Protein AF-K2BS94-F1 (afdb_monomer_lite)

Radius of gyration: 44.09 Å; chains: 1; bounding box: 114×98×108 Å

Sequence (725 aa):
LSIYQALFGEVDYSYEVGDTHFIALSTAGSESRGEVSAEQLTWLETELQTTQTHTIVYLHHPLVVPSWGQATCCYVDTTNRDELADLLDRYAPDLVIAGHSQGYDYRQLTSADVSTIDNGFYQLVTGGAGGTIAQPDGDYHYTLMHVSPDGVTNEPIYETNFGLAIDYENNRGTKTAATAIIENNSDYAMPYVRLRFRLATTATNFTISDDLGTYYSDYDWHAYDDYTVVYVAIPISANSTSTIIIAPSTELHSGTTQTVTPSGNVSYETEPINTTTATDLTAQPTSANIVIANLTETGTGLTWDQTATASDEVINYTMANLEPIQVVDVFVDAVLHTRVVADANGQINFTVSSSDLSAQAIQVARLPVVANQVITVPSLIGDPQIRFFDKSGAVQGQWYAFRGNSAVQQPYALWQTNITGTATPEIIITGQSTTEQIVELSAQDGTILATAEIPSQPISADIDGNGYSNILYYHAKQRNVRSFFYDGDAQDFTLEHWLVPKPYRSDRLELLTAKDPNHDGRAELAFFDATHDRFIVMAVQTNRLVVTGRYSLPHDSTISTVDSGQLDTKNTQAWVIAYQNKHGVSRVDVLQPNNTGLNFQRTRSLRLAQATISQVLVAPVIAGKLDRLVFSTPANKVFAYRPNNQAGFSRLQKISTTLGSNGPIGLTWLTGSQTYPRELVIAETNQPGQLQIWQLAAATKRFQKIANWYGYGENFSGGTTVAEQ

pLDDT: mean 71.59, std 24.04, range [20.05, 98.62]

Structure (mmCIF, N/CA/C/O backbone):
data_AF-K2BS94-F1
#
_entry.id   AF-K2BS94-F1
#
loop_
_atom_site.group_PDB
_atom_site.id
_atom_site.type_symbol
_atom_site.label_atom_id
_atom_site.label_alt_id
_atom_site.label_comp_id
_atom_site.label_asym_id
_atom_site.label_entity_id
_atom_site.label_seq_id
_atom_site.pdbx_PDB_ins_code
_atom_site.Cartn_x
_atom_site.Cartn_y
_atom_site.Cartn_z
_atom_site.occupancy
_atom_site.B_iso_or_equiv
_atom_site.auth_seq_id
_atom_site.auth_comp_id
_atom_site.auth_asym_id
_atom_site.auth_atom_id
_atom_site.pdbx_PDB_model_num
ATOM 1 N N . LEU A 1 1 ? 31.260 -9.028 -6.658 1.00 77.38 1 LEU A N 1
ATOM 2 C CA . LEU A 1 1 ? 30.259 -10.068 -6.966 1.00 77.38 1 LEU A CA 1
ATOM 3 C C . LEU A 1 1 ? 29.786 -10.820 -5.716 1.00 77.38 1 LEU A C 1
ATOM 5 O O . LEU A 1 1 ? 28.722 -10.476 -5.235 1.00 77.38 1 LEU A O 1
ATOM 9 N N . SER A 1 2 ? 30.564 -11.723 -5.103 1.00 81.75 2 SER A N 1
ATOM 10 C CA . SER A 1 2 ? 30.092 -12.572 -3.979 1.00 81.75 2 SER A CA 1
ATOM 11 C C . SER A 1 2 ? 29.418 -11.847 -2.797 1.00 81.75 2 SER A C 1
ATOM 13 O O . SER A 1 2 ? 28.400 -12.319 -2.304 1.00 81.75 2 SER A O 1
ATOM 15 N N . ILE A 1 3 ? 29.936 -10.692 -2.356 1.00 86.06 3 ILE A N 1
ATOM 16 C CA . ILE A 1 3 ? 29.303 -9.877 -1.294 1.00 86.06 3 ILE A CA 1
ATOM 17 C C . ILE A 1 3 ? 27.946 -9.318 -1.741 1.00 86.06 3 ILE A C 1
ATOM 19 O O . ILE A 1 3 ? 27.018 -9.279 -0.944 1.00 86.06 3 ILE A O 1
ATOM 23 N N . TYR A 1 4 ? 27.827 -8.900 -3.005 1.00 84.31 4 TYR A N 1
ATOM 24 C CA . TYR A 1 4 ? 26.559 -8.433 -3.565 1.00 84.31 4 TYR A CA 1
ATOM 25 C C . TYR A 1 4 ? 25.553 -9.585 -3.587 1.00 84.31 4 TYR A C 1
ATOM 27 O O . TYR A 1 4 ? 24.469 -9.451 -3.037 1.00 84.31 4 TYR A O 1
ATOM 35 N N . GLN A 1 5 ? 25.950 -10.749 -4.112 1.00 87.00 5 GLN A N 1
ATOM 36 C CA . GLN A 1 5 ? 25.048 -11.897 -4.218 1.00 87.00 5 GLN A CA 1
ATOM 37 C C . GLN A 1 5 ? 24.575 -12.423 -2.858 1.00 87.00 5 GLN A C 1
ATOM 39 O O . GLN A 1 5 ? 23.413 -12.783 -2.703 1.00 87.00 5 GLN A O 1
ATOM 44 N N . ALA A 1 6 ? 25.440 -12.387 -1.841 1.00 82.56 6 ALA A N 1
ATOM 45 C CA . ALA A 1 6 ? 25.078 -12.751 -0.472 1.00 82.56 6 ALA A CA 1
ATOM 46 C C . ALA A 1 6 ? 24.091 -11.777 0.208 1.00 82.56 6 ALA A C 1
ATOM 48 O O . ALA A 1 6 ? 23.537 -12.125 1.249 1.00 82.56 6 ALA A O 1
ATOM 49 N N . LEU A 1 7 ? 23.899 -10.567 -0.334 1.00 85.38 7 LEU A N 1
ATOM 50 C CA . LEU A 1 7 ? 23.016 -9.530 0.217 1.00 85.38 7 LEU A CA 1
ATOM 51 C C . LEU A 1 7 ? 21.766 -9.273 -0.638 1.00 85.38 7 LEU A C 1
ATOM 53 O O . LEU A 1 7 ? 20.739 -8.885 -0.088 1.00 85.38 7 LEU A O 1
ATOM 57 N N . PHE A 1 8 ? 21.859 -9.460 -1.957 1.00 85.81 8 PHE A N 1
ATOM 58 C CA . PHE A 1 8 ? 20.851 -9.028 -2.932 1.00 85.81 8 PHE A CA 1
ATOM 59 C C . PHE A 1 8 ? 20.370 -10.138 -3.883 1.00 85.81 8 PHE A C 1
ATOM 61 O O . PHE A 1 8 ? 19.450 -9.893 -4.653 1.00 85.81 8 PHE A O 1
ATOM 68 N N . GLY A 1 9 ? 20.943 -11.346 -3.822 1.00 90.38 9 GLY A N 1
ATOM 69 C CA . GLY A 1 9 ? 20.594 -12.454 -4.719 1.00 90.38 9 GLY A CA 1
ATOM 70 C C . GLY A 1 9 ? 21.441 -12.511 -5.995 1.00 90.38 9 GLY A C 1
ATOM 71 O O . GLY A 1 9 ? 22.466 -11.841 -6.121 1.00 90.38 9 GLY A O 1
ATOM 72 N N . GLU A 1 10 ? 21.059 -13.379 -6.928 1.00 92.50 10 GLU A N 1
ATOM 73 C CA . GLU A 1 10 ? 21.798 -13.571 -8.180 1.00 92.50 10 GLU A CA 1
ATOM 74 C C . GLU A 1 10 ? 21.768 -12.293 -9.045 1.00 92.50 10 GLU A C 1
ATOM 76 O O . GLU A 1 10 ? 20.879 -11.457 -8.912 1.00 92.50 10 GLU A O 1
ATOM 81 N N . VAL A 1 11 ? 22.805 -12.081 -9.865 1.00 92.56 11 VAL A N 1
ATOM 82 C CA . VAL A 1 11 ? 22.928 -10.867 -10.709 1.00 92.56 11 VAL A CA 1
ATOM 83 C C . VAL A 1 11 ? 22.336 -11.059 -12.103 1.00 92.56 11 VAL A C 1
ATOM 85 O O . VAL A 1 11 ? 22.051 -10.081 -12.787 1.00 92.56 11 VAL A O 1
ATOM 88 N N . ASP A 1 12 ? 22.152 -12.320 -12.476 1.00 96.12 12 ASP A N 1
ATOM 89 C CA . ASP A 1 12 ? 21.414 -12.801 -13.630 1.00 96.12 12 ASP A CA 1
ATOM 90 C C . ASP A 1 12 ? 20.194 -13.528 -13.050 1.00 96.12 12 ASP A C 1
ATOM 92 O O . ASP A 1 12 ? 20.367 -14.400 -12.196 1.00 96.12 12 ASP A O 1
ATOM 96 N N . TYR A 1 13 ? 18.978 -13.112 -13.401 1.00 96.75 13 TYR A N 1
ATOM 97 C CA . TYR A 1 13 ? 17.737 -13.711 -12.897 1.00 96.75 13 TYR A CA 1
ATOM 98 C C . TYR A 1 13 ? 16.557 -13.353 -13.802 1.00 96.75 13 TYR A C 1
ATOM 100 O O . TYR A 1 13 ? 16.622 -12.398 -14.574 1.00 96.75 13 TYR A O 1
ATOM 108 N N . SER A 1 14 ? 15.455 -14.085 -13.679 1.00 97.94 14 SER A N 1
ATOM 109 C CA . SER A 1 14 ? 14.197 -13.791 -14.362 1.00 97.94 14 SER A CA 1
ATOM 110 C C . SER A 1 14 ? 13.008 -13.883 -13.408 1.00 97.94 14 SER A C 1
ATOM 112 O O . SER A 1 14 ? 13.109 -14.447 -12.313 1.00 97.94 14 SER A O 1
ATOM 114 N N . TYR A 1 15 ? 11.892 -13.267 -13.792 1.00 96.62 15 TYR A N 1
ATOM 115 C CA . TYR A 1 15 ? 10.625 -13.317 -13.066 1.00 96.62 15 TYR A CA 1
ATOM 116 C C . TYR A 1 15 ? 9.462 -12.924 -13.982 1.00 96.62 15 TYR A C 1
ATOM 118 O O . TYR A 1 15 ? 9.636 -12.210 -14.966 1.00 96.62 15 TYR A O 1
ATOM 126 N N . GLU A 1 16 ? 8.258 -13.357 -13.622 1.00 96.88 16 GLU A N 1
ATOM 127 C CA . GLU A 1 16 ? 7.029 -13.071 -14.363 1.00 96.88 16 GLU A CA 1
ATOM 128 C C . GLU A 1 16 ? 6.182 -12.029 -13.617 1.00 96.88 16 GLU A C 1
ATOM 130 O O . GLU A 1 16 ? 6.050 -12.088 -12.391 1.00 96.88 16 GLU A O 1
ATOM 135 N N . VAL A 1 17 ? 5.583 -11.081 -14.347 1.00 92.44 17 VAL A N 1
ATOM 136 C CA . VAL A 1 17 ? 4.565 -10.154 -13.818 1.00 92.44 17 VAL A CA 1
ATOM 137 C C . VAL A 1 17 ? 3.420 -10.066 -14.820 1.00 92.44 17 VAL A C 1
ATOM 139 O O . VAL A 1 17 ? 3.575 -9.505 -15.904 1.00 92.44 17 VAL A O 1
ATOM 142 N N . GLY A 1 18 ? 2.264 -10.634 -14.466 1.00 90.62 18 GLY A N 1
ATOM 143 C CA . GLY A 1 18 ? 1.181 -10.847 -15.430 1.00 90.62 18 GLY A CA 1
ATOM 144 C C . GLY A 1 18 ? 1.655 -11.725 -16.592 1.00 90.62 18 GLY A C 1
ATOM 145 O O . GLY A 1 18 ? 2.405 -12.673 -16.377 1.00 90.62 18 GLY A O 1
ATOM 146 N N . ASP A 1 19 ? 1.273 -11.369 -17.818 1.00 93.44 19 ASP A N 1
ATOM 147 C CA . ASP A 1 19 ? 1.635 -12.106 -19.038 1.00 93.44 19 ASP A CA 1
ATOM 148 C C . ASP A 1 19 ? 3.021 -11.703 -19.607 1.00 93.44 19 ASP A C 1
ATOM 150 O O . ASP A 1 19 ? 3.232 -11.709 -20.823 1.00 93.44 19 ASP A O 1
ATOM 154 N N . THR A 1 20 ? 3.954 -11.263 -18.749 1.00 97.56 20 THR A N 1
ATOM 155 C CA . THR A 1 20 ? 5.265 -10.705 -19.144 1.00 97.56 20 THR A CA 1
ATOM 156 C C . THR A 1 20 ? 6.420 -11.380 -18.417 1.00 97.56 20 THR A C 1
ATOM 158 O O . THR A 1 20 ? 6.455 -11.389 -17.186 1.00 97.56 20 THR A O 1
ATOM 161 N N . HIS A 1 21 ? 7.398 -11.875 -19.181 1.00 98.19 21 HIS A N 1
ATOM 162 C CA . HIS A 1 21 ? 8.671 -12.391 -18.675 1.00 98.19 21 HIS A CA 1
ATOM 163 C C . HIS A 1 21 ? 9.719 -11.278 -18.637 1.00 98.19 21 HIS A C 1
ATOM 165 O O . HIS A 1 21 ? 10.022 -10.662 -19.661 1.00 98.19 21 HIS A O 1
ATOM 171 N N . PHE A 1 22 ? 10.290 -11.027 -17.464 1.00 98.50 22 PHE A N 1
ATOM 172 C CA . PHE A 1 22 ? 11.375 -10.072 -17.265 1.00 98.50 22 PHE A CA 1
ATOM 173 C C . PHE A 1 22 ? 12.689 -10.817 -17.047 1.00 98.50 22 PHE A C 1
ATOM 175 O O . PHE A 1 22 ? 12.761 -11.708 -16.203 1.00 98.50 22 PHE A O 1
ATOM 182 N N . ILE A 1 23 ? 13.739 -10.428 -17.773 1.00 98.56 23 ILE A N 1
ATOM 183 C CA . ILE A 1 23 ? 15.069 -11.043 -17.686 1.00 98.56 23 ILE A CA 1
ATOM 184 C C . ILE A 1 23 ? 16.106 -9.973 -17.330 1.00 98.56 23 ILE A C 1
ATOM 186 O O . ILE A 1 23 ? 16.386 -9.075 -18.124 1.00 98.56 23 ILE A O 1
ATOM 190 N N . ALA A 1 24 ? 16.708 -10.096 -16.150 1.00 98.00 24 ALA A N 1
ATOM 191 C CA . ALA A 1 24 ? 17.852 -9.309 -15.716 1.00 98.00 24 ALA A CA 1
ATOM 192 C C . ALA A 1 24 ? 19.153 -9.979 -16.173 1.00 98.00 24 ALA A C 1
ATOM 194 O O . ALA A 1 24 ? 19.429 -11.114 -15.786 1.00 98.00 24 ALA A O 1
ATOM 195 N N . LEU A 1 25 ? 19.974 -9.270 -16.952 1.00 97.88 25 LEU A N 1
ATOM 196 C CA . LEU A 1 25 ? 21.275 -9.758 -17.415 1.00 97.88 25 LEU A CA 1
ATOM 197 C C . LEU A 1 25 ? 22.412 -8.844 -16.937 1.00 97.88 25 LEU A C 1
ATOM 199 O O . LEU A 1 25 ? 22.504 -7.665 -17.302 1.00 97.88 25 LEU A O 1
ATOM 203 N N . SER A 1 26 ? 23.329 -9.401 -16.151 1.00 95.31 26 SER A N 1
ATOM 204 C CA . SER A 1 26 ? 24.518 -8.707 -15.669 1.00 95.31 26 SER A CA 1
ATOM 205 C C . SER A 1 26 ? 25.572 -8.601 -16.767 1.00 95.31 26 SER A C 1
ATOM 207 O O . SER A 1 26 ? 26.385 -9.501 -16.965 1.00 95.31 26 SER A O 1
ATOM 209 N N . THR A 1 27 ? 25.648 -7.435 -17.405 1.00 94.94 27 THR A N 1
ATOM 210 C CA . THR A 1 27 ? 26.693 -7.115 -18.393 1.00 94.94 27 THR A CA 1
ATOM 211 C C . THR A 1 27 ? 27.934 -6.463 -17.770 1.00 94.94 27 THR A C 1
ATOM 213 O O . THR A 1 27 ? 28.646 -5.717 -18.438 1.00 94.94 27 THR A O 1
ATOM 216 N N . ALA A 1 28 ? 28.166 -6.654 -16.466 1.00 87.50 28 ALA A N 1
ATOM 217 C CA . ALA A 1 28 ? 29.230 -6.002 -15.700 1.00 87.50 28 ALA A CA 1
ATOM 218 C C . ALA A 1 28 ? 30.593 -6.704 -15.867 1.00 87.50 28 ALA A C 1
ATOM 220 O O . ALA A 1 28 ? 31.006 -7.495 -15.016 1.00 87.50 28 ALA A O 1
ATOM 221 N N . GLY A 1 29 ? 31.291 -6.378 -16.955 1.00 81.81 29 GLY A N 1
ATOM 222 C CA . GLY A 1 29 ? 32.631 -6.867 -17.261 1.00 81.81 29 GLY A CA 1
ATOM 223 C C . GLY A 1 29 ? 33.764 -6.136 -16.544 1.00 81.81 29 GLY A C 1
ATOM 224 O O . GLY A 1 29 ? 33.578 -5.339 -15.615 1.00 81.81 29 GLY A O 1
ATOM 225 N N . SER A 1 30 ? 34.984 -6.400 -17.008 1.00 75.44 30 SER A N 1
ATOM 226 C CA . SER A 1 30 ? 36.176 -5.673 -16.553 1.00 75.44 30 SER A CA 1
ATOM 227 C C . SER A 1 30 ? 36.147 -4.177 -16.931 1.00 75.44 30 SER A C 1
ATOM 229 O O . SER A 1 30 ? 35.515 -3.767 -17.899 1.00 75.44 30 SER A O 1
ATOM 231 N N . GLU A 1 31 ? 36.817 -3.334 -16.132 1.00 75.00 31 GLU A N 1
ATOM 232 C CA . GLU A 1 31 ? 37.027 -1.891 -16.399 1.00 75.00 31 GLU A CA 1
ATOM 233 C C . GLU A 1 31 ? 35.759 -1.054 -16.703 1.00 75.00 31 GLU A C 1
ATOM 235 O O . GLU A 1 31 ? 35.826 -0.055 -17.422 1.00 75.00 31 GLU A O 1
ATOM 240 N N . SER A 1 32 ? 34.612 -1.426 -16.119 1.00 80.12 32 SER A N 1
ATOM 241 C CA . SER A 1 32 ? 33.302 -0.782 -16.346 1.00 80.12 32 SER A CA 1
ATOM 242 C C . SER A 1 32 ? 32.807 -0.898 -17.793 1.00 80.12 32 SER A C 1
ATOM 244 O O . SER A 1 32 ? 32.285 0.071 -18.344 1.00 80.12 32 SER A O 1
ATOM 246 N N . ARG A 1 33 ? 33.016 -2.065 -18.416 1.00 87.88 33 ARG A N 1
ATOM 247 C CA . ARG A 1 33 ? 32.628 -2.367 -19.801 1.00 87.88 33 ARG A CA 1
ATOM 248 C C . ARG A 1 33 ? 31.580 -3.470 -19.881 1.00 87.88 33 ARG A C 1
ATOM 250 O O . ARG A 1 33 ? 31.440 -4.275 -18.962 1.00 87.88 33 ARG A O 1
ATOM 257 N N . GLY A 1 34 ? 30.885 -3.513 -21.018 1.00 91.44 34 GLY A N 1
ATOM 258 C CA . GLY A 1 34 ? 29.983 -4.606 -21.378 1.00 91.44 34 GLY A CA 1
ATOM 259 C C . GLY A 1 34 ? 30.749 -5.903 -21.642 1.00 91.44 34 GLY A C 1
ATOM 260 O O . GLY A 1 34 ? 31.691 -5.904 -22.435 1.00 91.44 34 GLY A O 1
ATOM 261 N N . GLU A 1 35 ? 30.337 -6.980 -20.981 1.00 93.94 35 GLU A N 1
ATOM 262 C CA . GLU A 1 35 ? 30.848 -8.346 -21.154 1.00 93.94 35 GLU A CA 1
ATOM 263 C C . GLU A 1 35 ? 29.762 -9.328 -20.684 1.00 93.94 35 GLU A C 1
ATOM 265 O O . GLU A 1 35 ? 29.096 -9.053 -19.683 1.00 93.94 35 GLU A O 1
ATOM 270 N N . VAL A 1 36 ? 29.577 -10.448 -21.387 1.00 95.62 36 VAL A N 1
ATOM 271 C CA . VAL A 1 36 ? 28.726 -11.580 -20.966 1.00 95.62 36 VAL A CA 1
ATOM 272 C C . VAL A 1 36 ? 29.454 -12.905 -21.184 1.00 95.62 36 VAL A C 1
ATOM 274 O O . VAL A 1 36 ? 30.108 -13.094 -22.206 1.00 95.62 36 VAL A O 1
ATOM 277 N N . SER A 1 37 ? 29.372 -13.841 -20.241 1.00 95.44 37 SER A N 1
ATOM 278 C CA . SER A 1 37 ? 30.032 -15.146 -20.370 1.00 95.44 37 SER A CA 1
ATOM 279 C C . SER A 1 37 ? 29.244 -16.119 -21.259 1.00 95.44 37 SER A C 1
ATOM 281 O O . SER A 1 37 ? 28.041 -15.963 -21.478 1.00 95.44 37 SER A O 1
ATOM 283 N N . ALA A 1 38 ? 29.904 -17.176 -21.742 1.00 96.38 38 ALA A N 1
ATOM 284 C CA . ALA A 1 38 ? 29.241 -18.236 -22.507 1.00 96.38 38 ALA A CA 1
ATOM 285 C C . ALA A 1 38 ? 28.159 -18.963 -21.680 1.00 96.38 38 ALA A C 1
ATOM 287 O O . ALA A 1 38 ? 27.133 -19.385 -22.215 1.00 96.38 38 ALA A O 1
ATOM 288 N N . GLU A 1 39 ? 28.362 -19.079 -20.366 1.00 96.88 39 GLU A N 1
ATOM 289 C CA . GLU A 1 39 ? 27.372 -19.602 -19.424 1.00 96.88 39 GLU A CA 1
ATOM 290 C C . GLU A 1 39 ? 26.164 -18.661 -19.304 1.00 96.88 39 GLU A C 1
ATOM 292 O O . GLU A 1 39 ? 25.034 -19.141 -19.359 1.00 96.88 39 GLU A O 1
ATOM 297 N N . GLN A 1 40 ? 26.382 -17.339 -19.222 1.00 97.50 40 GLN A N 1
ATOM 298 C CA . GLN A 1 40 ? 25.294 -16.350 -19.216 1.00 97.50 40 GLN A CA 1
ATOM 299 C C . GLN A 1 40 ? 24.497 -16.369 -20.529 1.00 97.50 40 GLN A C 1
ATOM 301 O O . GLN A 1 40 ? 23.273 -16.334 -20.483 1.00 97.50 40 GLN A O 1
ATOM 306 N N . LEU A 1 41 ? 25.158 -16.493 -21.687 1.00 98.31 41 LEU A N 1
ATOM 307 C CA . LEU A 1 41 ? 24.482 -16.642 -22.986 1.00 98.31 41 LEU A CA 1
ATOM 308 C C . LEU A 1 41 ? 23.647 -17.932 -23.059 1.00 98.31 41 LEU A C 1
ATOM 310 O O . LEU A 1 41 ? 22.514 -17.906 -23.529 1.00 98.31 41 LEU A O 1
ATOM 314 N N . THR A 1 42 ? 24.172 -19.049 -22.544 1.00 98.31 42 THR A N 1
ATOM 315 C CA . THR A 1 42 ? 23.451 -20.337 -22.493 1.00 98.31 42 THR A CA 1
ATOM 316 C C . THR A 1 42 ? 22.231 -20.273 -21.562 1.00 98.31 42 THR A C 1
ATOM 318 O O . THR A 1 42 ? 21.176 -20.830 -21.872 1.00 98.31 42 THR A O 1
ATOM 321 N N . TRP A 1 43 ? 22.360 -19.593 -20.418 1.00 98.19 43 TRP A N 1
ATOM 322 C CA . TRP A 1 43 ? 21.246 -19.350 -19.502 1.00 98.19 43 TRP A CA 1
ATOM 323 C C . TRP A 1 43 ? 20.192 -18.437 -20.142 1.00 98.19 43 TRP A C 1
ATOM 325 O O . TRP A 1 43 ? 19.024 -18.812 -20.202 1.00 98.19 43 TRP A O 1
ATOM 335 N N . LEU A 1 44 ? 20.607 -17.304 -20.715 1.00 98.56 44 LEU A N 1
ATOM 336 C CA . LEU A 1 44 ? 19.724 -16.359 -21.399 1.00 98.56 44 LEU A CA 1
ATOM 337 C C . LEU A 1 44 ? 18.951 -17.020 -22.550 1.00 98.56 44 LEU A C 1
ATOM 339 O O . LEU A 1 44 ? 17.756 -16.787 -22.688 1.00 98.56 44 LEU A O 1
ATOM 343 N N . GLU A 1 45 ? 19.591 -17.890 -23.337 1.00 98.50 45 GLU A N 1
ATOM 344 C CA . GLU A 1 45 ? 18.908 -18.670 -24.378 1.00 98.50 45 GLU A CA 1
ATOM 345 C C . GLU A 1 45 ? 17.801 -19.577 -23.811 1.00 98.50 45 GLU A C 1
ATOM 347 O O . GLU A 1 45 ? 16.799 -19.820 -24.481 1.00 98.50 45 GLU A O 1
ATOM 352 N N . THR A 1 46 ? 17.949 -20.052 -22.573 1.00 98.31 46 THR A N 1
ATOM 353 C CA . THR A 1 46 ? 16.916 -20.840 -21.887 1.00 98.31 46 THR A CA 1
ATOM 354 C C . THR A 1 46 ? 15.764 -19.950 -21.409 1.00 98.31 46 THR A C 1
ATOM 356 O O . THR A 1 46 ? 14.604 -20.304 -21.598 1.00 98.31 46 THR A O 1
ATOM 359 N N . GLU A 1 47 ? 16.060 -18.775 -20.847 1.00 98.25 47 GLU A N 1
ATOM 360 C CA . GLU A 1 47 ? 15.042 -17.814 -20.388 1.00 98.25 47 GLU A CA 1
ATOM 361 C C . GLU A 1 47 ? 14.225 -17.209 -21.541 1.00 98.25 47 GLU A C 1
ATOM 363 O O . GLU A 1 47 ? 13.025 -16.975 -21.405 1.00 98.25 47 GLU A O 1
ATOM 368 N N . LEU A 1 48 ? 14.855 -16.997 -22.700 1.00 98.38 48 LEU A N 1
ATOM 369 C CA . LEU A 1 48 ? 14.208 -16.502 -23.919 1.00 98.38 48 LEU A CA 1
ATOM 370 C C . LEU A 1 48 ? 13.271 -17.534 -24.582 1.00 98.38 48 LEU A C 1
ATOM 372 O O . LEU A 1 48 ? 12.503 -17.173 -25.469 1.00 98.38 48 LEU A O 1
ATOM 376 N N . GLN A 1 49 ? 13.273 -18.800 -24.145 1.00 97.31 49 GLN A N 1
ATOM 377 C CA . GLN A 1 49 ? 12.326 -19.840 -24.595 1.00 97.31 49 GLN A CA 1
ATOM 378 C C . GLN A 1 49 ? 10.981 -19.808 -23.840 1.00 97.31 49 GLN A C 1
ATOM 380 O O . GLN A 1 49 ? 10.230 -20.787 -23.852 1.00 97.31 49 GLN A O 1
ATOM 385 N N . THR A 1 50 ? 10.674 -18.692 -23.176 1.00 93.25 50 THR A N 1
ATOM 386 C CA . THR A 1 50 ? 9.409 -18.463 -22.471 1.00 93.25 50 THR A CA 1
ATOM 387 C C . THR A 1 50 ? 8.188 -18.505 -23.401 1.00 93.25 50 THR A C 1
ATOM 389 O O . THR A 1 50 ? 8.279 -18.299 -24.611 1.00 93.25 50 THR A O 1
ATOM 392 N N . THR A 1 51 ? 7.014 -18.773 -22.825 1.00 90.94 51 THR A N 1
ATOM 393 C CA . THR A 1 51 ? 5.715 -18.732 -23.522 1.00 90.94 51 THR A CA 1
ATOM 394 C C . THR A 1 51 ? 4.860 -17.528 -23.123 1.00 90.94 51 THR A C 1
ATOM 396 O O . THR A 1 51 ? 3.662 -17.523 -23.409 1.00 90.94 51 THR A O 1
ATOM 399 N N . GLN A 1 52 ? 5.436 -16.553 -22.413 1.00 94.88 52 GLN A N 1
ATOM 400 C CA . GLN A 1 52 ? 4.747 -15.320 -22.029 1.00 94.88 52 GLN A CA 1
ATOM 401 C C . GLN A 1 52 ? 4.423 -14.442 -23.245 1.00 94.88 52 GLN A C 1
ATOM 403 O O . GLN A 1 52 ? 5.036 -14.576 -24.303 1.00 94.88 52 GLN A O 1
ATOM 408 N N . THR A 1 53 ? 3.439 -13.551 -23.100 1.00 95.50 53 THR A N 1
ATOM 409 C CA . THR A 1 53 ? 2.983 -12.684 -24.204 1.00 95.50 53 THR A CA 1
ATOM 410 C C . THR A 1 53 ? 4.023 -11.624 -24.547 1.00 95.50 53 THR A C 1
ATOM 412 O O . THR A 1 53 ? 4.213 -11.327 -25.724 1.00 95.50 53 THR A O 1
ATOM 415 N N . HIS A 1 54 ? 4.722 -11.107 -23.533 1.00 97.88 54 HIS A N 1
ATOM 416 C CA . HIS A 1 54 ? 5.830 -10.169 -23.698 1.00 97.88 54 HIS A CA 1
ATOM 417 C C . HIS A 1 54 ? 7.103 -10.694 -23.037 1.00 97.88 54 HIS A C 1
ATOM 419 O O . HIS A 1 54 ? 7.052 -11.302 -21.965 1.00 97.88 54 HIS A O 1
ATOM 425 N N . THR A 1 55 ? 8.251 -10.402 -23.641 1.00 98.44 55 THR A N 1
ATOM 426 C CA . THR A 1 55 ? 9.579 -10.667 -23.076 1.00 98.44 55 THR A CA 1
ATOM 427 C C . THR A 1 55 ? 10.396 -9.383 -23.050 1.00 98.44 55 THR A C 1
ATOM 429 O O . THR A 1 55 ? 10.660 -8.775 -24.087 1.00 98.44 55 THR A O 1
ATOM 432 N N . ILE A 1 56 ? 10.822 -8.969 -21.856 1.00 98.56 56 ILE A N 1
ATOM 433 C CA . ILE A 1 56 ? 11.579 -7.735 -21.636 1.00 98.56 56 ILE A CA 1
ATOM 434 C C . ILE A 1 56 ? 12.921 -8.089 -21.002 1.00 98.56 56 ILE A C 1
ATOM 436 O O . ILE A 1 56 ? 12.988 -8.567 -19.870 1.00 98.56 56 ILE A O 1
ATOM 440 N N . VAL A 1 57 ? 14.006 -7.821 -21.726 1.00 98.62 57 VAL A N 1
ATOM 441 C CA . VAL A 1 57 ? 15.375 -8.013 -21.231 1.00 98.62 57 VAL A CA 1
ATOM 442 C C . VAL A 1 57 ? 15.894 -6.677 -20.722 1.00 98.62 57 VAL A C 1
ATOM 444 O O . VAL A 1 57 ? 15.766 -5.668 -21.411 1.00 98.62 57 VAL A O 1
ATOM 447 N N . TYR A 1 58 ? 16.519 -6.637 -19.550 1.00 97.25 58 TYR A N 1
ATOM 448 C CA . TYR A 1 58 ? 17.194 -5.439 -19.061 1.00 97.25 58 TYR A CA 1
ATOM 449 C C . TYR A 1 58 ? 18.618 -5.722 -18.588 1.00 97.25 58 TYR A C 1
ATOM 451 O O . TYR A 1 58 ? 18.918 -6.727 -17.944 1.00 97.25 58 TYR A O 1
ATOM 459 N N . LEU A 1 59 ? 19.517 -4.809 -18.943 1.00 97.38 59 LEU A N 1
ATOM 460 C CA . LEU A 1 59 ? 20.958 -4.940 -18.775 1.00 97.38 59 LEU A CA 1
ATOM 461 C C . LEU A 1 59 ? 21.607 -3.569 -18.528 1.00 97.38 59 LEU A C 1
ATOM 463 O O . LEU A 1 59 ? 20.974 -2.526 -18.685 1.00 97.38 59 LEU A O 1
ATOM 467 N N . HIS A 1 60 ? 22.876 -3.528 -18.107 1.00 95.38 60 HIS A N 1
ATOM 468 C CA . HIS A 1 60 ? 23.522 -2.242 -17.814 1.00 95.38 60 HIS A CA 1
ATOM 469 C C . HIS A 1 60 ? 24.041 -1.535 -19.075 1.00 95.38 60 HIS A C 1
ATOM 471 O O . HIS A 1 60 ? 23.615 -0.420 -19.371 1.00 95.38 60 HIS A O 1
ATOM 477 N N . HIS A 1 61 ? 24.959 -2.167 -19.812 1.00 95.75 61 HIS A N 1
ATOM 478 C CA . HIS A 1 61 ? 25.629 -1.580 -20.978 1.00 95.75 61 HIS A CA 1
ATOM 479 C C . HIS A 1 61 ? 24.839 -1.811 -22.280 1.00 95.75 61 HIS A C 1
ATOM 481 O O . HIS A 1 61 ? 24.663 -2.975 -22.647 1.00 95.75 61 HIS A O 1
ATOM 487 N N . PRO A 1 62 ? 24.415 -0.765 -23.019 1.00 96.00 62 PRO A N 1
ATOM 488 C CA . PRO A 1 62 ? 23.718 -0.948 -24.289 1.00 96.00 62 PRO A CA 1
ATOM 489 C C . PRO A 1 62 ? 24.583 -1.697 -25.309 1.00 96.00 62 PRO A C 1
ATOM 491 O O . PRO A 1 62 ? 25.805 -1.530 -25.358 1.00 96.00 62 PRO A O 1
ATOM 494 N N . LEU A 1 63 ? 23.932 -2.490 -26.161 1.00 95.50 63 LEU A N 1
ATOM 495 C CA . LEU A 1 63 ? 24.575 -3.150 -27.300 1.00 95.50 63 LEU A CA 1
ATOM 496 C C . LEU A 1 63 ? 25.133 -2.099 -28.261 1.00 95.50 63 LEU A C 1
ATOM 498 O O . LEU A 1 63 ? 26.261 -2.203 -28.744 1.00 95.50 63 LEU A O 1
ATOM 502 N N . VAL A 1 64 ? 24.343 -1.053 -28.506 1.00 94.81 64 VAL A N 1
ATOM 503 C CA . VAL A 1 64 ? 24.705 0.039 -29.406 1.00 94.81 64 VAL A CA 1
ATOM 504 C C . VAL A 1 64 ? 24.552 1.356 -28.667 1.00 94.81 64 VAL A C 1
ATOM 506 O O . VAL A 1 64 ? 23.461 1.712 -28.221 1.00 94.81 64 VAL A O 1
ATOM 509 N N . VAL A 1 65 ? 25.666 2.072 -28.534 1.00 92.50 65 VAL A N 1
ATOM 510 C CA . VAL A 1 65 ? 25.714 3.392 -27.900 1.00 92.50 65 VAL A CA 1
ATOM 511 C C . VAL A 1 65 ? 24.960 4.400 -28.780 1.00 92.50 65 VAL A C 1
ATOM 513 O O . VAL A 1 65 ? 25.193 4.421 -29.993 1.00 92.50 65 VAL A O 1
ATOM 516 N N . PRO A 1 66 ? 24.091 5.254 -28.211 1.00 92.62 66 PRO A N 1
ATOM 517 C CA . PRO A 1 66 ? 23.489 6.367 -28.941 1.00 92.62 66 PRO A CA 1
ATOM 518 C C . PRO A 1 66 ? 24.558 7.303 -29.519 1.00 92.62 66 PRO A C 1
ATOM 520 O O . PRO A 1 66 ? 25.655 7.412 -28.975 1.00 92.62 66 PRO A O 1
ATOM 523 N N . SER A 1 67 ? 24.253 8.040 -30.589 1.00 91.25 67 SER A N 1
ATOM 524 C CA . SER A 1 67 ? 25.244 8.896 -31.275 1.00 91.25 67 SER A CA 1
ATOM 525 C C . SER A 1 67 ? 25.823 10.030 -30.412 1.00 91.25 67 SER A C 1
ATOM 527 O O . SER A 1 67 ? 26.886 10.560 -30.732 1.00 91.25 67 SER A O 1
ATOM 529 N N . TRP A 1 68 ? 25.137 10.389 -29.323 1.00 91.25 68 TRP A N 1
ATOM 530 C CA . TRP A 1 68 ? 25.585 11.342 -28.306 1.00 91.25 68 TRP A CA 1
ATOM 531 C C . TRP A 1 68 ? 26.396 10.702 -27.163 1.00 91.25 68 TRP A C 1
ATOM 533 O O . TRP A 1 68 ? 27.038 11.415 -26.393 1.00 91.25 68 TRP A O 1
ATOM 543 N N . GLY A 1 69 ? 26.376 9.375 -27.027 1.00 86.31 69 GLY A N 1
ATOM 544 C CA . GLY A 1 69 ? 27.083 8.651 -25.974 1.00 86.31 69 GLY A CA 1
ATOM 545 C C . GLY A 1 69 ? 28.574 8.459 -26.274 1.00 86.31 69 GLY A C 1
ATOM 546 O O . GLY A 1 69 ? 29.039 8.556 -27.411 1.00 86.31 69 GLY A O 1
ATOM 547 N N . GLN A 1 70 ? 29.360 8.159 -25.240 1.00 79.88 70 GLN A N 1
ATOM 548 C CA . GLN A 1 70 ? 30.792 7.908 -25.403 1.00 79.88 70 GLN A CA 1
ATOM 549 C C . GLN A 1 70 ? 31.033 6.494 -25.946 1.00 79.88 70 GLN A C 1
ATOM 551 O O . GLN A 1 70 ? 30.874 5.521 -25.222 1.00 79.88 70 GLN A O 1
ATOM 556 N N . ALA A 1 71 ? 31.513 6.354 -27.185 1.00 70.75 71 ALA A N 1
ATOM 557 C CA . ALA A 1 71 ? 31.833 5.040 -27.767 1.00 70.75 71 ALA A CA 1
ATOM 558 C C . ALA A 1 71 ? 32.806 4.190 -26.911 1.00 70.75 71 ALA A C 1
ATOM 560 O O . ALA A 1 71 ? 32.823 2.966 -27.000 1.00 70.75 71 ALA A O 1
ATOM 561 N N . THR A 1 72 ? 33.602 4.826 -26.045 1.00 65.69 72 THR A N 1
ATOM 562 C CA . THR A 1 72 ? 34.531 4.183 -25.104 1.00 65.69 72 THR A CA 1
ATOM 563 C C . THR A 1 72 ? 33.891 3.735 -23.783 1.00 65.69 72 THR A C 1
ATOM 565 O O . THR A 1 72 ? 34.620 3.584 -22.806 1.00 65.69 72 THR A O 1
ATOM 568 N N . CYS A 1 73 ? 32.572 3.542 -23.712 1.00 67.69 73 CYS A N 1
ATOM 569 C CA . CYS A 1 73 ? 31.892 3.118 -22.482 1.00 67.69 73 CYS A CA 1
ATOM 570 C C . CYS A 1 73 ? 31.357 1.666 -22.528 1.00 67.69 73 CYS A C 1
ATOM 572 O O . CYS A 1 73 ? 31.367 0.969 -21.521 1.00 67.69 73 CYS A O 1
ATOM 574 N N . CYS A 1 74 ? 30.996 1.145 -23.706 1.00 79.69 74 CYS A N 1
ATOM 575 C CA . CYS A 1 74 ? 30.366 -0.180 -23.842 1.00 79.69 74 CYS A CA 1
ATOM 576 C C . CYS A 1 74 ? 31.356 -1.311 -24.196 1.00 79.69 74 CYS A C 1
ATOM 578 O O . CYS A 1 74 ? 32.559 -1.193 -23.929 1.00 79.69 74 CYS A O 1
ATOM 580 N N . TYR A 1 75 ? 30.826 -2.424 -24.723 1.00 88.06 75 TYR A N 1
ATOM 581 C CA . TYR A 1 75 ? 31.532 -3.668 -25.055 1.00 88.06 75 TYR A CA 1
ATOM 582 C C . TYR A 1 75 ? 32.879 -3.439 -25.753 1.00 88.06 75 TYR A C 1
ATOM 584 O O . TYR A 1 75 ? 32.960 -2.749 -26.769 1.00 88.06 75 TYR A O 1
ATOM 592 N N . VAL A 1 76 ? 33.938 -4.030 -25.191 1.00 81.44 76 VAL A N 1
ATOM 593 C CA . VAL A 1 76 ? 35.299 -3.977 -25.758 1.00 81.44 76 VAL A CA 1
ATOM 594 C C . VAL A 1 76 ? 35.507 -5.080 -26.791 1.00 81.44 76 VAL A C 1
ATOM 596 O O . VAL A 1 76 ? 36.109 -4.826 -27.833 1.00 81.44 76 VAL A O 1
ATOM 599 N N . ASP A 1 77 ? 34.987 -6.279 -26.526 1.00 89.19 77 ASP A N 1
ATOM 600 C CA . ASP A 1 77 ? 34.915 -7.344 -27.519 1.00 89.19 77 ASP A CA 1
ATOM 601 C C . ASP A 1 77 ? 33.599 -7.227 -28.295 1.00 89.19 77 ASP A C 1
ATOM 603 O O . ASP A 1 77 ? 32.515 -7.509 -27.779 1.00 89.19 77 ASP A O 1
ATOM 607 N N . THR A 1 78 ? 33.693 -6.796 -29.553 1.00 91.56 78 THR A N 1
ATOM 608 C CA . THR A 1 78 ? 32.534 -6.745 -30.446 1.00 91.56 78 THR A CA 1
ATOM 609 C C . THR A 1 78 ? 32.002 -8.136 -30.764 1.00 91.56 78 THR A C 1
ATOM 611 O O . THR A 1 78 ? 30.813 -8.257 -30.995 1.00 91.56 78 THR A O 1
ATOM 614 N N . THR A 1 79 ? 32.827 -9.187 -30.722 1.00 95.44 79 THR A N 1
ATOM 615 C CA . THR A 1 79 ? 32.376 -10.574 -30.935 1.00 95.44 79 THR A CA 1
ATOM 616 C C . THR A 1 79 ? 31.359 -10.966 -29.869 1.00 95.44 79 THR A C 1
ATOM 618 O O . THR A 1 79 ? 30.272 -11.424 -30.192 1.00 95.44 79 THR A O 1
ATOM 621 N N . ASN A 1 80 ? 31.671 -10.680 -28.604 1.00 95.06 80 ASN A N 1
ATOM 622 C CA . ASN A 1 80 ? 30.801 -10.975 -27.470 1.00 95.06 80 ASN A CA 1
ATOM 623 C C . ASN A 1 80 ? 29.481 -10.183 -27.505 1.00 95.06 80 ASN A C 1
ATOM 625 O O . ASN A 1 80 ? 28.415 -10.718 -27.206 1.00 95.06 80 ASN A O 1
ATOM 629 N N . ARG A 1 81 ? 29.536 -8.914 -27.934 1.00 96.12 81 ARG A N 1
ATOM 630 C CA . ARG A 1 81 ? 28.334 -8.119 -28.225 1.00 96.12 81 ARG A CA 1
ATOM 631 C C . ARG A 1 81 ? 27.510 -8.738 -29.357 1.00 96.12 81 ARG A C 1
ATOM 633 O O . ARG A 1 81 ? 26.290 -8.792 -29.253 1.00 96.12 81 ARG A O 1
ATOM 640 N N . ASP A 1 82 ? 28.162 -9.151 -30.439 1.00 97.69 82 ASP A N 1
ATOM 641 C CA . ASP A 1 82 ? 27.509 -9.647 -31.653 1.00 97.69 82 ASP A CA 1
ATOM 642 C C . ASP A 1 82 ? 26.862 -11.025 -31.422 1.00 97.69 82 ASP A C 1
ATOM 644 O O . ASP A 1 82 ? 25.800 -11.287 -31.983 1.00 97.69 82 ASP A O 1
ATOM 648 N N . GLU A 1 83 ? 27.439 -11.854 -30.543 1.00 98.12 83 GLU A N 1
ATOM 649 C CA . GLU A 1 83 ? 26.851 -13.100 -30.021 1.00 98.12 83 GLU A CA 1
ATOM 650 C C . GLU A 1 83 ? 25.591 -12.837 -29.177 1.00 98.12 83 GLU A C 1
ATOM 652 O O . GLU A 1 83 ? 24.574 -13.506 -29.358 1.00 98.12 83 GLU A O 1
ATOM 657 N N . LEU A 1 84 ? 25.620 -11.835 -28.289 1.00 98.19 84 LEU A N 1
ATOM 658 C CA . LEU A 1 84 ? 24.438 -11.430 -27.521 1.00 98.19 84 LEU A CA 1
ATOM 659 C C . LEU A 1 84 ? 23.346 -10.834 -28.426 1.00 98.19 84 LEU A C 1
ATOM 661 O O . LEU A 1 84 ? 22.164 -11.104 -28.226 1.00 98.19 84 LEU A O 1
ATOM 665 N N . ALA A 1 85 ? 23.729 -10.041 -29.429 1.00 98.38 85 ALA A N 1
ATOM 666 C CA . ALA A 1 85 ? 22.803 -9.446 -30.388 1.00 98.38 85 ALA A CA 1
ATOM 667 C C . ALA A 1 85 ? 22.152 -10.492 -31.311 1.00 98.38 85 ALA A C 1
ATOM 669 O O . ALA A 1 85 ? 20.949 -10.403 -31.538 1.00 98.38 85 ALA A O 1
ATOM 670 N N . ASP A 1 86 ? 22.908 -11.493 -31.783 1.00 98.38 86 ASP A N 1
ATOM 671 C CA . ASP A 1 86 ? 22.385 -12.664 -32.509 1.00 98.38 86 ASP A CA 1
ATOM 672 C C . ASP A 1 86 ? 21.343 -13.408 -31.668 1.00 98.38 86 ASP A C 1
ATOM 674 O O . ASP A 1 86 ? 20.236 -13.686 -32.128 1.00 98.38 86 ASP A O 1
ATOM 678 N N . LEU A 1 87 ? 21.678 -13.695 -30.406 1.00 98.62 87 LEU A N 1
ATOM 679 C CA . LEU A 1 87 ? 20.786 -14.415 -29.508 1.00 98.62 87 LEU A CA 1
ATOM 680 C C . LEU A 1 87 ? 19.483 -13.640 -29.260 1.00 98.62 87 LEU A C 1
ATOM 682 O O . LEU A 1 87 ? 18.403 -14.220 -29.341 1.00 98.62 87 LEU A O 1
ATOM 686 N N . LEU A 1 88 ? 19.564 -12.332 -29.010 1.00 98.56 88 LEU A N 1
ATOM 687 C CA . LEU A 1 88 ? 18.380 -11.491 -28.826 1.00 98.56 88 LEU A CA 1
ATOM 688 C C . LEU A 1 88 ? 17.556 -11.372 -30.120 1.00 98.56 88 LEU A C 1
ATOM 690 O O . LEU A 1 88 ? 16.335 -11.455 -30.053 1.00 98.56 88 LEU A O 1
ATOM 694 N N . ASP A 1 89 ? 18.182 -11.263 -31.296 1.00 98.50 89 ASP A N 1
ATOM 695 C CA . ASP A 1 89 ? 17.460 -11.232 -32.576 1.00 98.50 89 ASP A CA 1
ATOM 696 C C . ASP A 1 89 ? 16.722 -12.547 -32.874 1.00 98.50 89 ASP A C 1
ATOM 698 O O . ASP A 1 89 ? 15.587 -12.526 -33.350 1.00 98.50 89 ASP A O 1
ATOM 702 N N . ARG A 1 90 ? 17.325 -13.696 -32.534 1.00 98.25 90 ARG A N 1
ATOM 703 C CA . ARG A 1 90 ? 16.726 -15.025 -32.749 1.00 98.25 90 ARG A CA 1
ATOM 704 C C . ARG A 1 90 ? 15.455 -15.279 -31.939 1.00 98.25 90 ARG A C 1
ATOM 706 O O . ARG A 1 90 ? 14.599 -16.023 -32.417 1.00 98.25 90 ARG A O 1
ATOM 713 N N . TYR A 1 91 ? 15.339 -14.701 -30.743 1.00 98.25 91 TYR A N 1
ATOM 714 C CA . TYR A 1 91 ? 14.159 -14.853 -29.876 1.00 98.25 91 TYR A CA 1
ATOM 715 C C . TYR A 1 91 ? 13.247 -13.615 -29.844 1.00 98.25 91 TYR A C 1
ATOM 717 O O . TYR A 1 91 ? 12.137 -13.710 -29.333 1.00 98.25 91 TYR A O 1
ATOM 725 N N . ALA A 1 92 ? 13.682 -12.493 -30.428 1.00 96.69 92 ALA A N 1
ATOM 726 C CA . ALA A 1 92 ? 12.902 -11.275 -30.658 1.00 96.69 92 ALA A CA 1
ATOM 727 C C . ALA A 1 92 ? 12.102 -10.765 -29.431 1.00 96.69 92 ALA A C 1
ATOM 729 O O . ALA A 1 92 ? 10.875 -10.666 -29.506 1.00 96.69 92 ALA A O 1
ATOM 730 N N . PRO A 1 93 ? 12.766 -10.413 -28.308 1.00 97.81 93 PRO A N 1
ATOM 731 C CA . PRO A 1 93 ? 12.091 -9.793 -27.170 1.00 97.81 93 PRO A CA 1
ATOM 732 C C . PRO A 1 93 ? 11.485 -8.440 -27.572 1.00 97.81 93 PRO A C 1
ATOM 734 O O . PRO A 1 93 ? 12.086 -7.691 -28.348 1.00 97.81 93 PRO A O 1
ATOM 737 N N . ASP A 1 94 ? 10.327 -8.096 -27.001 1.00 97.94 94 ASP A N 1
ATOM 738 C CA . ASP A 1 94 ? 9.614 -6.841 -27.264 1.00 97.94 94 ASP A CA 1
ATOM 739 C C . ASP A 1 94 ? 10.503 -5.615 -27.023 1.00 97.94 94 ASP A C 1
ATOM 741 O O . ASP A 1 94 ? 10.428 -4.624 -27.756 1.00 97.94 94 ASP A O 1
ATOM 745 N N . LEU A 1 95 ? 11.346 -5.676 -25.983 1.00 98.38 95 LEU A N 1
ATOM 746 C CA . LEU A 1 95 ? 12.231 -4.583 -25.607 1.00 98.38 95 LEU A CA 1
ATOM 747 C C . LEU A 1 95 ? 13.492 -5.047 -24.867 1.00 98.38 95 LEU A C 1
ATOM 749 O O . LEU A 1 95 ? 13.432 -5.839 -23.925 1.00 98.38 95 LEU A O 1
ATOM 753 N N . VAL A 1 96 ? 14.630 -4.460 -25.246 1.00 98.38 96 VAL A N 1
ATOM 754 C CA . VAL A 1 96 ? 15.897 -4.520 -24.509 1.00 98.38 96 VAL A CA 1
ATOM 755 C C . VAL A 1 96 ? 16.157 -3.171 -23.835 1.00 98.38 96 VAL A C 1
ATOM 757 O O . VAL A 1 96 ? 16.354 -2.160 -24.508 1.00 98.38 96 VAL A O 1
ATOM 760 N N . ILE A 1 97 ? 16.178 -3.133 -22.505 1.00 98.44 97 ILE A N 1
ATOM 761 C CA . ILE A 1 97 ? 16.424 -1.919 -21.717 1.00 98.44 97 ILE A CA 1
ATOM 762 C C . ILE A 1 97 ? 17.895 -1.857 -21.299 1.00 98.44 97 ILE A C 1
ATOM 764 O O . ILE A 1 97 ? 18.459 -2.829 -20.796 1.00 98.44 97 ILE A O 1
ATOM 768 N N . ALA A 1 98 ? 18.506 -0.689 -21.463 1.00 96.81 98 ALA A N 1
ATOM 769 C CA . ALA A 1 98 ? 19.878 -0.393 -21.098 1.00 96.81 98 ALA A CA 1
ATOM 770 C C . ALA A 1 98 ? 19.989 0.889 -20.261 1.00 96.81 98 ALA A C 1
ATOM 772 O O . ALA A 1 98 ? 19.237 1.852 -20.425 1.00 96.81 98 ALA A O 1
ATOM 773 N N . GLY A 1 99 ? 20.981 0.913 -19.374 1.00 94.12 99 GLY A N 1
ATOM 774 C CA . GLY A 1 99 ? 21.410 2.111 -18.660 1.00 94.12 99 GLY A CA 1
ATOM 775 C C . GLY A 1 99 ? 22.729 2.634 -19.224 1.00 94.12 99 GLY A C 1
ATOM 776 O O . GLY A 1 99 ? 22.914 2.726 -20.438 1.00 94.12 99 GLY A O 1
ATOM 777 N N . HIS A 1 100 ? 23.659 2.935 -18.313 1.00 93.56 100 HIS A N 1
ATOM 778 C CA . HIS A 1 100 ? 25.066 3.277 -18.558 1.00 93.56 100 HIS A CA 1
ATOM 779 C C . HIS A 1 100 ? 25.331 4.575 -19.347 1.00 93.56 100 HIS A C 1
ATOM 781 O O . HIS A 1 100 ? 26.018 5.466 -18.850 1.00 93.56 100 HIS A O 1
ATOM 787 N N . SER A 1 101 ? 24.774 4.722 -20.550 1.00 93.25 101 SER A N 1
ATOM 788 C CA . SER A 1 101 ? 24.798 5.975 -21.310 1.00 93.25 101 SER A CA 1
ATOM 789 C C . SER A 1 101 ? 23.806 6.968 -20.701 1.00 93.25 101 SER A C 1
ATOM 791 O O . SER A 1 101 ? 22.602 6.733 -20.695 1.00 93.25 101 SER A O 1
ATOM 793 N N . GLN A 1 102 ? 24.324 8.073 -20.164 1.00 94.31 102 GLN A N 1
ATOM 794 C CA . GLN A 1 102 ? 23.575 9.051 -19.366 1.00 94.31 102 GLN A CA 1
ATOM 795 C C . GLN A 1 102 ? 22.701 9.957 -20.253 1.00 94.31 102 GLN A C 1
ATOM 797 O O . GLN A 1 102 ? 23.097 11.063 -20.613 1.00 94.31 102 GLN A O 1
ATOM 802 N N . GLY A 1 103 ? 21.533 9.455 -20.649 1.00 94.75 103 GLY A N 1
ATOM 803 C CA . GLY A 1 103 ? 20.563 10.118 -21.525 1.00 94.75 103 GLY A CA 1
ATOM 804 C C . GLY A 1 103 ? 19.466 9.146 -21.977 1.00 94.75 103 GLY A C 1
ATOM 805 O O . GLY A 1 103 ? 19.410 8.017 -21.480 1.00 94.75 103 GLY A O 1
ATOM 806 N N . TYR A 1 104 ? 18.613 9.595 -22.900 1.00 96.44 104 TYR A N 1
ATOM 807 C CA . TYR A 1 104 ? 17.490 8.835 -23.458 1.00 96.44 104 TYR A CA 1
ATOM 808 C C . TYR A 1 104 ? 17.700 8.543 -24.955 1.00 96.44 104 TYR A C 1
ATOM 810 O O . TYR A 1 104 ? 18.014 9.445 -25.735 1.00 96.44 104 TYR A O 1
ATOM 818 N N . ASP A 1 105 ? 17.512 7.289 -25.366 1.00 96.69 105 ASP A N 1
ATOM 819 C CA . ASP A 1 105 ? 17.473 6.863 -26.776 1.00 96.69 105 ASP A CA 1
ATOM 820 C C . ASP A 1 105 ? 16.522 5.669 -26.914 1.00 96.69 105 ASP A C 1
ATOM 822 O O . ASP A 1 105 ? 16.650 4.699 -26.172 1.00 96.69 105 ASP A O 1
ATOM 826 N N . TYR A 1 106 ? 15.579 5.713 -27.854 1.00 97.44 106 TYR A N 1
ATOM 827 C CA . TYR A 1 106 ? 14.657 4.604 -28.112 1.00 97.44 106 TYR A CA 1
ATOM 828 C C . TYR A 1 106 ? 14.538 4.357 -29.611 1.00 97.44 106 TYR A C 1
ATOM 830 O O . TYR A 1 106 ? 14.095 5.232 -30.360 1.00 97.44 106 TYR A O 1
ATOM 838 N N . ARG A 1 107 ? 14.951 3.167 -30.059 1.00 97.06 107 ARG A N 1
ATOM 839 C CA . ARG A 1 107 ? 14.976 2.808 -31.483 1.00 97.06 107 ARG A CA 1
ATOM 840 C C . ARG A 1 107 ? 15.070 1.305 -31.707 1.00 97.06 107 ARG A C 1
ATOM 842 O O . ARG A 1 107 ? 15.529 0.565 -30.842 1.00 97.06 107 ARG A O 1
ATOM 849 N N . GLN A 1 108 ? 14.702 0.873 -32.909 1.00 97.81 108 GLN A N 1
ATOM 850 C CA . GLN A 1 108 ? 15.017 -0.472 -33.381 1.00 97.81 108 GLN A CA 1
ATOM 851 C C . GLN A 1 108 ? 16.518 -0.561 -33.710 1.00 97.81 108 GLN A C 1
ATOM 853 O O . GLN A 1 108 ? 17.085 0.366 -34.301 1.00 97.81 108 GLN A O 1
ATOM 858 N N . LEU A 1 109 ? 17.156 -1.659 -33.311 1.00 98.00 109 LEU A N 1
ATOM 859 C CA . LEU A 1 109 ? 18.481 -2.061 -33.771 1.00 98.00 109 LEU A CA 1
ATOM 860 C C . LEU A 1 109 ? 18.336 -2.941 -35.014 1.00 98.00 109 LEU A C 1
ATOM 862 O O . LEU A 1 109 ? 17.377 -3.699 -35.138 1.00 98.00 109 LEU A O 1
ATOM 866 N N . THR A 1 110 ? 19.280 -2.832 -35.943 1.00 98.00 110 THR A N 1
ATOM 867 C CA . THR A 1 110 ? 19.237 -3.522 -37.242 1.00 98.00 110 THR A CA 1
ATOM 868 C C . THR A 1 110 ? 20.619 -4.035 -37.653 1.00 98.00 110 THR A C 1
ATOM 870 O O . THR A 1 110 ? 21.624 -3.687 -37.028 1.00 98.00 110 THR A O 1
ATOM 873 N N . SER A 1 111 ? 20.702 -4.762 -38.773 1.00 97.75 111 SER A N 1
ATOM 874 C CA . SER A 1 111 ? 21.973 -5.153 -39.415 1.00 97.75 111 SER A CA 1
ATOM 875 C C . SER A 1 111 ? 22.929 -3.987 -39.720 1.00 97.75 111 SER A C 1
ATOM 877 O O . SER A 1 111 ? 24.126 -4.205 -39.911 1.00 97.75 111 SER A O 1
ATOM 879 N N . ALA A 1 112 ? 22.429 -2.743 -39.764 1.00 97.19 112 ALA A N 1
ATOM 880 C CA . ALA A 1 112 ? 23.247 -1.540 -39.920 1.00 97.19 112 ALA A CA 1
ATOM 881 C C . ALA A 1 112 ? 23.953 -1.106 -38.620 1.00 97.19 112 ALA A C 1
ATOM 883 O O . ALA A 1 112 ? 24.944 -0.377 -38.681 1.00 97.19 112 ALA A O 1
ATOM 884 N N . ASP A 1 113 ? 23.455 -1.546 -37.462 1.00 96.00 113 ASP A N 1
ATOM 885 C CA . ASP A 1 113 ? 24.020 -1.273 -36.140 1.00 96.00 113 ASP A CA 1
ATOM 886 C C . ASP A 1 113 ? 24.955 -2.396 -35.672 1.00 96.00 113 ASP A C 1
ATOM 888 O O . ASP A 1 113 ? 26.065 -2.144 -35.192 1.00 96.00 113 ASP A O 1
ATOM 892 N N . VAL A 1 114 ? 24.495 -3.642 -35.819 1.00 96.69 114 VAL A N 1
ATOM 893 C CA . VAL A 1 114 ? 25.223 -4.869 -35.485 1.00 96.69 114 VAL A CA 1
ATOM 894 C C . VAL A 1 114 ? 24.930 -5.899 -36.570 1.00 96.69 114 VAL A C 1
ATOM 896 O O . VAL A 1 114 ? 23.781 -6.262 -36.788 1.00 96.69 114 VAL A O 1
ATOM 899 N N . SER A 1 115 ? 25.963 -6.382 -37.262 1.00 97.44 115 SER A N 1
ATOM 900 C CA . SER A 1 115 ? 25.800 -7.180 -38.487 1.00 97.44 115 SER A CA 1
ATOM 901 C C . SER A 1 115 ? 25.234 -8.592 -38.293 1.00 97.44 115 SER A C 1
ATOM 903 O O . SER A 1 115 ? 25.016 -9.274 -39.289 1.00 97.44 115 SER A O 1
ATOM 905 N N . THR A 1 116 ? 25.034 -9.040 -37.051 1.00 97.69 116 THR A N 1
ATOM 906 C CA . THR A 1 116 ? 24.370 -10.311 -36.705 1.00 97.69 116 THR A CA 1
ATOM 907 C C . THR A 1 116 ? 22.864 -10.172 -36.456 1.00 97.69 116 THR A C 1
ATOM 909 O O . THR A 1 116 ? 22.196 -11.177 -36.253 1.00 97.69 116 THR A O 1
ATOM 912 N N . ILE A 1 117 ? 22.314 -8.952 -36.483 1.00 98.25 117 ILE A N 1
ATOM 913 C CA . ILE A 1 117 ? 20.873 -8.702 -36.348 1.00 98.25 117 ILE A CA 1
ATOM 914 C C . ILE A 1 117 ? 20.214 -8.818 -37.729 1.00 98.25 117 ILE A C 1
ATOM 916 O O . ILE A 1 117 ? 20.429 -7.948 -38.577 1.00 98.25 117 ILE A O 1
ATOM 920 N N . ASP A 1 118 ? 19.388 -9.843 -37.947 1.00 97.31 118 ASP A N 1
ATOM 921 C CA . ASP A 1 118 ? 18.676 -10.069 -39.213 1.00 97.31 118 ASP A CA 1
ATOM 922 C C . ASP A 1 118 ? 17.254 -9.474 -39.202 1.00 97.31 118 ASP A C 1
ATOM 924 O O . ASP A 1 118 ? 16.816 -8.910 -40.210 1.00 97.31 118 ASP A O 1
ATOM 928 N N . ASN A 1 119 ? 16.529 -9.573 -38.081 1.00 97.25 119 ASN A N 1
ATOM 929 C CA . ASN A 1 119 ? 15.106 -9.214 -37.979 1.00 97.25 119 ASN A CA 1
ATOM 930 C C . ASN A 1 119 ? 14.880 -7.829 -37.344 1.00 97.25 119 ASN A C 1
ATOM 932 O O . ASN A 1 119 ? 14.034 -7.059 -37.806 1.00 97.25 119 ASN A O 1
ATOM 936 N N . GLY A 1 120 ? 15.677 -7.496 -36.331 1.00 97.38 120 GLY A N 1
ATOM 937 C CA . GLY A 1 120 ? 15.683 -6.239 -35.594 1.00 97.38 120 GLY A CA 1
ATOM 938 C C . GLY A 1 120 ? 14.720 -6.199 -34.406 1.00 97.38 120 GLY A C 1
ATOM 939 O O . GLY A 1 120 ? 13.523 -6.440 -34.547 1.00 97.38 120 GLY A O 1
ATOM 940 N N . PHE A 1 121 ? 15.224 -5.766 -33.251 1.00 97.81 121 PHE A N 1
ATOM 941 C CA . PHE A 1 121 ? 14.480 -5.596 -31.995 1.00 97.81 121 PHE A CA 1
ATOM 942 C C . PHE A 1 121 ? 14.688 -4.187 -31.418 1.00 97.81 121 PHE A C 1
ATOM 944 O O . PHE A 1 121 ? 15.602 -3.468 -31.828 1.00 97.81 121 PHE A O 1
ATOM 951 N N . TYR A 1 122 ? 13.844 -3.758 -30.478 1.00 98.19 122 TYR A N 1
ATOM 952 C CA . TYR A 1 122 ? 13.949 -2.423 -29.881 1.00 98.19 122 TYR A CA 1
ATOM 953 C C . TYR A 1 122 ? 14.949 -2.375 -28.721 1.00 98.19 122 TYR A C 1
ATOM 955 O O . TYR A 1 122 ? 14.954 -3.244 -27.852 1.00 98.19 122 TYR A O 1
ATOM 963 N N . GLN A 1 123 ? 15.763 -1.315 -28.682 1.00 98.12 123 GLN A N 1
ATOM 964 C CA . GLN A 1 123 ? 16.592 -0.949 -27.534 1.00 98.12 123 GLN A CA 1
ATOM 965 C C . GLN A 1 123 ? 16.107 0.389 -26.953 1.00 98.12 123 GLN A C 1
ATOM 967 O O . GLN A 1 123 ? 15.970 1.374 -27.684 1.00 98.12 123 GLN A O 1
ATOM 972 N N . LEU A 1 124 ? 15.895 0.427 -25.637 1.00 98.12 124 LEU A N 1
ATOM 973 C CA . LEU A 1 124 ? 15.657 1.631 -24.839 1.00 98.12 124 LEU A CA 1
ATOM 974 C C . LEU A 1 124 ? 16.881 1.905 -23.961 1.00 98.12 124 LEU A C 1
ATOM 976 O O . LEU A 1 124 ? 17.207 1.108 -23.089 1.00 98.12 124 LEU A O 1
ATOM 980 N N . VAL A 1 125 ? 17.533 3.046 -24.145 1.00 96.88 125 VAL A N 1
ATOM 981 C CA . VAL A 1 125 ? 18.543 3.589 -23.232 1.00 96.88 125 VAL A CA 1
ATOM 982 C C . VAL A 1 125 ? 17.862 4.612 -22.326 1.00 96.88 125 VAL A C 1
ATOM 984 O O . VAL A 1 125 ? 17.272 5.564 -22.825 1.00 96.88 125 VAL A O 1
ATOM 987 N N . THR A 1 126 ? 17.949 4.429 -21.007 1.00 96.69 126 THR A N 1
ATOM 988 C CA . THR A 1 126 ? 17.295 5.288 -19.996 1.00 96.69 126 THR A CA 1
ATOM 989 C C . THR A 1 126 ? 18.238 5.593 -18.820 1.00 96.69 126 THR A C 1
ATOM 991 O O . THR A 1 126 ? 17.906 5.414 -17.647 1.00 96.69 126 THR A O 1
ATOM 994 N N . GLY A 1 127 ? 19.467 6.024 -19.118 1.00 95.06 127 GLY A N 1
ATOM 995 C CA . GLY A 1 127 ? 20.526 6.231 -18.119 1.00 95.06 127 GLY A CA 1
ATOM 996 C C . GLY A 1 127 ? 20.498 7.576 -17.378 1.00 95.06 127 GLY A C 1
ATOM 997 O O . GLY A 1 127 ? 21.468 7.899 -16.692 1.00 95.06 127 GLY A O 1
ATOM 998 N N . GLY A 1 128 ? 19.442 8.383 -17.524 1.00 93.94 128 GLY A N 1
ATOM 999 C CA . GLY A 1 128 ? 19.377 9.768 -17.038 1.00 93.94 128 GLY A CA 1
ATOM 1000 C C . GLY A 1 128 ? 19.041 9.982 -15.558 1.00 93.94 128 GLY A C 1
ATOM 1001 O O . GLY A 1 128 ? 18.759 11.108 -15.176 1.00 93.94 128 GLY A O 1
ATOM 1002 N N . ALA A 1 129 ? 19.066 8.962 -14.699 1.00 91.00 129 ALA A N 1
ATOM 1003 C CA . ALA A 1 129 ? 18.527 9.053 -13.332 1.00 91.00 129 ALA A CA 1
ATOM 1004 C C . ALA A 1 129 ? 19.414 9.781 -12.282 1.00 91.00 129 ALA A C 1
ATOM 1006 O O . ALA A 1 129 ? 19.170 9.645 -11.085 1.00 91.00 129 ALA A O 1
ATOM 1007 N N . GLY A 1 130 ? 20.468 10.508 -12.686 1.00 88.62 130 GLY A N 1
ATOM 1008 C CA . GLY A 1 130 ? 21.305 11.299 -11.757 1.00 88.62 130 GLY A CA 1
ATOM 1009 C C . GLY A 1 130 ? 22.814 11.337 -12.042 1.00 88.62 130 GLY A C 1
ATOM 1010 O O . GLY A 1 130 ? 23.554 12.035 -11.352 1.00 88.62 130 GLY A O 1
ATOM 1011 N N . GLY A 1 131 ? 23.302 10.600 -13.044 1.00 87.62 131 GLY A N 1
ATOM 1012 C CA . GLY A 1 131 ? 24.669 10.761 -13.555 1.00 87.62 131 GLY A CA 1
ATOM 1013 C C . GLY A 1 131 ? 24.763 11.900 -14.575 1.00 87.62 131 GLY A C 1
ATOM 1014 O O . GLY A 1 131 ? 23.777 12.176 -15.249 1.00 87.62 131 GLY A O 1
ATOM 1015 N N . THR A 1 132 ? 25.934 12.537 -14.711 1.00 92.44 132 THR A N 1
ATOM 1016 C CA . THR A 1 132 ? 26.165 13.666 -15.636 1.00 92.44 132 THR A CA 1
ATOM 1017 C C . THR A 1 132 ? 25.601 13.385 -17.028 1.00 92.44 132 THR A C 1
ATOM 1019 O O . THR A 1 132 ? 26.134 12.539 -17.740 1.00 92.44 132 THR A O 1
ATOM 1022 N N . ILE A 1 133 ? 24.555 14.105 -17.434 1.00 92.69 133 ILE A N 1
ATOM 1023 C CA . ILE A 1 133 ? 23.906 13.864 -18.724 1.00 92.69 133 ILE A CA 1
ATOM 1024 C C . ILE A 1 133 ? 24.911 14.071 -19.870 1.00 92.69 133 ILE A C 1
ATOM 1026 O O . ILE A 1 133 ? 25.534 15.124 -20.005 1.00 92.69 133 ILE A O 1
ATOM 1030 N N . ALA A 1 134 ? 25.096 13.021 -20.671 1.00 90.50 134 ALA A N 1
ATOM 1031 C CA . ALA A 1 134 ? 26.000 12.976 -21.816 1.00 90.50 134 ALA A CA 1
ATOM 1032 C C . ALA A 1 134 ? 25.315 13.439 -23.113 1.00 90.50 134 ALA A C 1
ATOM 1034 O O . ALA A 1 134 ? 25.984 13.876 -24.049 1.00 90.50 134 ALA A O 1
ATOM 1035 N N . GLN A 1 135 ? 23.985 13.352 -23.166 1.00 91.69 135 GLN A N 1
ATOM 1036 C CA . GLN A 1 135 ? 23.162 13.868 -24.254 1.00 91.69 135 GLN A CA 1
ATOM 1037 C C . GLN A 1 135 ? 23.161 15.414 -24.229 1.00 91.69 135 GLN A C 1
ATOM 1039 O O . GLN A 1 135 ? 22.725 15.980 -23.231 1.00 91.69 135 GLN A O 1
ATOM 1044 N N . PRO A 1 136 ? 23.608 16.122 -25.290 1.00 89.81 136 PRO A N 1
ATOM 1045 C CA . PRO A 1 136 ? 23.802 17.581 -25.258 1.00 89.81 136 PRO A CA 1
ATOM 1046 C C . PRO A 1 136 ? 22.577 18.414 -24.862 1.00 89.81 136 PRO A C 1
ATOM 1048 O O . PRO A 1 136 ? 22.732 19.430 -24.192 1.00 89.81 136 PRO A O 1
ATOM 1051 N N . ASP A 1 137 ? 21.388 17.961 -25.265 1.00 88.25 137 ASP A N 1
ATOM 1052 C CA . ASP A 1 137 ? 20.087 18.572 -24.957 1.00 88.25 137 ASP A CA 1
ATOM 1053 C C . ASP A 1 137 ? 19.223 17.649 -24.070 1.00 88.25 137 ASP A C 1
ATOM 1055 O O . ASP A 1 137 ? 17.997 17.742 -24.067 1.00 88.25 137 ASP A O 1
ATOM 1059 N N . GLY A 1 138 ? 19.849 16.686 -23.384 1.00 88.94 138 GLY A N 1
ATOM 1060 C CA . GLY A 1 138 ? 19.163 15.784 -22.464 1.00 88.94 138 GLY A CA 1
ATOM 1061 C C . GLY A 1 138 ? 18.971 16.411 -21.086 1.00 88.94 138 GLY A C 1
ATOM 1062 O O . GLY A 1 138 ? 19.724 17.293 -20.676 1.00 88.94 138 GLY A O 1
ATOM 1063 N N . ASP A 1 139 ? 17.999 15.887 -20.352 1.00 92.50 139 ASP A N 1
ATOM 1064 C CA . ASP A 1 139 ? 17.714 16.247 -18.964 1.00 92.50 139 ASP A CA 1
ATOM 1065 C C . ASP A 1 139 ? 17.693 14.980 -18.093 1.00 92.50 139 ASP A C 1
ATOM 1067 O O . ASP A 1 139 ? 17.606 13.854 -18.613 1.00 92.50 139 ASP A O 1
ATOM 1071 N N . TYR A 1 140 ? 17.790 15.144 -16.774 1.00 93.69 140 TYR A N 1
ATOM 1072 C CA . TYR A 1 140 ? 17.601 14.035 -15.844 1.00 93.69 140 TYR A CA 1
ATOM 1073 C C . TYR A 1 140 ? 16.190 13.466 -16.006 1.00 93.69 140 TYR A C 1
ATOM 1075 O O . TYR A 1 140 ? 15.246 14.211 -16.248 1.00 93.69 140 TYR A O 1
ATOM 1083 N N . HIS A 1 141 ? 16.034 12.146 -15.938 1.00 92.25 141 HIS A N 1
ATOM 1084 C CA . HIS A 1 141 ? 14.739 11.494 -16.148 1.00 92.25 141 HIS A CA 1
ATOM 1085 C C . HIS A 1 141 ? 14.694 10.078 -15.575 1.00 92.25 141 HIS A C 1
ATOM 1087 O O . HIS A 1 141 ? 15.721 9.433 -15.344 1.00 92.25 141 HIS A O 1
ATOM 1093 N N . TYR A 1 142 ? 13.471 9.577 -15.441 1.00 91.62 142 TYR A N 1
ATOM 1094 C CA . TYR A 1 142 ? 13.157 8.151 -15.442 1.00 91.62 142 TYR A CA 1
ATOM 1095 C C . TYR A 1 142 ? 12.226 7.850 -16.623 1.00 91.62 142 TYR A C 1
ATOM 1097 O O . TYR A 1 142 ? 11.679 8.769 -17.228 1.00 91.62 142 TYR A O 1
ATOM 1105 N N . THR A 1 143 ? 12.040 6.577 -16.963 1.00 92.69 143 THR A N 1
ATOM 1106 C CA . THR A 1 143 ? 11.134 6.173 -18.048 1.00 92.69 143 THR A CA 1
ATOM 1107 C C . THR A 1 143 ? 10.008 5.318 -17.480 1.00 92.69 143 THR A C 1
ATOM 1109 O O . THR A 1 143 ? 10.272 4.309 -16.825 1.00 92.69 143 THR A O 1
ATOM 1112 N N . LEU A 1 144 ? 8.759 5.721 -17.718 1.00 90.69 144 LEU A N 1
ATOM 1113 C CA . LEU A 1 144 ? 7.591 4.877 -17.492 1.00 90.69 144 LEU A CA 1
ATOM 1114 C C . LEU A 1 144 ? 7.472 3.865 -18.631 1.00 90.69 144 LEU A C 1
ATOM 1116 O O . LEU A 1 144 ? 7.704 4.184 -19.796 1.00 90.69 144 LEU A O 1
ATOM 1120 N N . MET A 1 145 ? 7.116 2.636 -18.279 1.00 92.00 145 MET A N 1
ATOM 1121 C CA . MET A 1 145 ? 6.923 1.527 -19.206 1.00 92.00 145 MET A CA 1
ATOM 1122 C C . MET A 1 145 ? 5.477 1.062 -19.099 1.00 92.00 145 MET A C 1
ATOM 1124 O O . MET A 1 145 ? 5.019 0.710 -18.012 1.00 92.00 145 MET A O 1
ATOM 1128 N N . HIS A 1 146 ? 4.771 1.036 -20.223 1.00 90.75 146 HIS A N 1
ATOM 1129 C CA . HIS A 1 146 ? 3.399 0.557 -20.305 1.00 90.75 146 HIS A CA 1
ATOM 1130 C C . HIS A 1 146 ? 3.407 -0.760 -21.069 1.00 90.75 146 HIS A C 1
ATOM 1132 O O . HIS A 1 146 ? 3.697 -0.789 -22.265 1.00 90.75 146 HIS A O 1
ATOM 1138 N N . VAL A 1 147 ? 3.096 -1.848 -20.370 1.00 92.75 147 VAL A N 1
ATOM 1139 C CA . VAL A 1 147 ? 2.918 -3.169 -20.972 1.00 92.75 147 VAL A CA 1
ATOM 1140 C C . VAL A 1 147 ? 1.422 -3.429 -21.091 1.00 92.75 147 VAL A C 1
ATOM 1142 O O . VAL A 1 147 ? 0.674 -3.265 -20.127 1.00 92.75 147 VAL A O 1
ATOM 1145 N N . SER A 1 148 ? 0.979 -3.784 -22.290 1.00 92.38 148 SER A N 1
ATOM 1146 C CA . SER A 1 148 ? -0.421 -4.047 -22.624 1.00 92.38 148 SER A CA 1
ATOM 1147 C C . SER A 1 148 ? -0.488 -5.211 -23.611 1.00 92.38 148 SER A C 1
ATOM 1149 O O . SER A 1 148 ? 0.477 -5.377 -24.348 1.00 92.38 148 SER A O 1
ATOM 1151 N N . PRO A 1 149 ? -1.606 -5.952 -23.724 1.00 91.44 149 PRO A N 1
ATOM 1152 C CA . PRO A 1 149 ? -1.709 -7.082 -24.658 1.00 91.44 149 PRO A CA 1
ATOM 1153 C C . PRO A 1 149 ? -1.419 -6.745 -26.133 1.00 91.44 149 PRO A C 1
ATOM 1155 O O . PRO A 1 149 ? -1.133 -7.642 -26.920 1.00 91.44 149 PRO A O 1
ATOM 1158 N N . ASP A 1 150 ? -1.501 -5.464 -26.510 1.00 93.00 150 ASP A N 1
ATOM 1159 C CA . ASP A 1 150 ? -1.205 -4.963 -27.857 1.00 93.00 150 ASP A CA 1
ATOM 1160 C C . ASP A 1 150 ? 0.279 -4.559 -28.052 1.00 93.00 150 ASP A C 1
ATOM 1162 O O . ASP A 1 150 ? 0.679 -4.219 -29.168 1.00 93.00 150 ASP A O 1
ATOM 1166 N N . GLY A 1 151 ? 1.100 -4.576 -26.992 1.00 93.62 151 GLY A N 1
ATOM 1167 C CA . GLY A 1 151 ? 2.537 -4.287 -27.026 1.00 93.62 151 GLY A CA 1
ATOM 1168 C C . GLY A 1 151 ? 3.071 -3.459 -25.848 1.00 93.62 151 GLY A C 1
ATOM 1169 O O . GLY A 1 151 ? 2.336 -3.031 -24.949 1.00 93.62 151 GLY A O 1
ATOM 1170 N N . VAL A 1 152 ? 4.384 -3.203 -25.896 1.00 95.50 152 VAL A N 1
ATOM 1171 C CA . VAL A 1 152 ? 5.147 -2.406 -24.920 1.00 95.50 152 VAL A CA 1
ATOM 1172 C C . VAL A 1 152 ? 5.394 -0.990 -25.457 1.00 95.50 152 VAL A C 1
ATOM 1174 O O . VAL A 1 152 ? 5.917 -0.817 -26.558 1.00 95.50 152 VAL A O 1
ATOM 1177 N N . THR A 1 153 ? 5.066 0.040 -24.675 1.00 95.38 153 THR A N 1
ATOM 1178 C CA . THR A 1 153 ? 5.419 1.443 -24.964 1.00 95.38 153 THR A CA 1
ATOM 1179 C C . THR A 1 153 ? 6.154 2.085 -23.788 1.00 95.38 153 THR A C 1
ATOM 1181 O O . THR A 1 153 ? 6.134 1.565 -22.672 1.00 95.38 153 THR A O 1
ATOM 1184 N N . ASN A 1 154 ? 6.851 3.197 -24.035 1.00 94.69 154 ASN A N 1
ATOM 1185 C CA . ASN A 1 154 ? 7.642 3.886 -23.018 1.00 94.69 154 ASN A CA 1
ATOM 1186 C C . ASN A 1 154 ? 7.507 5.418 -23.109 1.00 94.69 154 ASN A C 1
ATOM 1188 O O . ASN A 1 154 ? 7.336 5.964 -24.200 1.00 94.69 154 ASN A O 1
ATOM 1192 N N . GLU A 1 155 ? 7.566 6.089 -21.956 1.00 92.69 155 GLU A N 1
ATOM 1193 C CA . GLU A 1 155 ? 7.419 7.542 -21.793 1.00 92.69 155 GLU A CA 1
ATOM 1194 C C . GLU A 1 155 ? 8.533 8.086 -20.867 1.00 92.69 155 GLU A C 1
ATOM 1196 O O . GLU A 1 155 ? 8.547 7.757 -19.677 1.00 92.69 155 GLU A O 1
ATOM 1201 N N . PRO A 1 156 ? 9.482 8.908 -21.361 1.00 92.44 156 PRO A N 1
ATOM 1202 C CA . PRO A 1 156 ? 10.484 9.547 -20.510 1.00 92.44 156 PRO A CA 1
ATOM 1203 C C . PRO A 1 156 ? 9.890 10.732 -19.732 1.00 92.44 156 PRO A C 1
ATOM 1205 O O . PRO A 1 156 ? 9.384 11.691 -20.318 1.00 92.44 156 PRO A O 1
ATOM 1208 N N . ILE A 1 157 ? 10.017 10.695 -18.406 1.00 88.75 157 ILE A N 1
ATOM 1209 C CA . ILE A 1 157 ? 9.588 11.748 -17.483 1.00 88.75 157 ILE A CA 1
ATOM 1210 C C . ILE A 1 157 ? 10.817 12.517 -16.989 1.00 88.75 157 ILE A C 1
ATOM 1212 O O . ILE A 1 157 ? 11.584 12.026 -16.157 1.00 88.75 157 ILE A O 1
ATOM 1216 N N . TYR A 1 158 ? 11.003 13.723 -17.525 1.00 89.31 158 TYR A N 1
ATOM 1217 C CA . TYR A 1 158 ? 12.143 14.600 -17.241 1.00 89.31 158 TYR A CA 1
ATOM 1218 C C . TYR A 1 158 ? 12.012 15.368 -15.914 1.00 89.31 158 TYR A C 1
ATOM 1220 O O . TYR A 1 158 ? 10.906 15.715 -15.502 1.00 89.31 158 TYR A O 1
ATOM 1228 N N . GLU A 1 159 ? 13.139 15.686 -15.269 1.00 86.00 159 GLU A N 1
ATOM 1229 C CA . GLU A 1 159 ? 13.225 16.447 -14.012 1.00 86.00 159 GLU A CA 1
ATOM 1230 C C . GLU A 1 159 ? 12.633 17.853 -14.164 1.00 86.00 159 GLU A C 1
ATOM 1232 O O . GLU A 1 159 ? 11.916 18.321 -13.284 1.00 86.00 159 GLU A O 1
ATOM 1237 N N . THR A 1 160 ? 12.822 18.501 -15.316 1.00 83.12 160 THR A N 1
ATOM 1238 C CA . THR A 1 160 ? 12.152 19.775 -15.635 1.00 83.12 160 THR A CA 1
ATOM 1239 C C . THR A 1 160 ? 10.620 19.694 -15.659 1.00 83.12 160 THR A C 1
ATOM 1241 O O . THR A 1 160 ? 9.963 20.712 -15.441 1.00 83.12 160 THR A O 1
ATOM 1244 N N . ASN A 1 161 ? 10.043 18.502 -15.851 1.00 79.56 161 ASN A N 1
ATOM 1245 C CA . ASN A 1 161 ? 8.605 18.240 -15.720 1.00 79.56 161 ASN A CA 1
ATOM 1246 C C . ASN A 1 161 ? 8.226 17.707 -14.320 1.00 79.56 161 ASN A C 1
ATOM 1248 O O . ASN A 1 161 ? 7.051 17.464 -14.049 1.00 79.56 161 ASN A O 1
ATOM 1252 N N . PHE A 1 162 ? 9.194 17.502 -13.423 1.00 77.50 162 PHE A N 1
ATOM 1253 C CA . PHE A 1 162 ? 9.023 16.820 -12.143 1.00 77.50 162 PHE A CA 1
ATOM 1254 C C . PHE A 1 162 ? 8.854 17.817 -10.989 1.00 77.50 162 PHE A C 1
ATOM 1256 O O . PHE A 1 162 ? 9.778 18.141 -10.248 1.00 77.50 162 PHE A O 1
ATOM 1263 N N . GLY A 1 163 ? 7.623 18.291 -10.805 1.00 85.12 163 GLY A N 1
ATOM 1264 C CA . GLY A 1 163 ? 7.245 19.206 -9.721 1.00 85.12 163 GLY A CA 1
ATOM 1265 C C . GLY A 1 163 ? 6.949 18.527 -8.378 1.00 85.12 163 GLY A C 1
ATOM 1266 O O . GLY A 1 163 ? 6.224 19.111 -7.575 1.00 85.12 163 GLY A O 1
ATOM 1267 N N . LEU A 1 164 ? 7.420 17.294 -8.151 1.00 89.31 164 LEU A N 1
ATOM 1268 C CA . LEU A 1 164 ? 7.001 16.465 -7.018 1.00 89.31 164 LEU A CA 1
ATOM 1269 C C . LEU A 1 164 ? 7.864 16.696 -5.768 1.00 89.31 164 LEU A C 1
ATOM 1271 O O . LEU A 1 164 ? 9.048 16.360 -5.747 1.00 89.31 164 LEU A O 1
ATOM 1275 N N . ALA A 1 165 ? 7.244 17.178 -4.693 1.00 92.94 165 ALA A N 1
ATOM 1276 C CA . ALA A 1 165 ? 7.798 17.147 -3.344 1.00 92.94 165 ALA A CA 1
ATOM 1277 C C . ALA A 1 165 ? 7.043 16.114 -2.495 1.00 92.94 165 ALA A C 1
ATOM 1279 O O . ALA A 1 165 ? 5.822 15.998 -2.589 1.00 92.94 165 ALA A O 1
ATOM 1280 N N . ILE A 1 166 ? 7.769 15.361 -1.663 1.00 94.62 166 ILE A N 1
ATOM 1281 C CA . ILE A 1 166 ? 7.190 14.407 -0.708 1.00 94.62 166 ILE A CA 1
ATOM 1282 C C . ILE A 1 166 ? 7.815 14.671 0.662 1.00 94.62 166 ILE A C 1
ATOM 1284 O O . ILE A 1 166 ? 9.007 14.414 0.852 1.00 94.62 166 ILE A O 1
ATOM 1288 N N . ASP A 1 167 ? 7.016 15.155 1.611 1.00 96.69 167 ASP A N 1
ATOM 1289 C CA . ASP A 1 167 ? 7.388 15.218 3.026 1.00 96.69 167 ASP A CA 1
ATOM 1290 C C . ASP A 1 167 ? 6.766 14.038 3.785 1.00 96.69 167 ASP A C 1
ATOM 1292 O O . ASP A 1 167 ? 5.676 13.568 3.460 1.00 96.69 167 ASP A O 1
ATOM 1296 N N . TYR A 1 168 ? 7.471 13.530 4.790 1.00 96.69 168 TYR A N 1
ATOM 1297 C CA . TYR A 1 168 ? 7.107 12.320 5.516 1.00 96.69 168 TYR A CA 1
ATOM 1298 C C . TYR A 1 168 ? 7.089 12.555 7.027 1.00 96.69 168 TYR A C 1
ATOM 1300 O O . TYR A 1 168 ? 8.133 12.622 7.689 1.00 96.69 168 TYR A O 1
ATOM 1308 N N . GLU A 1 169 ? 5.896 12.531 7.613 1.00 95.31 169 GLU A N 1
ATOM 1309 C CA . GLU A 1 169 ? 5.720 12.578 9.059 1.00 95.31 169 GLU A CA 1
ATOM 1310 C C . GLU A 1 169 ? 5.752 11.173 9.669 1.00 95.31 169 GLU A C 1
ATOM 1312 O O . GLU A 1 169 ? 5.184 10.217 9.140 1.00 95.31 169 GLU A O 1
ATOM 1317 N N . ASN A 1 170 ? 6.407 11.035 10.827 1.00 92.50 170 ASN A N 1
ATOM 1318 C CA . ASN A 1 170 ? 6.479 9.797 11.624 1.00 92.50 170 ASN A CA 1
ATOM 1319 C C . ASN A 1 170 ? 7.105 8.559 10.928 1.00 92.50 170 ASN A C 1
ATOM 1321 O O . ASN A 1 170 ? 7.276 7.515 11.562 1.00 92.50 170 ASN A O 1
ATOM 1325 N N . ASN A 1 171 ? 7.566 8.696 9.681 1.00 93.62 171 ASN A N 1
ATOM 1326 C CA . ASN A 1 171 ? 8.113 7.649 8.811 1.00 93.62 171 ASN A CA 1
ATOM 1327 C C . ASN A 1 171 ? 9.539 7.162 9.181 1.00 93.62 171 ASN A C 1
ATOM 1329 O O . ASN A 1 171 ? 10.445 7.095 8.349 1.00 93.62 171 ASN A O 1
ATOM 1333 N N . ARG A 1 172 ? 9.801 6.885 10.463 1.00 91.69 172 ARG A N 1
ATOM 1334 C CA . ARG A 1 172 ? 11.141 6.507 10.964 1.00 91.69 172 ARG A CA 1
ATOM 1335 C C . ARG A 1 172 ? 11.223 5.103 11.559 1.00 91.69 172 ARG A C 1
ATOM 1337 O O . ARG A 1 172 ? 12.283 4.732 12.051 1.00 91.69 172 ARG A O 1
ATOM 1344 N N . GLY A 1 173 ? 10.145 4.321 11.514 1.00 87.81 173 GLY A N 1
ATOM 1345 C CA . GLY A 1 173 ? 10.066 3.036 12.215 1.00 87.81 173 GLY A CA 1
ATOM 1346 C C . GLY A 1 173 ? 9.964 3.188 13.735 1.00 87.81 173 GLY A C 1
ATOM 1347 O O . GLY A 1 173 ? 10.367 2.292 14.460 1.00 87.81 173 GLY A O 1
ATOM 1348 N N . THR A 1 174 ? 9.462 4.327 14.229 1.00 89.56 174 THR A N 1
ATOM 1349 C CA . THR A 1 174 ? 9.285 4.614 15.673 1.00 89.56 174 THR A CA 1
ATOM 1350 C C . THR A 1 174 ? 7.830 4.888 16.072 1.00 89.56 174 THR A C 1
ATOM 1352 O O . THR A 1 174 ? 7.539 5.143 17.242 1.00 89.56 174 THR A O 1
ATOM 1355 N N . LYS A 1 175 ? 6.908 4.843 15.103 1.00 93.94 175 LYS A N 1
ATOM 1356 C CA . LYS A 1 175 ? 5.461 5.027 15.259 1.00 93.94 175 LYS A CA 1
ATOM 1357 C C . LYS A 1 175 ? 4.729 3.955 14.463 1.00 93.94 175 LYS A C 1
ATOM 1359 O O . LYS A 1 175 ? 5.217 3.535 13.419 1.00 93.94 175 LYS A O 1
ATOM 1364 N N . THR A 1 176 ? 3.581 3.511 14.959 1.00 93.00 176 THR A N 1
ATOM 1365 C CA . THR A 1 176 ? 2.742 2.497 14.302 1.00 93.00 176 THR A CA 1
ATOM 1366 C C . THR A 1 176 ? 2.062 3.022 13.037 1.00 93.00 176 THR A C 1
ATOM 1368 O O . THR A 1 176 ? 1.840 2.240 12.121 1.00 93.00 176 THR A O 1
ATOM 1371 N N . ALA A 1 177 ? 1.782 4.327 12.979 1.00 94.00 177 ALA A N 1
ATOM 1372 C CA . ALA A 1 177 ? 1.206 5.041 11.841 1.00 94.00 177 ALA A CA 1
ATOM 1373 C C . ALA A 1 177 ? 2.160 6.135 11.329 1.00 94.00 177 ALA A C 1
ATOM 1375 O O . ALA A 1 177 ? 3.002 6.632 12.088 1.00 94.00 177 ALA A O 1
ATOM 1376 N N . ALA A 1 178 ? 2.018 6.513 10.060 1.00 96.50 178 ALA A N 1
ATOM 1377 C CA . ALA A 1 178 ? 2.804 7.556 9.404 1.00 96.50 178 ALA A CA 1
ATOM 1378 C C . ALA A 1 178 ? 1.979 8.302 8.344 1.00 96.50 178 ALA A C 1
ATOM 1380 O O . ALA A 1 178 ? 0.933 7.816 7.915 1.00 96.50 178 ALA A O 1
ATOM 1381 N N . THR A 1 179 ? 2.478 9.461 7.913 1.00 97.25 179 THR A N 1
ATOM 1382 C CA . THR A 1 179 ? 1.828 10.305 6.901 1.00 97.25 179 THR A CA 1
ATOM 1383 C C . THR A 1 179 ? 2.842 10.706 5.832 1.00 97.25 179 THR A C 1
ATOM 1385 O O . THR A 1 179 ? 4.013 10.922 6.147 1.00 97.25 179 THR A O 1
ATOM 1388 N N . ALA A 1 180 ? 2.410 10.810 4.578 1.00 97.81 180 ALA A N 1
ATOM 1389 C CA . ALA A 1 180 ? 3.163 11.433 3.493 1.00 97.81 180 ALA A CA 1
ATOM 1390 C C . ALA A 1 180 ? 2.342 12.585 2.904 1.00 97.81 180 ALA A C 1
ATOM 1392 O O . ALA A 1 180 ? 1.215 12.366 2.465 1.00 97.81 180 ALA A O 1
ATOM 1393 N N . ILE A 1 181 ? 2.897 13.793 2.893 1.00 97.50 181 ILE A N 1
ATOM 1394 C CA . ILE A 1 181 ? 2.311 14.957 2.220 1.00 97.50 181 ILE A CA 1
ATOM 1395 C C . ILE A 1 181 ? 3.012 15.079 0.875 1.00 97.50 181 ILE A C 1
ATOM 1397 O O . ILE A 1 181 ? 4.240 15.146 0.816 1.00 97.50 181 ILE A O 1
ATOM 1401 N N . ILE A 1 182 ? 2.235 15.064 -0.201 1.00 96.06 182 ILE A N 1
ATOM 1402 C CA . ILE A 1 182 ? 2.742 15.005 -1.567 1.00 96.06 182 ILE A CA 1
ATOM 1403 C C . ILE A 1 182 ? 2.230 16.225 -2.303 1.00 96.06 182 ILE A C 1
ATOM 1405 O O . ILE A 1 182 ? 1.023 16.399 -2.433 1.00 96.06 182 ILE A O 1
ATOM 1409 N N . GLU A 1 183 ? 3.140 17.050 -2.798 1.00 96.25 183 GLU A N 1
ATOM 1410 C CA . GLU A 1 183 ? 2.828 18.202 -3.635 1.00 96.25 183 GLU A CA 1
ATOM 1411 C C . GLU A 1 183 ? 3.321 17.914 -5.049 1.00 96.25 183 GLU A C 1
ATOM 1413 O O . GLU A 1 183 ? 4.523 17.800 -5.274 1.00 96.25 183 GLU A O 1
ATOM 1418 N N . ASN A 1 184 ? 2.410 17.805 -6.011 1.00 94.38 184 ASN A N 1
ATOM 1419 C CA . ASN A 1 184 ? 2.749 17.776 -7.426 1.00 94.38 184 ASN A CA 1
ATOM 1420 C C . ASN A 1 184 ? 2.510 19.162 -8.027 1.00 94.38 184 ASN A C 1
ATOM 1422 O O . ASN A 1 184 ? 1.410 19.478 -8.475 1.00 94.38 184 ASN A O 1
ATOM 1426 N N . ASN A 1 185 ? 3.564 19.971 -8.057 1.00 93.81 185 ASN A N 1
ATOM 1427 C CA . ASN A 1 185 ? 3.583 21.317 -8.627 1.00 93.81 185 ASN A CA 1
ATOM 1428 C C . ASN A 1 185 ? 3.865 21.322 -10.148 1.00 93.81 185 ASN A C 1
ATOM 1430 O O . ASN A 1 185 ? 4.348 22.321 -10.679 1.00 93.81 185 ASN A O 1
ATOM 1434 N N . SER A 1 186 ? 3.632 20.201 -10.843 1.00 89.44 186 SER A N 1
ATOM 1435 C CA . SER A 1 186 ? 3.756 20.104 -12.303 1.00 89.44 186 SER A CA 1
ATOM 1436 C C . SER A 1 186 ? 2.399 20.038 -12.999 1.00 89.44 186 SER A C 1
ATOM 1438 O O . SER A 1 186 ? 1.402 19.599 -12.423 1.00 89.44 186 SER A O 1
ATOM 1440 N N . ASP A 1 187 ? 2.395 20.389 -14.285 1.00 89.12 187 ASP A N 1
ATOM 1441 C CA . ASP A 1 187 ? 1.252 20.205 -15.184 1.00 89.12 187 ASP A CA 1
ATOM 1442 C C . ASP A 1 187 ? 1.030 18.730 -15.595 1.00 89.12 187 ASP A C 1
ATOM 1444 O O . ASP A 1 187 ? 0.060 18.424 -16.291 1.00 89.12 187 ASP A O 1
ATOM 1448 N N . TYR A 1 188 ? 1.896 17.802 -15.164 1.00 86.12 188 TYR A N 1
ATOM 1449 C CA . TYR A 1 188 ? 1.783 16.371 -15.445 1.00 86.12 188 TYR A CA 1
ATOM 1450 C C . TYR A 1 188 ? 1.109 15.640 -14.278 1.00 86.12 188 TYR A C 1
ATOM 1452 O O . TYR A 1 188 ? 1.584 15.667 -13.142 1.00 86.12 188 TYR A O 1
ATOM 1460 N N . ALA A 1 189 ? -0.008 14.962 -14.545 1.00 90.25 189 ALA A N 1
ATOM 1461 C CA . ALA A 1 189 ? -0.626 14.073 -13.566 1.00 90.25 189 ALA A CA 1
ATOM 1462 C C . ALA A 1 189 ? 0.182 12.775 -13.513 1.00 90.25 189 ALA A C 1
ATOM 1464 O O . ALA A 1 189 ? 0.291 12.084 -14.521 1.00 90.25 189 ALA A O 1
ATOM 1465 N N . MET A 1 190 ? 0.742 12.443 -12.351 1.00 87.19 190 MET A N 1
ATOM 1466 C CA . MET A 1 190 ? 1.549 11.240 -12.176 1.00 87.19 190 MET A CA 1
ATOM 1467 C C . MET A 1 190 ? 0.616 10.049 -11.939 1.00 87.19 190 MET A C 1
ATOM 1469 O O . MET A 1 190 ? -0.014 9.990 -10.881 1.00 87.19 190 MET A O 1
ATOM 1473 N N . PRO A 1 191 ? 0.497 9.093 -12.880 1.00 84.50 191 PRO A N 1
ATOM 1474 C CA . PRO A 1 191 ? -0.428 7.972 -12.721 1.00 84.50 191 PRO A CA 1
ATOM 1475 C C . PRO A 1 191 ? 0.010 7.014 -11.605 1.00 84.50 191 PRO A C 1
ATOM 1477 O O . PRO A 1 191 ? -0.837 6.351 -11.013 1.00 84.50 191 PRO A O 1
ATOM 1480 N N . TYR A 1 192 ? 1.313 6.975 -11.294 1.00 83.12 192 TYR A N 1
ATOM 1481 C CA . TYR A 1 192 ? 1.897 6.114 -10.270 1.00 83.12 192 TYR A CA 1
ATOM 1482 C C . TYR A 1 192 ? 3.035 6.826 -9.525 1.00 83.12 192 TYR A C 1
ATOM 1484 O O . TYR A 1 192 ? 4.095 7.093 -10.086 1.00 83.12 192 TYR A O 1
ATOM 1492 N N . VAL A 1 193 ? 2.838 7.074 -8.232 1.00 87.62 193 VAL A N 1
ATOM 1493 C CA . VAL A 1 193 ? 3.868 7.462 -7.263 1.00 87.62 193 VAL A CA 1
ATOM 1494 C C . VAL A 1 193 ? 3.967 6.343 -6.231 1.00 87.62 193 VAL A C 1
ATOM 1496 O O . VAL A 1 193 ? 2.990 6.040 -5.546 1.00 87.62 193 VAL A O 1
ATOM 1499 N N . ARG A 1 194 ? 5.141 5.706 -6.115 1.00 91.38 194 ARG A N 1
ATOM 1500 C CA . ARG A 1 194 ? 5.384 4.644 -5.126 1.00 91.38 194 ARG A CA 1
ATOM 1501 C C . ARG A 1 194 ? 5.953 5.239 -3.840 1.00 91.38 194 ARG A C 1
ATOM 1503 O O . ARG A 1 194 ? 7.129 5.596 -3.776 1.00 91.38 194 ARG A O 1
ATOM 1510 N N . LEU A 1 195 ? 5.123 5.327 -2.808 1.00 94.44 195 LEU A N 1
ATOM 1511 C CA . LEU A 1 195 ? 5.535 5.777 -1.479 1.00 94.44 195 LEU A CA 1
ATOM 1512 C C . LEU A 1 195 ? 6.214 4.652 -0.702 1.00 94.44 195 LEU A C 1
ATOM 1514 O O . LEU A 1 195 ? 6.021 3.470 -0.991 1.00 94.44 195 LEU A O 1
ATOM 1518 N N . ARG A 1 196 ? 6.986 5.023 0.323 1.00 96.12 196 ARG A N 1
ATOM 1519 C CA . ARG A 1 196 ? 7.627 4.082 1.245 1.00 96.12 196 ARG A CA 1
ATOM 1520 C C . ARG A 1 196 ? 7.412 4.522 2.684 1.00 96.12 196 ARG A C 1
ATOM 1522 O O . ARG A 1 196 ? 7.999 5.507 3.127 1.00 96.12 196 ARG A O 1
ATOM 1529 N N . PHE A 1 197 ? 6.666 3.727 3.433 1.00 96.31 197 PHE A N 1
ATOM 1530 C CA . PHE A 1 197 ? 6.430 3.908 4.858 1.00 96.31 197 PHE A CA 1
ATOM 1531 C C . PHE A 1 197 ? 7.237 2.906 5.689 1.00 96.31 197 PHE A C 1
ATOM 1533 O O . PHE A 1 197 ? 7.428 1.766 5.281 1.00 96.31 197 PHE A O 1
ATOM 1540 N N . ARG A 1 198 ? 7.720 3.323 6.860 1.00 96.50 198 ARG A N 1
ATOM 1541 C CA . ARG A 1 198 ? 8.502 2.546 7.826 1.00 96.50 198 ARG A CA 1
ATOM 1542 C C . ARG A 1 198 ? 7.865 2.712 9.201 1.00 96.50 198 ARG A C 1
ATOM 1544 O O . ARG A 1 198 ? 7.928 3.792 9.793 1.00 96.50 198 ARG A O 1
ATOM 1551 N N . LEU A 1 199 ? 7.278 1.636 9.712 1.00 95.62 199 LEU A N 1
ATOM 1552 C CA . LEU A 1 199 ? 6.341 1.643 10.833 1.00 95.62 199 LEU A CA 1
ATOM 1553 C C . LEU A 1 199 ? 6.832 0.738 11.972 1.00 95.62 199 LEU A C 1
ATOM 1555 O O . LEU A 1 199 ? 7.266 -0.384 11.732 1.00 95.62 199 LEU A O 1
ATOM 1559 N N . ALA A 1 200 ? 6.733 1.207 13.216 1.00 93.69 200 ALA A N 1
ATOM 1560 C CA . ALA A 1 200 ? 7.051 0.457 14.437 1.00 93.69 200 ALA A CA 1
ATOM 1561 C C . ALA A 1 200 ? 5.947 -0.561 14.766 1.00 93.69 200 ALA A C 1
ATOM 1563 O O . ALA A 1 200 ? 5.209 -0.408 15.739 1.00 93.69 200 ALA A O 1
ATOM 1564 N N . THR A 1 201 ? 5.767 -1.550 13.899 1.00 84.81 201 THR A N 1
ATOM 1565 C CA . THR A 1 201 ? 4.705 -2.549 14.003 1.00 84.81 201 THR A CA 1
ATOM 1566 C C . THR A 1 201 ? 5.124 -3.851 13.333 1.00 84.81 201 THR A C 1
ATOM 1568 O O . THR A 1 201 ? 5.878 -3.836 12.360 1.00 84.81 201 THR A O 1
ATOM 1571 N N . THR A 1 202 ? 4.592 -4.962 13.834 1.00 86.62 202 THR A N 1
ATOM 1572 C CA . THR A 1 202 ? 4.658 -6.298 13.219 1.00 86.62 202 THR A CA 1
ATOM 1573 C C . THR A 1 202 ? 3.346 -6.666 12.515 1.00 86.62 202 THR A C 1
ATOM 1575 O O . THR A 1 202 ? 3.100 -7.838 12.241 1.00 86.62 202 THR A O 1
ATOM 1578 N N . ALA A 1 203 ? 2.452 -5.694 12.302 1.00 84.44 203 ALA A N 1
ATOM 1579 C CA . ALA A 1 203 ? 1.211 -5.902 11.567 1.00 84.44 203 ALA A CA 1
ATOM 1580 C C . ALA A 1 203 ? 1.487 -6.249 10.097 1.00 84.44 203 ALA A C 1
ATOM 1582 O O . ALA A 1 203 ? 2.406 -5.709 9.487 1.00 84.44 203 ALA A O 1
ATOM 1583 N N . THR A 1 204 ? 0.655 -7.126 9.541 1.00 88.25 204 THR A N 1
ATOM 1584 C CA . THR A 1 204 ? 0.717 -7.572 8.140 1.00 88.25 204 THR A CA 1
ATOM 1585 C C . THR A 1 204 ? -0.319 -6.880 7.254 1.00 88.25 204 THR A C 1
ATOM 1587 O O . THR A 1 204 ? -0.209 -6.926 6.036 1.00 88.25 204 THR A O 1
ATOM 1590 N N . ASN A 1 205 ? -1.321 -6.244 7.868 1.00 88.44 205 ASN A N 1
ATOM 1591 C CA . ASN A 1 205 ? -2.442 -5.597 7.197 1.00 88.44 205 ASN A CA 1
ATOM 1592 C C . ASN A 1 205 ? -2.423 -4.104 7.535 1.00 88.44 205 ASN A C 1
ATOM 1594 O O . ASN A 1 205 ? -2.224 -3.723 8.693 1.00 88.44 205 ASN A O 1
ATOM 1598 N N . PHE A 1 206 ? -2.646 -3.257 6.533 1.00 90.81 206 PHE A N 1
ATOM 1599 C CA . PHE A 1 206 ? -2.563 -1.802 6.642 1.00 90.81 206 PHE A CA 1
ATOM 1600 C C . PHE A 1 206 ? -3.789 -1.137 6.026 1.00 90.81 206 PHE A C 1
ATOM 1602 O O . PHE A 1 206 ? -4.271 -1.548 4.973 1.00 90.81 206 PHE A O 1
ATOM 1609 N N . THR A 1 207 ? -4.279 -0.098 6.695 1.00 92.19 207 THR A N 1
ATOM 1610 C CA . THR A 1 207 ? -5.267 0.822 6.138 1.00 92.19 207 THR A CA 1
ATOM 1611 C C . THR A 1 207 ? -4.499 2.016 5.592 1.00 92.19 207 THR A C 1
ATOM 1613 O O . THR A 1 207 ? -3.778 2.677 6.344 1.00 92.19 207 THR A O 1
ATOM 1616 N N . ILE A 1 208 ? -4.638 2.268 4.292 1.00 94.56 208 ILE A N 1
ATOM 1617 C CA . ILE A 1 208 ? -3.988 3.376 3.591 1.00 94.56 208 ILE A CA 1
ATOM 1618 C C . ILE A 1 208 ? -5.076 4.212 2.929 1.00 94.56 208 ILE A C 1
ATOM 1620 O O . ILE A 1 208 ? -5.879 3.664 2.171 1.00 94.56 208 ILE A O 1
ATOM 1624 N N . SER A 1 209 ? -5.112 5.514 3.207 1.00 94.00 209 SER A N 1
ATOM 1625 C CA . SER A 1 209 ? -6.060 6.436 2.579 1.00 94.00 209 SER A CA 1
ATOM 1626 C C . SER A 1 209 ? -5.451 7.802 2.284 1.00 94.00 209 SER A C 1
ATOM 1628 O O . SER A 1 209 ? -4.448 8.176 2.892 1.00 94.00 209 SER A O 1
ATOM 1630 N N . ASP A 1 210 ? -6.075 8.554 1.381 1.00 94.50 210 ASP A N 1
ATOM 1631 C CA . ASP A 1 210 ? -5.839 9.995 1.239 1.00 94.50 210 ASP A CA 1
ATOM 1632 C C . ASP A 1 210 ? -6.692 10.820 2.229 1.00 94.50 210 ASP A C 1
ATOM 1634 O O . ASP A 1 210 ? -7.465 10.279 3.031 1.00 94.50 210 ASP A O 1
ATOM 1638 N N . ASP A 1 211 ? -6.549 12.145 2.174 1.00 90.56 211 ASP A N 1
ATOM 1639 C CA . ASP A 1 211 ? -7.315 13.129 2.944 1.00 90.56 211 ASP A CA 1
ATOM 1640 C C . ASP A 1 211 ? -8.760 13.333 2.458 1.00 90.56 211 ASP A C 1
ATOM 1642 O O . ASP A 1 211 ? -9.551 13.992 3.137 1.00 90.56 211 ASP A O 1
ATOM 1646 N N . LEU A 1 212 ? -9.135 12.726 1.328 1.00 89.69 212 LEU A N 1
ATOM 1647 C CA . LEU A 1 212 ? -10.511 12.660 0.829 1.00 89.69 212 LEU A CA 1
ATOM 1648 C C . LEU A 1 212 ? -11.233 11.376 1.283 1.00 89.69 212 LEU A C 1
ATOM 1650 O O . LEU A 1 212 ? -12.443 11.255 1.088 1.00 89.69 212 LEU A O 1
ATOM 1654 N N . GLY A 1 213 ? -10.516 10.438 1.913 1.00 86.19 213 GLY A N 1
ATOM 1655 C CA . GLY A 1 213 ? -11.032 9.141 2.348 1.00 86.19 213 GLY A CA 1
ATOM 1656 C C . GLY A 1 213 ? -11.007 8.056 1.266 1.00 86.19 213 GLY A C 1
ATOM 1657 O O . GLY A 1 213 ? -11.618 7.005 1.455 1.00 86.19 213 GLY A O 1
ATOM 1658 N N . THR A 1 214 ? -10.313 8.271 0.144 1.00 88.56 214 THR A N 1
ATOM 1659 C CA . THR A 1 214 ? -10.059 7.223 -0.854 1.00 88.56 214 THR A CA 1
ATOM 1660 C C . THR A 1 214 ? -9.110 6.192 -0.256 1.00 88.56 214 THR A C 1
ATOM 1662 O O . THR A 1 214 ? -8.034 6.555 0.212 1.00 88.56 214 THR A O 1
ATOM 1665 N N . TYR A 1 215 ? -9.476 4.909 -0.286 1.00 89.81 215 TYR A N 1
ATOM 1666 C CA . TYR A 1 215 ? -8.628 3.822 0.213 1.00 89.81 215 TYR A CA 1
ATOM 1667 C C . TYR A 1 215 ? -7.788 3.185 -0.897 1.00 89.81 215 TYR A C 1
ATOM 1669 O O . TYR A 1 215 ? -8.277 2.955 -2.003 1.00 89.81 215 TYR A O 1
ATOM 1677 N N . TYR A 1 216 ? -6.547 2.826 -0.565 1.00 89.50 216 TYR A N 1
ATOM 1678 C CA . TYR A 1 216 ? -5.605 2.164 -1.468 1.00 89.50 216 TYR A CA 1
ATOM 1679 C C . TYR A 1 216 ? -5.306 0.748 -0.973 1.00 89.50 216 TYR A C 1
ATOM 1681 O O . TYR A 1 216 ? -4.663 0.559 0.060 1.00 89.50 216 TYR A O 1
ATOM 1689 N N . SER A 1 217 ? -5.791 -0.254 -1.708 1.00 86.06 217 SER A N 1
ATOM 1690 C CA . SER A 1 217 ? -5.601 -1.678 -1.393 1.00 86.06 217 SER A CA 1
ATOM 1691 C C . SER A 1 217 ? -4.387 -2.314 -2.078 1.00 86.06 217 SER A C 1
ATOM 1693 O O . SER A 1 217 ? -4.019 -3.427 -1.720 1.00 86.06 217 SER A O 1
ATOM 1695 N N . ASP A 1 218 ? -3.788 -1.639 -3.062 1.00 86.81 218 ASP A N 1
ATOM 1696 C CA . ASP A 1 218 ? -2.610 -2.118 -3.791 1.00 86.81 218 ASP A CA 1
ATOM 1697 C C . ASP A 1 218 ? -1.323 -1.660 -3.083 1.00 86.81 218 ASP A C 1
ATOM 1699 O O . ASP A 1 218 ? -0.854 -0.527 -3.253 1.00 86.81 218 ASP A O 1
ATOM 1703 N N . TYR A 1 219 ? -0.802 -2.518 -2.202 1.00 93.38 219 TYR A N 1
ATOM 1704 C CA . TYR A 1 219 ? 0.431 -2.272 -1.461 1.00 93.38 219 TYR A CA 1
ATOM 1705 C C . TYR A 1 219 ? 1.245 -3.550 -1.213 1.00 93.38 219 TYR A C 1
ATOM 1707 O O . TYR A 1 219 ? 0.711 -4.603 -0.870 1.00 93.38 219 TYR A O 1
ATOM 1715 N N . ASP A 1 220 ? 2.568 -3.414 -1.291 1.00 91.94 220 ASP A N 1
ATOM 1716 C CA . ASP A 1 220 ? 3.537 -4.415 -0.840 1.00 91.94 220 ASP A CA 1
ATOM 1717 C C . ASP A 1 220 ? 3.980 -4.110 0.596 1.00 91.94 220 ASP A C 1
ATOM 1719 O O . ASP A 1 220 ? 4.051 -2.946 1.001 1.00 91.94 220 ASP A O 1
ATOM 1723 N N . TRP A 1 221 ? 4.406 -5.119 1.356 1.00 94.75 221 TRP A N 1
ATOM 1724 C CA . TRP A 1 221 ? 5.074 -4.895 2.641 1.00 94.75 221 TRP A CA 1
ATOM 1725 C C . TRP A 1 221 ? 6.153 -5.938 2.947 1.00 94.75 221 TRP A C 1
ATOM 1727 O O . TRP A 1 221 ? 6.172 -7.039 2.401 1.00 94.75 221 TRP A O 1
ATOM 1737 N N . HIS A 1 222 ? 7.078 -5.574 3.835 1.00 92.06 222 HIS A N 1
ATOM 1738 C CA . HIS A 1 222 ? 8.144 -6.442 4.326 1.00 92.06 222 HIS A CA 1
ATOM 1739 C C . HIS A 1 222 ? 8.415 -6.163 5.807 1.00 92.06 222 HIS A C 1
ATOM 1741 O O . HIS A 1 222 ? 8.731 -5.029 6.184 1.00 92.06 222 HIS A O 1
ATOM 1747 N N . ALA A 1 223 ? 8.295 -7.189 6.648 1.00 92.44 223 ALA A N 1
ATOM 1748 C CA . ALA A 1 223 ? 8.579 -7.095 8.076 1.00 92.44 223 ALA A CA 1
ATOM 1749 C C . ALA A 1 223 ? 10.060 -7.374 8.379 1.00 92.44 223 ALA A C 1
ATOM 1751 O O . ALA A 1 223 ? 10.636 -8.344 7.892 1.00 92.44 223 ALA A O 1
ATOM 1752 N N . TYR A 1 224 ? 10.640 -6.537 9.233 1.00 90.69 224 TYR A N 1
ATOM 1753 C CA . TYR A 1 224 ? 11.923 -6.728 9.904 1.00 90.69 224 TYR A CA 1
ATOM 1754 C C . TYR A 1 224 ? 11.671 -6.959 11.405 1.00 90.69 224 TYR A C 1
ATOM 1756 O O . TYR A 1 224 ? 10.564 -6.726 11.893 1.00 90.69 224 TYR A O 1
ATOM 1764 N N . ASP A 1 225 ? 12.700 -7.372 12.150 1.00 89.19 225 ASP A N 1
ATOM 1765 C CA . ASP A 1 225 ? 12.593 -7.699 13.584 1.00 89.19 225 ASP A CA 1
ATOM 1766 C C . ASP A 1 225 ? 12.004 -6.559 14.449 1.00 89.19 225 ASP A C 1
ATOM 1768 O O . ASP A 1 225 ? 11.362 -6.825 15.465 1.00 89.19 225 ASP A O 1
ATOM 1772 N N . ASP A 1 226 ? 12.231 -5.296 14.066 1.00 89.38 226 ASP A N 1
ATOM 1773 C CA . ASP A 1 226 ? 11.868 -4.094 14.830 1.00 89.38 226 ASP A CA 1
ATOM 1774 C C . ASP A 1 226 ? 10.934 -3.102 14.096 1.00 89.38 226 ASP A C 1
ATOM 1776 O O . ASP A 1 226 ? 10.451 -2.148 14.710 1.00 89.38 226 ASP A O 1
ATOM 1780 N N . TYR A 1 227 ? 10.645 -3.302 12.803 1.00 93.88 227 TYR A N 1
ATOM 1781 C CA . TYR A 1 227 ? 9.737 -2.449 12.016 1.00 93.88 227 TYR A CA 1
ATOM 1782 C C . TYR A 1 227 ? 9.211 -3.156 10.761 1.00 93.88 227 TYR A C 1
ATOM 1784 O O . TYR A 1 227 ? 9.865 -4.034 10.212 1.00 93.88 227 TYR A O 1
ATOM 1792 N N . THR A 1 228 ? 8.085 -2.690 10.225 1.00 94.19 228 THR A N 1
ATOM 1793 C CA . THR A 1 228 ? 7.595 -3.082 8.894 1.00 94.19 228 THR A CA 1
ATOM 1794 C C . THR A 1 228 ? 7.804 -1.942 7.901 1.00 94.19 228 THR A C 1
ATOM 1796 O O . THR A 1 228 ? 7.646 -0.769 8.249 1.00 94.19 228 THR A O 1
ATOM 1799 N N . VAL A 1 229 ? 8.185 -2.269 6.665 1.00 95.69 229 VAL A N 1
ATOM 1800 C CA . VAL A 1 229 ? 8.173 -1.336 5.531 1.00 95.69 229 VAL A CA 1
ATOM 1801 C C . VAL A 1 229 ? 6.965 -1.647 4.664 1.00 95.69 229 VAL A C 1
ATOM 1803 O O . VAL A 1 229 ? 6.761 -2.803 4.317 1.00 95.69 229 VAL A O 1
ATOM 1806 N N . VAL A 1 230 ? 6.198 -0.625 4.298 1.00 94.69 230 VAL A N 1
ATOM 1807 C CA . VAL A 1 230 ? 5.048 -0.728 3.391 1.00 94.69 230 VAL A CA 1
ATOM 1808 C C . VAL A 1 230 ? 5.298 0.170 2.188 1.00 94.69 230 VAL A C 1
ATOM 1810 O O . VAL A 1 230 ? 5.769 1.299 2.342 1.00 94.69 230 VAL A O 1
ATOM 1813 N N . TYR A 1 231 ? 4.989 -0.322 0.997 1.00 96.12 231 TYR A N 1
ATOM 1814 C CA . TYR A 1 231 ? 5.049 0.426 -0.247 1.00 96.12 231 TYR A CA 1
ATOM 1815 C C . TYR A 1 231 ? 3.665 0.467 -0.875 1.00 96.12 231 TYR A C 1
ATOM 1817 O O . TYR A 1 231 ? 3.101 -0.583 -1.147 1.00 96.12 231 TYR A O 1
ATOM 1825 N N . VAL A 1 232 ? 3.153 1.660 -1.158 1.00 94.94 232 VAL A N 1
ATOM 1826 C CA . VAL A 1 232 ? 1.855 1.850 -1.821 1.00 94.94 232 VAL A CA 1
ATOM 1827 C C . VAL A 1 232 ? 2.057 2.631 -3.112 1.00 94.94 232 VAL A C 1
ATOM 1829 O O . VAL A 1 232 ? 2.863 3.565 -3.143 1.00 94.94 232 VAL A O 1
ATOM 1832 N N . ALA A 1 233 ? 1.353 2.234 -4.169 1.00 92.56 233 ALA A N 1
ATOM 1833 C CA . ALA A 1 233 ? 1.305 2.958 -5.431 1.00 92.56 233 ALA A CA 1
ATOM 1834 C C . ALA A 1 233 ? 0.011 3.777 -5.502 1.00 92.56 233 ALA A C 1
ATOM 1836 O O . ALA A 1 233 ? -1.074 3.241 -5.289 1.00 92.56 233 ALA A O 1
ATOM 1837 N N . ILE A 1 234 ? 0.122 5.072 -5.798 1.00 93.50 234 ILE A N 1
ATOM 1838 C CA . ILE A 1 234 ? -1.033 5.976 -5.890 1.00 93.50 234 ILE A CA 1
ATOM 1839 C C . ILE A 1 234 ? -0.928 6.918 -7.097 1.00 93.50 234 ILE A C 1
ATOM 1841 O O . ILE A 1 234 ? 0.183 7.315 -7.457 1.00 93.50 234 ILE A O 1
ATOM 1845 N N . PRO A 1 235 ? -2.053 7.330 -7.702 1.00 93.44 235 PRO A N 1
ATOM 1846 C CA . PRO A 1 235 ? -2.077 8.433 -8.652 1.00 93.44 235 PRO A CA 1
ATOM 1847 C C . PRO A 1 235 ? -2.039 9.781 -7.917 1.00 93.44 235 PRO A C 1
ATOM 1849 O O . PRO A 1 235 ? -2.680 9.945 -6.880 1.00 93.44 235 PRO A O 1
ATOM 1852 N N . ILE A 1 236 ? -1.348 10.771 -8.484 1.00 92.88 236 ILE A N 1
ATOM 1853 C CA . ILE A 1 236 ? -1.326 12.159 -8.001 1.00 92.88 236 ILE A CA 1
ATOM 1854 C C . ILE A 1 236 ? -1.651 13.098 -9.165 1.00 92.88 236 ILE A C 1
ATOM 1856 O O . ILE A 1 236 ? -0.973 13.102 -10.193 1.00 92.88 236 ILE A O 1
ATOM 1860 N N . SER A 1 237 ? -2.685 13.925 -9.009 1.00 94.50 237 SER A N 1
ATOM 1861 C CA . SER A 1 237 ? -3.110 14.857 -10.063 1.00 94.50 237 SER A CA 1
ATOM 1862 C C . SER A 1 237 ? -2.072 15.955 -10.321 1.00 94.50 237 SER A C 1
ATOM 1864 O O . SER A 1 237 ? -1.286 16.303 -9.438 1.00 94.50 237 SER A O 1
ATOM 1866 N N . ALA A 1 238 ? -2.083 16.525 -11.526 1.00 93.19 238 ALA A N 1
ATOM 1867 C CA . ALA A 1 238 ? -1.322 17.733 -11.839 1.00 93.19 238 ALA A CA 1
ATOM 1868 C C . ALA A 1 238 ? -1.745 18.891 -10.920 1.00 93.19 238 ALA A C 1
ATOM 1870 O O . ALA A 1 238 ? -2.932 19.013 -10.603 1.00 93.19 238 ALA A O 1
ATOM 1871 N N . ASN A 1 239 ? -0.797 19.749 -10.538 1.00 94.88 239 ASN A N 1
ATOM 1872 C CA . ASN A 1 239 ? -1.017 20.929 -9.692 1.00 94.88 239 ASN A CA 1
ATOM 1873 C C . ASN A 1 239 ? -1.867 20.639 -8.434 1.00 94.88 239 ASN A C 1
ATOM 1875 O O . ASN A 1 239 ? -2.835 21.349 -8.151 1.00 94.88 239 ASN A O 1
ATOM 1879 N N . SER A 1 240 ? -1.538 19.570 -7.701 1.00 96.00 240 SER A N 1
ATOM 1880 C CA . SER A 1 240 ? -2.318 19.107 -6.546 1.00 96.00 240 SER A CA 1
ATOM 1881 C C . SER A 1 240 ? -1.461 18.773 -5.325 1.00 96.00 240 SER A C 1
ATOM 1883 O O . SER A 1 240 ? -0.272 18.475 -5.443 1.00 96.00 240 SER A O 1
ATOM 1885 N N . THR A 1 241 ? -2.093 18.805 -4.152 1.00 97.25 241 THR A N 1
ATOM 1886 C CA . THR A 1 241 ? -1.538 18.285 -2.898 1.00 97.25 241 THR A CA 1
ATOM 1887 C C . THR A 1 241 ? -2.416 17.133 -2.418 1.00 97.25 241 THR A C 1
ATOM 1889 O O . THR A 1 241 ? -3.641 17.228 -2.499 1.00 97.25 241 THR A O 1
ATOM 1892 N N . SER A 1 242 ? -1.812 16.062 -1.911 1.00 95.88 242 SER A N 1
ATOM 1893 C CA . SER A 1 242 ? -2.519 14.925 -1.308 1.00 95.88 242 SER A CA 1
ATOM 1894 C C . SER A 1 242 ? -1.802 14.471 -0.042 1.00 95.88 242 SER A C 1
ATOM 1896 O O . SER A 1 242 ? -0.571 14.425 -0.003 1.00 95.88 242 SER A O 1
ATOM 1898 N N . THR A 1 243 ? -2.563 14.136 0.998 1.00 97.38 243 THR A N 1
ATOM 1899 C CA . THR A 1 243 ? -2.031 13.680 2.287 1.00 97.38 243 THR A CA 1
ATOM 1900 C C . THR A 1 243 ? -2.391 12.220 2.500 1.00 97.38 243 THR A C 1
ATOM 1902 O O . THR A 1 243 ? -3.541 11.882 2.750 1.00 97.38 243 THR A O 1
ATOM 1905 N N . ILE A 1 244 ? -1.393 11.348 2.423 1.00 97.31 244 ILE A N 1
ATOM 1906 C CA . ILE A 1 244 ? -1.565 9.900 2.500 1.00 97.31 244 ILE A CA 1
ATOM 1907 C C . ILE A 1 244 ? -1.257 9.428 3.908 1.00 97.31 244 ILE A C 1
ATOM 1909 O O . ILE A 1 244 ? -0.135 9.581 4.394 1.00 97.31 244 ILE A O 1
ATOM 1913 N N . ILE A 1 245 ? -2.251 8.835 4.554 1.00 95.25 245 ILE A N 1
ATOM 1914 C CA . ILE A 1 245 ? -2.182 8.326 5.917 1.00 95.25 245 ILE A CA 1
ATOM 1915 C C . ILE A 1 245 ? -2.095 6.805 5.847 1.00 95.25 245 ILE A C 1
ATOM 1917 O O . ILE A 1 245 ? -2.911 6.159 5.191 1.00 95.25 245 ILE A O 1
ATOM 1921 N N . ILE A 1 246 ? -1.127 6.225 6.557 1.00 95.88 246 ILE A N 1
ATOM 1922 C CA . ILE A 1 246 ? -1.043 4.782 6.778 1.00 95.88 246 ILE A CA 1
ATOM 1923 C C . ILE A 1 246 ? -1.115 4.458 8.267 1.00 95.88 246 ILE A C 1
ATOM 1925 O O . ILE A 1 246 ? -0.395 5.029 9.091 1.00 95.88 246 ILE A O 1
ATOM 1929 N N . ALA A 1 247 ? -1.946 3.479 8.607 1.00 91.19 247 ALA A N 1
ATOM 1930 C CA . ALA A 1 247 ? -2.015 2.878 9.930 1.00 91.19 247 ALA A CA 1
ATOM 1931 C C . ALA A 1 247 ? -2.105 1.345 9.819 1.00 91.19 247 ALA A C 1
ATOM 1933 O O . ALA A 1 247 ? -2.525 0.828 8.780 1.00 91.19 247 ALA A O 1
ATOM 1934 N N . PRO A 1 248 ? -1.740 0.586 10.869 1.00 90.12 248 PRO A N 1
ATOM 1935 C CA . PRO A 1 248 ? -2.012 -0.843 10.918 1.00 90.12 248 PRO A CA 1
ATOM 1936 C C . PRO A 1 248 ? -3.525 -1.052 10.873 1.00 90.12 248 PRO A C 1
ATOM 1938 O O . PRO A 1 248 ? -4.255 -0.419 11.637 1.00 90.12 248 PRO A O 1
ATOM 1941 N N . SER A 1 249 ? -3.996 -1.933 9.998 1.00 81.31 249 SER A N 1
ATOM 1942 C CA . SER A 1 249 ? -5.409 -2.278 9.952 1.00 81.31 249 SER A CA 1
ATOM 1943 C C . SER A 1 249 ? -5.737 -3.189 11.129 1.00 81.31 249 SER A C 1
ATOM 1945 O O . SER A 1 249 ? -5.216 -4.301 11.236 1.00 81.31 249 SER A O 1
ATOM 1947 N N . THR A 1 250 ? -6.619 -2.737 12.017 1.00 59.88 250 THR A N 1
ATOM 1948 C CA . THR A 1 250 ? -7.370 -3.643 12.887 1.00 59.88 250 THR A CA 1
ATOM 1949 C C . THR A 1 250 ? -8.441 -4.312 12.031 1.00 59.88 250 THR A C 1
ATOM 1951 O O . THR A 1 250 ? -9.550 -3.798 11.909 1.00 59.88 250 THR A O 1
ATOM 1954 N N . GLU A 1 251 ? -8.079 -5.422 11.391 1.00 45.06 251 GLU A N 1
ATOM 1955 C CA . GLU A 1 251 ? -8.968 -6.214 10.536 1.00 45.06 251 GLU A CA 1
ATOM 1956 C C . GLU A 1 251 ? -10.216 -6.648 11.325 1.00 45.06 251 GLU A C 1
ATOM 1958 O O . GLU A 1 251 ? -10.132 -7.499 12.212 1.00 45.06 251 GLU A O 1
ATOM 1963 N N . LEU A 1 252 ? -11.370 -6.028 11.037 1.00 43.75 252 LEU A N 1
ATOM 1964 C CA . LEU A 1 252 ? -12.588 -6.217 11.836 1.00 43.75 252 LEU A CA 1
ATOM 1965 C C . LEU A 1 252 ? -13.297 -7.559 11.575 1.00 43.75 252 LEU A C 1
ATOM 1967 O O . LEU A 1 252 ? -14.015 -8.064 12.434 1.00 43.75 252 LEU A O 1
ATOM 1971 N N . HIS A 1 253 ? -13.099 -8.150 10.398 1.00 39.03 253 HIS A N 1
ATOM 1972 C CA . HIS A 1 253 ? -13.692 -9.427 10.004 1.00 39.03 253 HIS A CA 1
ATOM 1973 C C . HIS A 1 253 ? -12.762 -10.132 9.018 1.00 39.03 253 HIS A C 1
ATOM 1975 O O . HIS A 1 253 ? -12.336 -9.509 8.046 1.00 39.03 253 HIS A O 1
ATOM 1981 N N . SER A 1 254 ? -12.514 -11.430 9.218 1.00 38.66 254 SER A N 1
ATOM 1982 C CA . SER A 1 254 ? -11.887 -12.262 8.189 1.00 38.66 254 SER A CA 1
ATOM 1983 C C . SER A 1 254 ? -12.946 -13.129 7.501 1.00 38.66 254 SER A C 1
ATOM 1985 O O . SER A 1 254 ? -13.794 -13.772 8.123 1.00 38.66 254 SER A O 1
ATOM 1987 N N . GLY A 1 255 ? -12.924 -13.096 6.174 1.00 37.88 255 GLY A N 1
ATOM 1988 C CA . GLY A 1 255 ? -13.869 -13.770 5.294 1.00 37.88 255 GLY A CA 1
ATOM 1989 C C . GLY A 1 255 ? -13.393 -13.593 3.860 1.00 37.88 255 GLY A C 1
ATOM 1990 O O . GLY A 1 255 ? -12.882 -12.531 3.505 1.00 37.88 255 GLY A O 1
ATOM 1991 N N . THR A 1 256 ? -13.479 -14.646 3.051 1.00 41.81 256 THR A N 1
ATOM 1992 C CA . THR A 1 256 ? -12.945 -14.632 1.684 1.00 41.81 256 THR A CA 1
ATOM 1993 C C . THR A 1 256 ? -13.652 -13.586 0.824 1.00 41.81 256 THR A C 1
ATOM 1995 O O . THR A 1 256 ? -14.873 -13.619 0.696 1.00 41.81 256 THR A O 1
ATOM 1998 N N . THR A 1 257 ? -12.844 -12.701 0.235 1.00 41.91 257 THR A N 1
ATOM 1999 C CA . THR A 1 257 ? -13.228 -11.601 -0.665 1.00 41.91 257 THR A CA 1
ATOM 2000 C C . THR A 1 257 ? -14.067 -10.494 -0.007 1.00 41.91 257 THR A C 1
ATOM 2002 O O . THR A 1 257 ? -15.290 -10.571 0.095 1.00 41.91 257 THR A O 1
ATOM 2005 N N . GLN A 1 258 ? -13.405 -9.396 0.376 1.00 49.00 258 GLN A N 1
ATOM 2006 C CA . GLN A 1 258 ? -14.076 -8.129 0.680 1.00 49.00 258 GLN A CA 1
ATOM 2007 C C . GLN A 1 258 ? -14.247 -7.332 -0.617 1.00 49.00 258 GLN A C 1
ATOM 2009 O O . GLN A 1 258 ? -13.264 -7.072 -1.307 1.00 49.00 258 GLN A O 1
ATOM 2014 N N . THR A 1 259 ? -15.468 -6.895 -0.934 1.00 44.41 259 THR A N 1
ATOM 2015 C CA . THR A 1 259 ? -15.670 -5.863 -1.965 1.00 44.41 259 THR A CA 1
ATOM 2016 C C . THR A 1 259 ? -15.944 -4.534 -1.275 1.00 44.41 259 THR A C 1
ATOM 2018 O O . THR A 1 259 ? -17.016 -4.343 -0.700 1.00 44.41 259 THR A O 1
ATOM 2021 N N . VAL A 1 260 ? -14.970 -3.623 -1.318 1.00 40.66 260 VAL A N 1
ATOM 2022 C CA . VAL A 1 260 ? -15.136 -2.240 -0.855 1.00 40.66 260 VAL A CA 1
ATOM 2023 C C . VAL A 1 260 ? -15.673 -1.417 -2.020 1.00 40.66 260 VAL A C 1
ATOM 2025 O O . VAL A 1 260 ? -15.018 -1.254 -3.047 1.00 40.66 260 VAL A O 1
ATOM 2028 N N . THR A 1 261 ? -16.899 -0.922 -1.888 1.00 43.88 261 THR A N 1
ATOM 2029 C CA . THR A 1 261 ? -17.493 -0.019 -2.884 1.00 43.88 261 THR A CA 1
ATOM 2030 C C . THR A 1 261 ? -16.832 1.367 -2.833 1.00 43.88 261 THR A C 1
ATOM 2032 O O . THR A 1 261 ? -16.377 1.777 -1.765 1.00 43.88 261 THR A O 1
ATOM 2035 N N . PRO A 1 262 ? -16.861 2.165 -3.922 1.00 37.88 262 PRO A N 1
ATOM 2036 C CA . PRO A 1 262 ? -16.371 3.552 -3.909 1.00 37.88 262 PRO A CA 1
ATOM 2037 C C . PRO A 1 262 ? -17.063 4.477 -2.892 1.00 37.88 262 PRO A C 1
ATOM 2039 O O . PRO A 1 262 ? -16.592 5.578 -2.642 1.00 37.88 262 PRO A O 1
ATOM 2042 N N . SER A 1 263 ? -18.189 4.048 -2.314 1.00 40.41 263 SER A N 1
ATOM 2043 C CA . SER A 1 263 ? -18.912 4.735 -1.239 1.00 40.41 263 SER A CA 1
ATOM 2044 C C . SER A 1 263 ? -18.563 4.225 0.169 1.00 40.41 263 SER A C 1
ATOM 2046 O O . SER A 1 263 ? -19.291 4.524 1.108 1.00 40.41 263 SER A O 1
ATOM 2048 N N . GLY A 1 264 ? -17.518 3.406 0.326 1.00 36.38 264 GLY A N 1
ATOM 2049 C CA . GLY A 1 264 ? -17.062 2.878 1.620 1.00 36.38 264 GLY A CA 1
ATOM 2050 C C . GLY A 1 264 ? -17.867 1.698 2.182 1.00 36.38 264 GLY A C 1
ATOM 2051 O O . GLY A 1 264 ? -17.499 1.154 3.219 1.00 36.38 264 GLY A O 1
ATOM 2052 N N . ASN A 1 265 ? -18.934 1.247 1.510 1.00 41.69 265 ASN A N 1
ATOM 2053 C CA . ASN A 1 265 ? -19.669 0.054 1.945 1.00 41.69 265 ASN A CA 1
ATOM 2054 C C . ASN A 1 265 ? -18.839 -1.201 1.659 1.00 41.69 265 ASN A C 1
ATOM 2056 O O . ASN A 1 265 ? -18.397 -1.384 0.520 1.00 41.69 265 ASN A O 1
ATOM 2060 N N . VAL A 1 266 ? -18.693 -2.068 2.662 1.00 40.94 266 VAL A N 1
ATOM 2061 C CA . VAL A 1 266 ? -18.027 -3.373 2.559 1.00 40.94 266 VAL A CA 1
ATOM 2062 C C . VAL A 1 266 ? -19.085 -4.467 2.430 1.00 40.94 266 VAL A C 1
ATOM 2064 O O . VAL A 1 266 ? -19.957 -4.588 3.289 1.00 40.94 266 VAL A O 1
ATOM 2067 N N . SER A 1 267 ? -19.012 -5.277 1.374 1.00 44.28 267 SER A N 1
ATOM 2068 C CA . SER A 1 267 ? -19.857 -6.467 1.206 1.00 44.28 267 SER A CA 1
ATOM 2069 C C . SER A 1 267 ? -19.031 -7.752 1.220 1.00 44.28 267 SER A C 1
ATOM 2071 O O . SER A 1 267 ? -17.969 -7.809 0.595 1.00 44.28 267 SER A O 1
ATOM 2073 N N . TYR A 1 268 ? -19.559 -8.781 1.886 1.00 47.62 268 TYR A N 1
ATOM 2074 C CA . TYR A 1 268 ? -18.947 -10.102 2.046 1.00 47.62 268 TYR A CA 1
ATOM 2075 C C . TYR A 1 268 ? -19.710 -11.148 1.215 1.00 47.62 268 TYR A C 1
ATOM 2077 O O . TYR A 1 268 ? -20.940 -11.178 1.257 1.00 47.62 268 TYR A O 1
ATOM 2085 N N . GLU A 1 269 ? -19.005 -12.019 0.483 1.00 42.62 269 GLU A N 1
ATOM 2086 C CA . GLU A 1 269 ? -19.636 -13.101 -0.306 1.00 42.62 269 GLU A CA 1
ATOM 2087 C C . GLU A 1 269 ? -20.166 -14.256 0.564 1.00 42.62 269 GLU A C 1
ATOM 2089 O O . GLU A 1 269 ? -21.069 -14.992 0.161 1.00 42.62 269 GLU A O 1
ATOM 2094 N N . THR A 1 270 ? -19.622 -14.407 1.771 1.00 46.97 270 THR A N 1
ATOM 2095 C CA . THR A 1 270 ? -20.037 -15.388 2.781 1.00 46.97 270 THR A CA 1
ATOM 2096 C C . THR A 1 270 ? -20.186 -14.721 4.141 1.00 46.97 270 THR A C 1
ATOM 2098 O O . THR A 1 270 ? -19.507 -13.736 4.420 1.00 46.97 270 THR A O 1
ATOM 2101 N N . GLU A 1 271 ? -21.037 -15.289 4.997 1.00 45.19 271 GLU A N 1
ATOM 2102 C CA . GLU A 1 271 ? -21.296 -14.823 6.365 1.00 45.19 271 GLU A CA 1
ATOM 2103 C C . GLU A 1 271 ? -19.970 -14.572 7.128 1.00 45.19 271 GLU A C 1
ATOM 2105 O O . GLU A 1 271 ? -19.176 -15.507 7.289 1.00 45.19 271 GLU A O 1
ATOM 2110 N N . PRO A 1 272 ? -19.663 -13.320 7.528 1.00 41.31 272 PRO A N 1
ATOM 2111 C CA . PRO A 1 272 ? -18.334 -12.967 8.015 1.00 41.31 272 PRO A CA 1
ATOM 2112 C C . PRO A 1 272 ? -18.085 -13.547 9.406 1.00 41.31 272 PRO A C 1
ATOM 2114 O O . PRO A 1 272 ? -18.832 -13.290 10.353 1.00 41.31 272 PRO A O 1
ATOM 2117 N N . ILE A 1 273 ? -16.982 -14.280 9.562 1.00 41.38 273 ILE A N 1
ATOM 2118 C CA . ILE A 1 273 ? -16.565 -14.783 10.869 1.00 41.38 273 ILE A CA 1
ATOM 2119 C C . ILE A 1 273 ? -15.857 -13.634 11.594 1.00 41.38 273 ILE A C 1
ATOM 2121 O O . ILE A 1 273 ? -14.798 -13.167 11.174 1.00 41.38 273 ILE A O 1
ATOM 2125 N N . ASN A 1 274 ? -16.447 -13.151 12.691 1.00 40.44 274 ASN A N 1
ATOM 2126 C CA . ASN A 1 274 ? -15.780 -12.171 13.545 1.00 40.44 274 ASN A CA 1
ATOM 2127 C C . ASN A 1 274 ? -14.575 -12.841 14.228 1.00 40.44 274 ASN A C 1
ATOM 2129 O O . ASN A 1 274 ? -14.734 -13.663 15.130 1.00 40.44 274 ASN A O 1
ATOM 2133 N N . THR A 1 275 ? -13.373 -12.498 13.765 1.00 37.62 275 THR A N 1
ATOM 2134 C CA . THR A 1 275 ? -12.089 -12.974 14.300 1.00 37.62 275 THR A CA 1
ATOM 2135 C C . THR A 1 275 ? -11.341 -11.906 15.094 1.00 37.62 275 THR A C 1
ATOM 2137 O O . THR A 1 275 ? -10.166 -12.092 15.411 1.00 37.62 275 THR A O 1
ATOM 2140 N N . THR A 1 276 ? -11.985 -10.782 15.418 1.00 36.72 276 THR A N 1
ATOM 2141 C CA . THR A 1 276 ? -11.353 -9.739 16.229 1.00 36.72 276 THR A CA 1
ATOM 2142 C C . THR A 1 276 ? -11.245 -10.132 17.694 1.00 36.72 276 THR A C 1
ATOM 2144 O O . THR A 1 276 ? -12.053 -10.874 18.249 1.00 36.72 276 THR A O 1
ATOM 2147 N N . THR A 1 277 ? -10.271 -9.520 18.359 1.00 36.84 277 THR A N 1
ATOM 2148 C CA . THR A 1 277 ? -10.237 -9.377 19.818 1.00 36.84 277 THR A CA 1
ATOM 2149 C C . THR A 1 277 ? -11.155 -8.256 20.332 1.00 36.84 277 THR A C 1
ATOM 2151 O O . THR A 1 277 ? -11.274 -8.082 21.543 1.00 36.84 277 THR A O 1
ATOM 2154 N N . ALA A 1 278 ? -11.844 -7.530 19.443 1.00 40.62 278 ALA A N 1
ATOM 2155 C CA . ALA A 1 278 ? -12.944 -6.623 19.765 1.00 40.62 278 ALA A CA 1
ATOM 2156 C C . ALA A 1 278 ? -14.241 -7.432 19.957 1.00 40.62 278 ALA A C 1
ATOM 2158 O O . ALA A 1 278 ? -15.206 -7.324 19.203 1.00 40.62 278 ALA A O 1
ATOM 2159 N N . THR A 1 279 ? -14.254 -8.273 20.993 1.00 46.66 279 THR A N 1
ATOM 2160 C CA . THR A 1 279 ? -15.379 -9.147 21.369 1.00 46.66 279 THR A CA 1
ATOM 2161 C C . THR A 1 279 ? -16.633 -8.400 21.868 1.00 46.66 279 THR A C 1
ATOM 2163 O O . THR A 1 279 ? -17.584 -9.023 22.336 1.00 46.66 279 THR A O 1
ATOM 2166 N N . ASP A 1 280 ? -16.671 -7.075 21.741 1.00 53.72 280 ASP A N 1
ATOM 2167 C CA . ASP A 1 280 ? -17.685 -6.174 22.288 1.00 53.72 280 ASP A CA 1
ATOM 2168 C C . ASP A 1 280 ? -19.068 -6.275 21.632 1.00 53.72 280 ASP A C 1
ATOM 2170 O O . ASP A 1 280 ? -20.038 -5.860 22.255 1.00 53.72 280 ASP A O 1
ATOM 2174 N N . LEU A 1 281 ? -19.226 -6.811 20.417 1.00 53.75 281 LEU A N 1
ATOM 2175 C CA . LEU A 1 281 ? -20.561 -6.972 19.829 1.00 53.75 281 LEU A CA 1
ATOM 2176 C C . LEU A 1 281 ? -20.650 -8.146 18.851 1.00 53.75 281 LEU A C 1
ATOM 2178 O O . LEU A 1 281 ? -19.892 -8.260 17.890 1.00 53.75 281 LEU A O 1
ATOM 2182 N N . THR A 1 282 ? -21.651 -8.992 19.071 1.00 62.81 282 THR A N 1
ATOM 2183 C CA . THR A 1 282 ? -22.090 -10.034 18.141 1.00 62.81 282 THR A CA 1
ATOM 2184 C C . THR A 1 282 ? -23.606 -9.957 17.991 1.00 62.81 282 THR A C 1
ATOM 2186 O O . THR A 1 282 ? -24.331 -9.881 18.981 1.00 62.81 282 THR A O 1
ATOM 2189 N N . ALA A 1 283 ? -24.093 -9.964 16.752 1.00 54.78 283 ALA A N 1
ATOM 2190 C CA . ALA A 1 283 ? -25.512 -10.078 16.438 1.00 54.78 283 ALA A CA 1
ATOM 2191 C C . ALA A 1 283 ? -25.764 -11.470 15.852 1.00 54.78 283 ALA A C 1
ATOM 2193 O O . ALA A 1 283 ? -25.081 -11.871 14.911 1.00 54.78 283 ALA A O 1
ATOM 2194 N N . GLN A 1 284 ? -26.728 -12.208 16.403 1.00 62.00 284 GLN A N 1
ATOM 2195 C CA . GLN A 1 284 ? -27.172 -13.491 15.858 1.00 62.00 284 GLN A CA 1
ATOM 2196 C C . GLN A 1 284 ? -28.638 -13.381 15.411 1.00 62.00 284 GLN A C 1
ATOM 2198 O O . GLN A 1 284 ? -29.550 -13.567 16.231 1.00 62.00 284 GLN A O 1
ATOM 2203 N N . PRO A 1 285 ? -28.892 -13.057 14.125 1.00 55.28 285 PRO A N 1
ATOM 2204 C CA . PRO A 1 285 ? -30.203 -13.263 13.530 1.00 55.28 285 PRO A CA 1
ATOM 2205 C C . PRO A 1 285 ? -30.505 -14.761 13.457 1.00 55.28 285 PRO A C 1
ATOM 2207 O O . PRO A 1 285 ? -29.613 -15.591 13.290 1.00 55.28 285 PRO A O 1
ATOM 2210 N N . THR A 1 286 ? -31.784 -15.112 13.551 1.00 51.06 286 THR A N 1
ATOM 2211 C CA . THR A 1 286 ? -32.242 -16.490 13.327 1.00 51.06 286 THR A CA 1
ATOM 2212 C C . THR A 1 286 ? -32.610 -16.781 11.870 1.00 51.06 286 THR A C 1
ATOM 2214 O O . THR A 1 286 ? -32.646 -17.958 11.507 1.00 51.06 286 THR A O 1
ATOM 2217 N N . SER A 1 287 ? -32.858 -15.758 11.036 1.00 50.22 287 SER A N 1
ATOM 2218 C CA . SER A 1 287 ? -33.073 -15.933 9.586 1.00 50.22 287 SER A CA 1
ATOM 2219 C C . SER A 1 287 ? -32.841 -14.695 8.689 1.00 50.22 287 SER A C 1
ATOM 2221 O O . SER A 1 287 ? -32.697 -14.874 7.480 1.00 50.22 287 SER A O 1
ATOM 2223 N N . ALA A 1 288 ? -32.765 -13.467 9.218 1.00 55.38 288 ALA A N 1
ATOM 2224 C CA . ALA A 1 288 ? -32.534 -12.257 8.414 1.00 55.38 288 ALA A CA 1
ATOM 2225 C C . ALA A 1 288 ? -31.063 -11.988 8.020 1.00 55.38 288 ALA A C 1
ATOM 2227 O O . ALA A 1 288 ? -30.152 -12.100 8.840 1.00 55.38 288 ALA A O 1
ATOM 2228 N N . ASN A 1 289 ? -30.854 -11.466 6.802 1.00 61.44 289 ASN A N 1
ATOM 2229 C CA . ASN A 1 289 ? -29.618 -10.762 6.445 1.00 61.44 289 ASN A CA 1
ATOM 2230 C C . ASN A 1 289 ? -29.603 -9.394 7.147 1.00 61.44 289 ASN A C 1
ATOM 2232 O O . ASN A 1 289 ? -30.452 -8.541 6.851 1.00 61.44 289 ASN A O 1
ATOM 2236 N N . ILE A 1 290 ? -28.639 -9.192 8.046 1.00 59.88 290 ILE A N 1
ATOM 2237 C CA . ILE A 1 290 ? -28.371 -7.920 8.728 1.00 59.88 290 ILE A CA 1
ATOM 2238 C C . ILE A 1 290 ? -27.175 -7.239 8.064 1.00 59.88 290 ILE A C 1
ATOM 2240 O O . ILE A 1 290 ? -26.136 -7.868 7.875 1.00 59.88 290 ILE A O 1
ATOM 2244 N N . VAL A 1 291 ? -27.294 -5.939 7.788 1.00 63.16 291 VAL A N 1
ATOM 2245 C CA . VAL A 1 291 ? -26.147 -5.081 7.462 1.00 63.16 291 VAL A CA 1
ATOM 2246 C C . VAL A 1 291 ? -25.916 -4.121 8.625 1.00 63.16 291 VAL A C 1
ATOM 2248 O O . VAL A 1 291 ? -26.804 -3.332 8.952 1.00 63.16 291 VAL A O 1
ATOM 2251 N N . ILE A 1 292 ? -24.732 -4.204 9.236 1.00 66.44 292 ILE A N 1
ATOM 2252 C CA . ILE A 1 292 ? -24.216 -3.238 10.216 1.00 66.44 292 ILE A CA 1
ATOM 2253 C C . ILE A 1 292 ? -23.311 -2.260 9.461 1.00 66.44 292 ILE A C 1
ATOM 2255 O O . ILE A 1 292 ? -22.412 -2.689 8.738 1.00 66.44 292 ILE A O 1
ATOM 2259 N N . ALA A 1 293 ? -23.537 -0.963 9.640 1.00 62.06 293 ALA A N 1
ATOM 2260 C CA . ALA A 1 293 ? -22.724 0.111 9.079 1.00 62.06 293 ALA A CA 1
ATOM 2261 C C . ALA A 1 293 ? -22.301 1.100 10.177 1.00 62.06 293 ALA A C 1
ATOM 2263 O O . ALA A 1 293 ? -22.900 1.150 11.250 1.00 62.06 293 ALA A O 1
ATOM 2264 N N . ASN A 1 294 ? -21.265 1.897 9.906 1.00 69.69 294 ASN A N 1
ATOM 2265 C CA . ASN A 1 294 ? -20.862 3.045 10.731 1.00 69.69 294 ASN A CA 1
ATOM 2266 C C . ASN A 1 294 ? -20.608 2.745 12.228 1.00 69.69 294 ASN A C 1
ATOM 2268 O O . ASN A 1 294 ? -20.790 3.628 13.069 1.00 69.69 294 ASN A O 1
ATOM 2272 N N . LEU A 1 295 ? -20.164 1.526 12.576 1.00 74.00 295 LEU A N 1
ATOM 2273 C CA . LEU A 1 295 ? -19.802 1.182 13.956 1.00 74.00 295 LEU A CA 1
ATOM 2274 C C . LEU A 1 295 ? -18.690 2.114 14.458 1.00 74.00 295 LEU A C 1
ATOM 2276 O O . LEU A 1 295 ? -17.552 2.056 13.999 1.00 74.00 295 LEU A O 1
ATOM 2280 N N . THR A 1 296 ? -19.042 2.961 15.418 1.00 73.06 296 THR A N 1
ATOM 2281 C CA . THR A 1 296 ? -18.208 4.038 15.948 1.00 73.06 296 THR A CA 1
ATOM 2282 C C . THR A 1 296 ? -18.158 3.928 17.467 1.00 73.06 296 THR A C 1
ATOM 2284 O O . THR A 1 296 ? -19.197 3.843 18.125 1.00 73.06 296 THR A O 1
ATOM 2287 N N . GLU A 1 297 ? -16.958 3.951 18.045 1.00 72.12 297 GLU A N 1
ATOM 2288 C CA . GLU A 1 297 ? -16.797 4.135 19.487 1.00 72.12 297 GLU A CA 1
ATOM 2289 C C . GLU A 1 297 ? -16.808 5.631 19.815 1.00 72.12 297 GLU A C 1
ATOM 2291 O O . GLU A 1 297 ? -15.976 6.411 19.352 1.00 72.12 297 GLU A O 1
ATOM 2296 N N . THR A 1 298 ? -17.789 6.038 20.612 1.00 73.44 298 THR A N 1
ATOM 2297 C CA . THR A 1 298 ? -17.950 7.402 21.117 1.00 73.44 298 THR A CA 1
ATOM 2298 C C . THR A 1 298 ? -17.512 7.466 22.579 1.00 73.44 298 THR A C 1
ATOM 2300 O O . THR A 1 298 ? -17.492 6.456 23.283 1.00 73.44 298 THR A O 1
ATOM 2303 N N . GLY A 1 299 ? -17.245 8.670 23.092 1.00 64.12 299 GLY A N 1
ATOM 2304 C CA . GLY A 1 299 ? -16.906 8.868 24.509 1.00 64.12 299 GLY A CA 1
ATOM 2305 C C . GLY A 1 299 ? -17.990 8.428 25.510 1.00 64.12 299 GLY A C 1
ATOM 2306 O O . GLY A 1 299 ? -17.716 8.401 26.707 1.00 64.12 299 GLY A O 1
ATOM 2307 N N . THR A 1 300 ? -19.199 8.086 25.048 1.00 65.31 300 THR A N 1
ATOM 2308 C CA . THR A 1 300 ? -20.296 7.559 25.874 1.00 65.31 300 THR A CA 1
ATOM 2309 C C . THR A 1 300 ? -20.632 6.089 25.596 1.00 65.31 300 THR A C 1
ATOM 2311 O O . THR A 1 300 ? -21.393 5.508 26.365 1.00 65.31 300 THR A O 1
ATOM 2314 N N . GLY A 1 301 ? -20.073 5.452 24.559 1.00 78.81 301 GLY A N 1
ATOM 2315 C CA . GLY A 1 301 ? -20.365 4.059 24.195 1.00 78.81 301 GLY A CA 1
ATOM 2316 C C . GLY A 1 301 ? -20.298 3.772 22.691 1.00 78.81 301 GLY A C 1
ATOM 2317 O O . GLY A 1 301 ? -19.812 4.596 21.919 1.00 78.81 301 GLY A O 1
ATOM 2318 N N . LEU A 1 302 ? -20.788 2.607 22.264 1.00 78.50 302 LEU A N 1
ATOM 2319 C CA . LEU A 1 302 ? -20.776 2.191 20.854 1.00 78.50 302 LEU A CA 1
ATOM 2320 C C . LEU A 1 302 ? -22.038 2.669 20.124 1.00 78.50 302 LEU A C 1
ATOM 2322 O O . LEU A 1 302 ? -23.132 2.577 20.671 1.00 78.50 302 LEU A O 1
ATOM 2326 N N . THR A 1 303 ? -21.905 3.132 18.883 1.00 79.88 303 THR A N 1
ATOM 2327 C CA . THR A 1 303 ? -23.027 3.494 17.997 1.00 79.88 303 THR A CA 1
ATOM 2328 C C . THR A 1 303 ? -22.867 2.820 16.642 1.00 79.88 303 THR A C 1
ATOM 2330 O O . THR A 1 303 ? -21.765 2.857 16.102 1.00 79.88 303 THR A O 1
ATOM 2333 N N . TRP A 1 304 ? -23.925 2.251 16.066 1.00 83.75 304 TRP A N 1
ATOM 2334 C CA . TRP A 1 304 ? -23.913 1.740 14.689 1.00 83.75 304 TRP A CA 1
ATOM 2335 C C . TRP A 1 304 ? -25.267 1.919 14.006 1.00 83.75 304 TRP A C 1
ATOM 2337 O O . TRP A 1 304 ? -26.308 1.903 14.663 1.00 83.75 304 TRP A O 1
ATOM 2347 N N . ASP A 1 305 ? -25.241 2.029 12.682 1.00 78.88 305 ASP A N 1
ATOM 2348 C CA . ASP A 1 305 ? -26.436 2.023 11.846 1.00 78.88 305 ASP A CA 1
ATOM 2349 C C . ASP A 1 305 ? -26.768 0.593 11.418 1.00 78.88 305 ASP A C 1
ATOM 2351 O O . ASP A 1 305 ? -25.876 -0.220 11.144 1.00 78.88 305 ASP A O 1
ATOM 2355 N N . GLN A 1 306 ? -28.057 0.277 11.319 1.00 78.19 306 GLN A N 1
ATOM 2356 C CA . GLN A 1 306 ? -28.505 -1.045 10.903 1.00 78.19 306 GLN A CA 1
ATOM 2357 C C . GLN A 1 306 ? -29.710 -1.005 9.965 1.00 78.19 306 GLN A C 1
ATOM 2359 O O . GLN A 1 306 ? -30.677 -0.268 10.167 1.00 78.19 306 GLN A O 1
ATOM 2364 N N . THR A 1 307 ? -29.680 -1.890 8.965 1.00 73.88 307 THR A N 1
ATOM 2365 C CA . THR A 1 307 ? -30.845 -2.211 8.131 1.00 73.88 307 THR A CA 1
ATOM 2366 C C . THR A 1 307 ? -31.142 -3.709 8.171 1.00 73.88 307 THR A C 1
ATOM 2368 O O . THR A 1 307 ? -30.242 -4.549 8.079 1.00 73.88 307 THR A O 1
ATOM 2371 N N . ALA A 1 308 ? -32.423 -4.045 8.337 1.00 68.00 308 ALA A N 1
ATOM 2372 C CA . ALA A 1 308 ? -32.942 -5.407 8.278 1.00 68.00 308 ALA A CA 1
ATOM 2373 C C . ALA A 1 308 ? -33.742 -5.600 6.982 1.00 68.00 308 ALA A C 1
ATOM 2375 O O . ALA A 1 308 ? -34.495 -4.723 6.563 1.00 68.00 308 ALA A O 1
ATOM 2376 N N . THR A 1 309 ? -33.582 -6.756 6.337 1.00 61.94 309 THR A N 1
ATOM 2377 C CA . THR A 1 309 ? -34.232 -7.064 5.046 1.00 61.94 309 THR A CA 1
ATOM 2378 C C . THR A 1 309 ? -35.549 -7.839 5.173 1.00 61.94 309 THR A C 1
ATOM 2380 O O . THR A 1 309 ? -36.255 -8.010 4.179 1.00 61.94 309 THR A O 1
ATOM 2383 N N . ALA A 1 310 ? -35.904 -8.278 6.383 1.00 61.72 310 ALA A N 1
ATOM 2384 C CA . ALA A 1 310 ? -37.143 -8.981 6.704 1.00 61.72 310 ALA A CA 1
ATOM 2385 C C . ALA A 1 310 ? -37.871 -8.277 7.861 1.00 61.72 310 ALA A C 1
ATOM 2387 O O . ALA A 1 310 ? -37.227 -7.771 8.777 1.00 61.72 310 ALA A O 1
ATOM 2388 N N . SER A 1 311 ? -39.204 -8.250 7.811 1.00 64.38 311 SER A N 1
ATOM 2389 C CA . SER A 1 311 ? -40.064 -7.666 8.847 1.00 64.38 311 SER A CA 1
ATOM 2390 C C . SER A 1 311 ? -40.451 -8.689 9.921 1.00 64.38 311 SER A C 1
ATOM 2392 O O . SER A 1 311 ? -40.741 -9.839 9.593 1.00 64.38 311 SER A O 1
ATOM 2394 N N . ASP A 1 312 ? -40.569 -8.228 11.168 1.00 72.19 312 ASP A N 1
ATOM 2395 C CA . ASP A 1 312 ? -41.093 -8.945 12.349 1.00 72.19 312 ASP A CA 1
ATOM 2396 C C . ASP A 1 312 ? -40.220 -10.090 12.930 1.00 72.19 312 ASP A C 1
ATOM 2398 O O . ASP A 1 312 ? -40.668 -10.836 13.803 1.00 72.19 312 ASP A O 1
ATOM 2402 N N . GLU A 1 313 ? -38.953 -10.220 12.523 1.00 76.94 313 GLU A N 1
ATOM 2403 C CA . GLU A 1 313 ? -37.957 -11.044 13.234 1.00 76.94 313 GLU A CA 1
ATOM 2404 C C . GLU A 1 313 ? -37.394 -10.353 14.486 1.00 76.94 313 GLU A C 1
ATOM 2406 O O . GLU A 1 313 ? -37.154 -9.146 14.477 1.00 76.94 313 GLU A O 1
ATOM 2411 N N . VAL A 1 314 ? -37.091 -11.132 15.531 1.00 80.12 314 VAL A N 1
ATOM 2412 C CA . VAL A 1 314 ? -36.376 -10.670 16.734 1.00 80.12 314 VAL A CA 1
ATOM 2413 C C . VAL A 1 314 ? -34.885 -10.969 16.595 1.00 80.12 314 VAL A C 1
ATOM 2415 O O . VAL A 1 314 ? -34.493 -12.124 16.431 1.00 80.12 314 VAL A O 1
ATOM 2418 N N . ILE A 1 315 ? -34.053 -9.936 16.704 1.00 80.31 315 ILE A N 1
ATOM 2419 C CA . ILE A 1 315 ? -32.596 -10.028 16.593 1.00 80.31 315 ILE A CA 1
ATOM 2420 C C . ILE A 1 315 ? -31.996 -10.070 17.997 1.00 80.31 315 ILE A C 1
ATOM 2422 O O . ILE A 1 315 ? -32.316 -9.217 18.827 1.00 80.31 315 ILE A O 1
ATOM 2426 N N . ASN A 1 316 ? -31.122 -11.045 18.258 1.00 81.50 316 ASN A N 1
ATOM 2427 C CA . ASN A 1 316 ? -30.395 -11.165 19.521 1.00 81.50 316 ASN A CA 1
ATOM 2428 C C . ASN A 1 316 ? -29.008 -10.534 19.375 1.00 81.50 316 ASN A C 1
ATOM 2430 O O . ASN A 1 316 ? -28.262 -10.891 18.461 1.00 81.50 316 ASN A O 1
ATOM 2434 N N . TYR A 1 317 ? -28.653 -9.648 20.300 1.00 84.81 317 TYR A N 1
ATOM 2435 C CA . TYR A 1 317 ? -27.321 -9.062 20.413 1.00 84.81 317 TYR A CA 1
ATOM 2436 C C . TYR A 1 317 ? -26.675 -9.540 21.707 1.00 84.81 317 TYR A C 1
ATOM 2438 O O . TYR A 1 317 ? -27.287 -9.460 22.776 1.00 84.81 317 TYR A O 1
ATOM 2446 N N . THR A 1 318 ? -25.425 -9.977 21.611 1.00 83.06 318 THR A N 1
ATOM 2447 C CA . THR A 1 318 ? -24.551 -10.259 22.749 1.00 83.06 318 THR A CA 1
ATOM 2448 C C . THR A 1 318 ? -23.360 -9.316 22.666 1.00 83.06 318 THR A C 1
ATOM 2450 O O . THR A 1 318 ? -22.589 -9.369 21.706 1.00 83.06 318 THR A O 1
ATOM 2453 N N . MET A 1 319 ? -23.204 -8.463 23.674 1.00 81.44 319 MET A N 1
ATOM 2454 C CA . MET A 1 319 ? -22.048 -7.582 23.838 1.00 81.44 319 MET A CA 1
ATOM 2455 C C . MET A 1 319 ? -21.191 -8.104 24.986 1.00 81.44 319 MET A C 1
ATOM 2457 O O . MET A 1 319 ? -21.724 -8.311 26.074 1.00 81.44 319 MET A O 1
ATOM 2461 N N . ALA A 1 320 ? -19.900 -8.343 24.745 1.00 81.94 320 ALA A N 1
ATOM 2462 C CA . ALA A 1 320 ? -18.942 -8.796 25.757 1.00 81.94 320 ALA A CA 1
ATOM 2463 C C . ALA A 1 320 ? -17.904 -7.707 26.086 1.00 81.94 320 ALA A C 1
ATOM 2465 O O . ALA A 1 320 ? -18.101 -6.544 25.745 1.00 81.94 320 ALA A O 1
ATOM 2466 N N . ASN A 1 321 ? -16.819 -8.077 26.778 1.00 77.12 321 ASN A N 1
ATOM 2467 C CA . ASN A 1 321 ? -15.737 -7.187 27.236 1.00 77.12 321 ASN A CA 1
ATOM 2468 C C . ASN A 1 321 ? -16.162 -6.022 28.147 1.00 77.12 321 ASN A C 1
ATOM 2470 O O . ASN A 1 321 ? -15.331 -5.181 28.492 1.00 77.12 321 ASN A O 1
ATOM 2474 N N . LEU A 1 322 ? -17.418 -5.977 28.585 1.00 78.00 322 LEU A N 1
ATOM 2475 C CA . LEU A 1 322 ? -17.837 -5.035 29.609 1.00 78.00 322 LEU A CA 1
ATOM 2476 C C . LEU A 1 322 ? -17.162 -5.404 30.930 1.00 78.00 322 LEU A C 1
ATOM 2478 O O . LEU A 1 322 ? -16.852 -6.566 31.203 1.00 78.00 322 LEU A O 1
ATOM 2482 N N . GLU A 1 323 ? -16.973 -4.419 31.797 1.00 76.94 323 GLU A N 1
ATOM 2483 C CA . GLU A 1 323 ? -16.645 -4.724 33.186 1.00 76.94 323 GLU A CA 1
ATOM 2484 C C . GLU A 1 323 ? -17.806 -5.546 33.787 1.00 76.94 323 GLU A C 1
ATOM 2486 O O . GLU A 1 323 ? -18.969 -5.172 33.604 1.00 76.94 323 GLU A O 1
ATOM 2491 N N . PRO A 1 324 ? -17.557 -6.655 34.510 1.00 80.19 324 PRO A N 1
ATOM 2492 C CA . PRO A 1 324 ? -18.621 -7.348 35.230 1.00 80.19 324 PRO A CA 1
ATOM 2493 C C . PRO A 1 324 ? -19.395 -6.362 36.112 1.00 80.19 324 PRO A C 1
ATOM 2495 O O . PRO A 1 324 ? -18.794 -5.456 36.689 1.00 80.19 324 PRO A O 1
ATOM 2498 N N . ILE A 1 325 ? -20.717 -6.526 36.206 1.00 76.50 325 ILE A N 1
ATOM 2499 C CA . ILE A 1 325 ? -21.668 -5.591 36.842 1.00 76.50 325 ILE A CA 1
ATOM 2500 C C . ILE A 1 325 ? -21.741 -4.167 36.248 1.00 76.50 325 ILE A C 1
ATOM 2502 O O . ILE A 1 325 ? -22.387 -3.300 36.841 1.00 76.50 325 ILE A O 1
ATOM 2506 N N . GLN A 1 326 ? -21.150 -3.900 35.079 1.00 80.69 326 GLN A N 1
ATOM 2507 C CA . GLN A 1 326 ? -21.350 -2.638 34.363 1.00 80.69 326 GLN A CA 1
ATOM 2508 C C . GLN A 1 326 ? -22.807 -2.471 33.929 1.00 80.69 326 GLN A C 1
ATOM 2510 O O . GLN A 1 326 ? -23.387 -3.365 33.318 1.00 80.69 326 GLN A O 1
ATOM 2515 N N . VAL A 1 327 ? -23.392 -1.311 34.223 1.00 78.44 327 VAL A N 1
ATOM 2516 C CA . VAL A 1 327 ? -24.720 -0.944 33.724 1.00 78.44 327 VAL A CA 1
ATOM 2517 C C . VAL A 1 327 ? -24.564 -0.318 32.342 1.00 78.44 327 VAL A C 1
ATOM 2519 O O . VAL A 1 327 ? -23.671 0.502 32.121 1.00 78.44 327 VAL A O 1
ATOM 2522 N N . VAL A 1 328 ? -25.419 -0.716 31.411 1.00 83.75 328 VAL A N 1
ATOM 2523 C CA . VAL A 1 328 ? -25.379 -0.287 30.017 1.00 83.75 328 VAL A CA 1
ATOM 2524 C C . VAL A 1 328 ? -26.782 0.084 29.560 1.00 83.75 328 VAL A C 1
ATOM 2526 O O . VAL A 1 328 ? -27.721 -0.690 29.755 1.00 83.75 328 VAL A O 1
ATOM 2529 N N . ASP A 1 329 ? -26.903 1.249 28.930 1.00 87.19 329 ASP A N 1
ATOM 2530 C CA . ASP A 1 329 ? -28.142 1.720 28.318 1.00 87.19 329 ASP A CA 1
ATOM 2531 C C . ASP A 1 329 ? -28.111 1.441 26.818 1.00 87.19 329 ASP A C 1
ATOM 2533 O O . ASP A 1 329 ? -27.233 1.916 26.102 1.00 87.19 329 ASP A O 1
ATOM 2537 N N . VAL A 1 330 ? -29.078 0.664 26.342 1.00 86.00 330 VAL A N 1
ATOM 2538 C CA . VAL A 1 330 ? -29.300 0.391 24.924 1.00 86.00 330 VAL A CA 1
ATOM 2539 C C . VAL A 1 330 ? -30.402 1.320 24.438 1.00 86.00 330 VAL A C 1
ATOM 2541 O O . VAL A 1 330 ? -31.539 1.235 24.904 1.00 86.00 330 VAL A O 1
ATOM 2544 N N . PHE A 1 331 ? -30.073 2.175 23.481 1.00 84.06 331 PHE A N 1
ATOM 2545 C CA . PHE A 1 331 ? -30.990 3.049 22.770 1.00 84.06 331 PHE A CA 1
ATOM 2546 C C . PHE A 1 331 ? -31.203 2.541 21.346 1.00 84.06 331 PHE A C 1
ATOM 2548 O O . PHE A 1 331 ? -30.267 2.089 20.685 1.00 84.06 331 PHE A O 1
ATOM 2555 N N . VAL A 1 332 ? -32.434 2.669 20.870 1.00 85.88 332 VAL A N 1
ATOM 2556 C CA . VAL A 1 332 ? -32.864 2.358 19.506 1.00 85.88 332 VAL A CA 1
ATOM 2557 C C . VAL A 1 332 ? -33.555 3.622 18.990 1.00 85.88 332 VAL A C 1
ATOM 2559 O O . VAL A 1 332 ? -34.506 4.091 19.612 1.00 85.88 332 VAL A O 1
ATOM 2562 N N . ASP A 1 333 ? -33.017 4.248 17.937 1.00 83.69 333 ASP A N 1
ATOM 2563 C CA . ASP A 1 333 ? -33.467 5.566 17.442 1.00 83.69 333 ASP A CA 1
ATOM 2564 C C . ASP A 1 333 ? -33.510 6.661 18.531 1.00 83.69 333 ASP A C 1
ATOM 2566 O O . ASP A 1 333 ? -34.458 7.437 18.660 1.00 83.69 333 ASP A O 1
ATOM 2570 N N . ALA A 1 334 ? -32.455 6.711 19.352 1.00 80.44 334 ALA A N 1
ATOM 2571 C CA . ALA A 1 334 ? -32.313 7.601 20.513 1.00 80.44 334 ALA A CA 1
ATOM 2572 C C . ALA A 1 334 ? -33.399 7.451 21.609 1.00 80.44 334 ALA A C 1
ATOM 2574 O O . ALA A 1 334 ? -33.407 8.215 22.575 1.00 80.44 334 ALA A O 1
ATOM 2575 N N . VAL A 1 335 ? -34.272 6.442 21.521 1.00 79.94 335 VAL A N 1
ATOM 2576 C CA . VAL A 1 335 ? -35.204 6.051 22.588 1.00 79.94 335 VAL A CA 1
ATOM 2577 C C . VAL A 1 335 ? -34.552 4.962 23.436 1.00 79.94 335 VAL A C 1
ATOM 2579 O O . VAL A 1 335 ? -34.026 3.993 22.893 1.00 79.94 335 VAL A O 1
ATOM 2582 N N . LEU A 1 336 ? -34.579 5.099 24.767 1.00 85.56 336 LEU A N 1
ATOM 2583 C CA . LEU A 1 336 ? -34.073 4.064 25.675 1.00 85.56 336 LEU A CA 1
ATOM 2584 C C . LEU A 1 336 ? -34.911 2.788 25.509 1.00 85.56 336 LEU A C 1
ATOM 2586 O O . LEU A 1 336 ? -36.093 2.764 25.841 1.00 85.56 336 LEU A O 1
ATOM 2590 N N . HIS A 1 337 ? -34.283 1.734 24.995 1.00 86.75 337 HIS A N 1
ATOM 2591 C CA . HIS A 1 337 ? -34.909 0.444 24.712 1.00 86.75 337 HIS A CA 1
ATOM 2592 C C . HIS A 1 337 ? -34.771 -0.518 25.891 1.00 86.75 337 HIS A C 1
ATOM 2594 O O . HIS A 1 337 ? -35.727 -1.186 26.281 1.00 86.75 337 HIS A O 1
ATOM 2600 N N . THR A 1 338 ? -33.582 -0.588 26.496 1.00 88.69 338 THR A N 1
ATOM 2601 C CA . THR A 1 338 ? -33.363 -1.374 27.716 1.00 88.69 338 THR A CA 1
ATOM 2602 C C . THR A 1 338 ? -32.122 -0.917 28.483 1.00 88.69 338 THR A C 1
ATOM 2604 O O . THR A 1 338 ? -31.139 -0.485 27.888 1.00 88.69 338 THR A O 1
ATOM 2607 N N . ARG A 1 339 ? -32.155 -1.050 29.813 1.00 87.19 339 ARG A N 1
ATOM 2608 C CA . ARG A 1 339 ? -30.998 -0.905 30.704 1.00 87.19 339 ARG A CA 1
ATOM 2609 C C . ARG A 1 339 ? -30.605 -2.292 31.208 1.00 87.19 339 ARG A C 1
ATOM 2611 O O . ARG A 1 339 ? -31.403 -2.952 31.873 1.00 87.19 339 ARG A O 1
ATOM 2618 N N . VAL A 1 340 ? -29.391 -2.741 30.899 1.00 85.56 340 VAL A N 1
ATOM 2619 C CA . VAL A 1 340 ? -28.914 -4.102 31.203 1.00 85.56 340 VAL A CA 1
ATOM 2620 C C . VAL A 1 340 ? -27.648 -4.039 32.053 1.00 85.56 340 VAL A C 1
ATOM 2622 O O . VAL A 1 340 ? -26.814 -3.154 31.884 1.00 85.56 340 VAL A O 1
ATOM 2625 N N . VAL A 1 341 ? -27.502 -4.980 32.985 1.00 82.06 341 VAL A N 1
ATOM 2626 C CA . VAL A 1 341 ? -26.289 -5.142 33.796 1.00 82.06 341 VAL A CA 1
ATOM 2627 C C . VAL A 1 341 ? -25.460 -6.283 33.218 1.00 82.06 341 VAL A C 1
ATOM 2629 O O . VAL A 1 341 ? -25.985 -7.381 33.033 1.00 82.06 341 VAL A O 1
ATOM 2632 N N . ALA A 1 342 ? -24.180 -6.029 32.952 1.00 82.25 342 ALA A N 1
ATOM 2633 C CA . ALA A 1 342 ? -23.231 -7.031 32.491 1.00 82.25 342 ALA A CA 1
ATOM 2634 C C . ALA A 1 342 ? -23.105 -8.174 33.507 1.00 82.25 342 ALA A C 1
ATOM 2636 O O . ALA A 1 342 ? -22.972 -7.950 34.716 1.00 82.25 342 ALA A O 1
ATOM 2637 N N . ASP A 1 343 ? -23.147 -9.405 33.006 1.00 85.25 343 ASP A N 1
ATOM 2638 C CA . ASP A 1 343 ? -23.050 -10.611 33.813 1.00 85.25 343 ASP A CA 1
ATOM 2639 C C . ASP A 1 343 ? -21.642 -10.798 34.421 1.00 85.25 343 ASP A C 1
ATOM 2641 O O . ASP A 1 343 ? -20.741 -9.965 34.289 1.00 85.25 343 ASP A O 1
ATOM 2645 N N . ALA A 1 344 ? -21.430 -11.920 35.111 1.00 84.38 344 ALA A N 1
ATOM 2646 C CA . ALA A 1 344 ? -20.138 -12.233 35.726 1.00 84.38 344 ALA A CA 1
ATOM 2647 C C . ALA A 1 344 ? -18.983 -12.416 34.714 1.00 84.38 344 ALA A C 1
ATOM 2649 O O . ALA A 1 344 ? -17.825 -12.425 35.129 1.00 84.38 344 ALA A O 1
ATOM 2650 N N . ASN A 1 345 ? -19.286 -12.562 33.421 1.00 82.44 345 ASN A N 1
ATOM 2651 C CA . ASN A 1 345 ? -18.330 -12.697 32.324 1.00 82.44 345 ASN A CA 1
ATOM 2652 C C . ASN A 1 345 ? -18.124 -11.376 31.560 1.00 82.44 345 ASN A C 1
ATOM 2654 O O . ASN A 1 345 ? -17.410 -11.370 30.558 1.00 82.44 345 ASN A O 1
ATOM 2658 N N . GLY A 1 346 ? -18.755 -10.276 31.992 1.00 81.31 346 GLY A N 1
ATOM 2659 C CA . GLY A 1 346 ? -18.715 -9.009 31.265 1.00 81.31 346 GLY A CA 1
ATOM 2660 C C . GLY A 1 346 ? -19.614 -8.992 30.027 1.00 81.31 346 GLY A C 1
ATOM 2661 O O . GLY A 1 346 ? -19.283 -8.322 29.051 1.00 81.31 346 GLY A O 1
ATOM 2662 N N . GLN A 1 347 ? -20.716 -9.755 30.028 1.00 87.62 347 GLN A N 1
ATOM 2663 C CA . GLN A 1 347 ? -21.633 -9.858 28.891 1.00 87.62 347 GLN A CA 1
ATOM 2664 C C . GLN A 1 347 ? -23.023 -9.288 29.185 1.00 87.62 347 GLN A C 1
ATOM 2666 O O . GLN A 1 347 ? -23.626 -9.598 30.213 1.00 87.62 347 GLN A O 1
ATOM 2671 N N . ILE A 1 348 ? -23.579 -8.524 28.244 1.00 85.38 348 ILE A N 1
ATOM 2672 C CA . ILE A 1 348 ? -25.018 -8.231 28.172 1.00 85.38 348 ILE A CA 1
ATOM 2673 C C . ILE A 1 348 ? -25.637 -8.941 26.972 1.00 85.38 348 ILE A C 1
ATOM 2675 O O . ILE A 1 348 ? -25.001 -9.123 25.934 1.00 85.38 348 ILE A O 1
ATOM 2679 N N . ASN A 1 349 ? -26.908 -9.307 27.114 1.00 87.94 349 ASN A N 1
ATOM 2680 C CA . ASN A 1 349 ? -27.726 -9.830 26.030 1.00 87.94 349 ASN A CA 1
ATOM 2681 C C . ASN A 1 349 ? -29.000 -8.991 25.941 1.00 87.94 349 ASN A C 1
ATOM 2683 O O . ASN A 1 349 ? -29.661 -8.781 26.959 1.00 87.94 349 ASN A O 1
ATOM 2687 N N . PHE A 1 350 ? -29.349 -8.526 24.745 1.00 89.44 350 PHE A N 1
ATOM 2688 C CA . PHE A 1 350 ? -30.587 -7.789 24.501 1.00 89.44 350 PHE A CA 1
ATOM 2689 C C . PHE A 1 350 ? -31.192 -8.156 23.145 1.00 89.44 350 PHE A C 1
ATOM 2691 O O . PHE A 1 350 ? -30.527 -8.714 22.273 1.00 89.44 350 PHE A O 1
ATOM 2698 N N . THR A 1 351 ? -32.478 -7.858 22.979 1.00 87.88 351 THR A N 1
ATOM 2699 C CA . THR A 1 351 ? -33.241 -8.191 21.773 1.00 87.88 351 THR A CA 1
ATOM 2700 C C . THR A 1 351 ? -33.910 -6.958 21.199 1.00 87.88 351 THR A C 1
ATOM 2702 O O . THR A 1 351 ? -34.569 -6.239 21.949 1.00 87.88 351 THR A O 1
ATOM 2705 N N . VAL A 1 352 ? -33.814 -6.749 19.887 1.00 86.44 352 VAL A N 1
ATOM 2706 C CA . VAL A 1 352 ? -34.544 -5.690 19.165 1.00 86.44 352 VAL A CA 1
ATOM 2707 C C . VAL A 1 352 ? -35.400 -6.347 18.085 1.00 86.44 352 VAL A C 1
ATOM 2709 O O . VAL A 1 352 ? -34.938 -7.281 17.425 1.00 86.44 352 VAL A O 1
ATOM 2712 N N . SER A 1 353 ? -36.647 -5.905 17.915 1.00 83.44 353 SER A N 1
ATOM 2713 C CA . SER A 1 353 ? -37.481 -6.385 16.814 1.00 83.44 353 SER A CA 1
ATOM 2714 C C . SER A 1 353 ? -37.115 -5.646 15.531 1.00 83.44 353 SER A C 1
ATOM 2716 O O . SER A 1 353 ? -36.968 -4.429 15.518 1.00 83.44 353 SER A O 1
ATOM 2718 N N . SER A 1 354 ? -37.016 -6.361 14.418 1.00 77.19 354 SER A N 1
ATOM 2719 C CA . SER A 1 354 ? -36.850 -5.759 13.088 1.00 77.19 354 SER A CA 1
ATOM 2720 C C . SER A 1 354 ? -38.053 -4.910 12.657 1.00 77.19 354 SER A C 1
ATOM 2722 O O . SER A 1 354 ? -37.888 -4.030 11.820 1.00 77.19 354 SER A O 1
ATOM 2724 N N . SER A 1 355 ? -39.233 -5.101 13.269 1.00 77.94 355 SER A N 1
ATOM 2725 C CA . SER A 1 355 ? -40.365 -4.162 13.154 1.00 77.94 355 SER A CA 1
ATOM 2726 C C . SER A 1 355 ? -40.021 -2.760 13.650 1.00 77.94 355 SER A C 1
ATOM 2728 O O . SER A 1 355 ? -40.585 -1.779 13.169 1.00 77.94 355 SER A O 1
ATOM 2730 N N . ASP A 1 356 ? -39.111 -2.681 14.619 1.00 75.00 356 ASP A N 1
ATOM 2731 C CA . ASP A 1 356 ? -38.700 -1.436 15.247 1.00 75.00 356 ASP A CA 1
ATOM 2732 C C . ASP A 1 356 ? -37.593 -0.781 14.401 1.00 75.00 356 ASP A C 1
ATOM 2734 O O . ASP A 1 356 ? -37.538 0.435 14.335 1.00 75.00 356 ASP A O 1
ATOM 2738 N N . LEU A 1 357 ? -36.801 -1.565 13.650 1.00 69.06 357 LEU A N 1
ATOM 2739 C CA . LEU A 1 357 ? -35.618 -1.149 12.878 1.00 69.06 357 LEU A CA 1
ATOM 2740 C C . LEU A 1 357 ? -35.925 -0.677 11.440 1.00 69.06 357 LEU A C 1
ATOM 2742 O O . LEU A 1 357 ? -35.550 -1.333 10.466 1.00 69.06 357 LEU A O 1
ATOM 2746 N N . SER A 1 358 ? -36.575 0.480 11.278 1.00 56.84 358 SER A N 1
ATOM 2747 C CA . SER A 1 358 ? -36.941 0.978 9.932 1.00 56.84 358 SER A CA 1
ATOM 2748 C C . SER A 1 358 ? -35.819 1.670 9.124 1.00 56.84 358 SER A C 1
ATOM 2750 O O . SER A 1 358 ? -35.883 1.631 7.896 1.00 56.84 358 SER A O 1
ATOM 2752 N N . ALA A 1 359 ? -34.805 2.262 9.776 1.00 57.44 359 ALA A N 1
ATOM 2753 C CA . ALA A 1 359 ? -33.498 2.691 9.227 1.00 57.44 359 ALA A CA 1
ATOM 2754 C C . ALA A 1 359 ? -32.654 3.332 10.355 1.00 57.44 359 ALA A C 1
ATOM 2756 O O . ALA A 1 359 ? -32.559 4.556 10.424 1.00 57.44 359 ALA A O 1
ATOM 2757 N N . GLN A 1 360 ? -32.147 2.533 11.300 1.00 64.88 360 GLN A N 1
ATOM 2758 C CA . GLN A 1 360 ? -31.931 3.026 12.670 1.00 64.88 360 GLN A CA 1
ATOM 2759 C C . GLN A 1 360 ? -30.497 2.977 13.180 1.00 64.88 360 GLN A C 1
ATOM 2761 O O . GLN A 1 360 ? -29.755 2.033 12.900 1.00 64.88 360 GLN A O 1
ATOM 2766 N N . ALA A 1 361 ? -30.182 3.963 14.021 1.00 73.50 361 ALA A N 1
ATOM 2767 C CA . ALA A 1 361 ? -28.976 3.993 14.832 1.00 73.50 361 ALA A CA 1
ATOM 2768 C C . ALA A 1 361 ? -29.243 3.304 16.180 1.00 73.50 361 ALA A C 1
ATOM 2770 O O . ALA A 1 361 ? -30.096 3.740 16.963 1.00 73.50 361 ALA A O 1
ATOM 2771 N N . ILE A 1 362 ? -28.495 2.239 16.468 1.00 81.31 362 ILE A N 1
ATOM 2772 C CA . ILE A 1 362 ? -28.443 1.633 17.798 1.00 81.31 362 ILE A CA 1
ATOM 2773 C C . ILE A 1 362 ? -27.261 2.259 18.539 1.00 81.31 362 ILE A C 1
ATOM 2775 O O . ILE A 1 362 ? -26.130 2.253 18.050 1.00 81.31 362 ILE A O 1
ATOM 2779 N N . GLN A 1 363 ? -27.520 2.799 19.729 1.00 83.12 363 GLN A N 1
ATOM 2780 C CA . GLN A 1 363 ? -26.495 3.342 20.619 1.00 83.12 363 GLN A CA 1
ATOM 2781 C C . GLN A 1 363 ? -26.474 2.535 21.910 1.00 83.12 363 GLN A C 1
ATOM 2783 O O . GLN A 1 363 ? -27.483 2.411 22.592 1.00 83.12 363 GLN A O 1
ATOM 2788 N N . VAL A 1 364 ? -25.311 2.020 22.282 1.00 81.25 364 VAL A N 1
ATOM 2789 C CA . VAL A 1 364 ? -25.099 1.278 23.520 1.00 81.25 364 VAL A CA 1
ATOM 2790 C C . VAL A 1 364 ? -24.168 2.089 24.409 1.00 81.25 364 VAL A C 1
ATOM 2792 O O . VAL A 1 364 ? -22.943 2.027 24.286 1.00 81.25 364 VAL A O 1
ATOM 2795 N N . ALA A 1 365 ? -24.769 2.903 25.276 1.00 81.12 365 ALA A N 1
ATOM 2796 C CA . ALA A 1 365 ? -24.059 3.797 26.170 1.00 81.12 365 ALA A CA 1
ATOM 2797 C C . ALA A 1 365 ? -23.534 3.033 27.393 1.00 81.12 365 ALA A C 1
ATOM 2799 O O . ALA A 1 365 ? -24.294 2.492 28.202 1.00 81.12 365 ALA A O 1
ATOM 2800 N N . ARG A 1 366 ? -22.209 3.018 27.548 1.00 80.06 366 ARG A N 1
ATOM 2801 C CA . ARG A 1 366 ? -21.544 2.492 28.739 1.00 80.06 366 ARG A CA 1
ATOM 2802 C C . ARG A 1 366 ? -21.744 3.509 29.860 1.00 80.06 366 ARG A C 1
ATOM 2804 O O . ARG A 1 366 ? -21.052 4.528 29.891 1.00 80.06 366 ARG A O 1
ATOM 2811 N N . LEU A 1 367 ? -22.643 3.238 30.809 1.00 69.00 367 LEU A N 1
ATOM 2812 C CA . LEU A 1 367 ? -22.648 4.030 32.037 1.00 69.00 367 LEU A CA 1
ATOM 2813 C C . LEU A 1 367 ? -21.318 3.772 32.765 1.00 69.00 367 LEU A C 1
ATOM 2815 O O . LEU A 1 367 ? -20.823 2.632 32.766 1.00 69.00 367 LEU A O 1
ATOM 2819 N N . PRO A 1 368 ? -20.690 4.807 33.353 1.00 59.78 368 PRO A N 1
ATOM 2820 C CA . PRO A 1 368 ? -19.465 4.614 34.106 1.00 59.78 368 PRO A CA 1
ATOM 2821 C C . PRO A 1 368 ? -19.762 3.637 35.241 1.00 59.78 368 PRO A C 1
ATOM 2823 O O . PRO A 1 368 ? -20.707 3.833 36.007 1.00 59.78 368 PRO A O 1
ATOM 2826 N N . VAL A 1 369 ? -18.962 2.574 35.360 1.00 52.53 369 VAL A N 1
ATOM 2827 C CA . VAL A 1 369 ? -19.075 1.672 36.508 1.00 52.53 369 VAL A CA 1
ATOM 2828 C C . VAL A 1 369 ? -18.763 2.501 37.740 1.00 52.53 369 VAL A C 1
ATOM 2830 O O . VAL A 1 369 ? -17.609 2.867 37.970 1.00 52.53 369 VAL A O 1
ATOM 2833 N N . VAL A 1 370 ? -19.790 2.806 38.529 1.00 52.88 370 VAL A N 1
ATOM 2834 C CA . VAL A 1 370 ? -19.667 3.634 39.730 1.00 52.88 370 VAL A CA 1
ATOM 2835 C C . VAL A 1 370 ? -19.095 2.780 40.860 1.00 52.88 370 VAL A C 1
ATOM 2837 O O . VAL A 1 370 ? -19.708 2.561 41.899 1.00 52.88 370 VAL A O 1
ATOM 2840 N N . ALA A 1 371 ? -17.886 2.267 40.636 1.00 46.12 371 ALA A N 1
ATOM 2841 C CA . ALA A 1 371 ? -17.122 1.413 41.533 1.00 46.12 371 ALA A CA 1
ATOM 2842 C C . ALA A 1 371 ? -16.507 2.209 42.699 1.00 46.12 371 ALA A C 1
ATOM 2844 O O . ALA A 1 371 ? -15.406 1.903 43.159 1.00 46.12 371 ALA A O 1
ATOM 2845 N N . ASN A 1 372 ? -17.226 3.233 43.160 1.00 54.66 372 ASN A N 1
ATOM 2846 C CA . ASN A 1 372 ? -16.863 4.043 44.302 1.00 54.66 372 ASN A CA 1
ATOM 2847 C C . ASN A 1 372 ? -17.504 3.427 45.545 1.00 54.66 372 ASN A C 1
ATOM 2849 O O . ASN A 1 372 ? -18.720 3.491 45.716 1.00 54.66 372 ASN A O 1
ATOM 2853 N N . GLN A 1 373 ? -16.702 2.840 46.435 1.00 60.94 373 GLN A N 1
ATOM 2854 C CA . GLN A 1 373 ? -17.225 2.431 47.738 1.00 60.94 373 GLN A CA 1
ATOM 2855 C C . GLN A 1 373 ? -17.494 3.685 48.569 1.00 60.94 373 GLN A C 1
ATOM 2857 O O . GLN A 1 373 ? -16.569 4.430 48.901 1.00 60.94 373 GLN A O 1
ATOM 2862 N N . VAL A 1 374 ? -18.760 3.913 48.919 1.00 63.12 374 VAL A N 1
ATOM 2863 C CA . VAL A 1 374 ? -19.148 4.956 49.870 1.00 63.12 374 VAL A CA 1
ATOM 2864 C C . VAL A 1 374 ? -19.069 4.382 51.281 1.00 63.12 374 VAL A C 1
ATOM 2866 O O . VAL A 1 374 ? -19.774 3.430 51.613 1.00 63.12 374 VAL A O 1
ATOM 2869 N N . ILE A 1 375 ? -18.229 4.971 52.133 1.00 69.44 375 ILE A N 1
ATOM 2870 C CA . ILE A 1 375 ? -18.133 4.602 53.550 1.00 69.44 375 ILE A CA 1
ATOM 2871 C C . ILE A 1 375 ? -18.476 5.816 54.408 1.00 69.44 375 ILE A C 1
ATOM 2873 O O . ILE A 1 375 ? -17.822 6.858 54.337 1.00 69.44 375 ILE A O 1
ATOM 2877 N N . THR A 1 376 ? -19.473 5.657 55.276 1.00 66.69 376 THR A N 1
ATOM 2878 C CA . THR A 1 376 ? -19.746 6.598 56.365 1.00 66.69 376 THR A CA 1
ATOM 2879 C C . THR A 1 376 ? -18.887 6.253 57.576 1.00 66.69 376 THR A C 1
ATOM 2881 O O . THR A 1 376 ? -18.968 5.132 58.084 1.00 66.69 376 THR A O 1
ATOM 2884 N N . VAL A 1 377 ? -18.123 7.211 58.091 1.00 64.94 377 VAL A N 1
ATOM 2885 C CA . VAL A 1 377 ? -17.468 7.096 59.397 1.00 64.94 377 VAL A CA 1
ATOM 2886 C C . VAL A 1 377 ? -18.356 7.796 60.434 1.00 64.94 377 VAL A C 1
ATOM 2888 O O . VAL A 1 377 ? -18.454 9.028 60.401 1.00 64.94 377 VAL A O 1
ATOM 2891 N N . PRO A 1 378 ? -19.018 7.062 61.351 1.00 62.12 378 PRO A N 1
ATOM 2892 C CA . PRO A 1 378 ? -19.806 7.684 62.406 1.00 62.12 378 PRO A CA 1
ATOM 2893 C C . PRO A 1 378 ? -18.885 8.442 63.366 1.00 62.12 378 PRO A C 1
ATOM 2895 O O . PRO A 1 378 ? -18.004 7.849 63.992 1.00 62.12 378 PRO A O 1
ATOM 2898 N N . SER A 1 379 ? -19.116 9.745 63.528 1.00 57.78 379 SER A N 1
ATOM 2899 C CA . SER A 1 379 ? -18.579 10.473 64.675 1.00 57.78 379 SER A CA 1
ATOM 2900 C C . SER A 1 379 ? -19.456 10.211 65.899 1.00 57.78 379 SER A C 1
ATOM 2902 O O . SER A 1 379 ? -20.683 10.252 65.818 1.00 57.78 379 SER A O 1
ATOM 2904 N N . LEU A 1 380 ? -18.833 9.981 67.058 1.00 54.47 380 LEU A N 1
ATOM 2905 C CA . LEU A 1 380 ? -19.542 9.951 68.344 1.00 54.47 380 LEU A CA 1
ATOM 2906 C C . LEU A 1 380 ? -20.018 11.349 68.775 1.00 54.47 380 LEU A C 1
ATOM 2908 O O . LEU A 1 380 ? -20.887 11.458 69.637 1.00 54.47 380 LEU A O 1
ATOM 2912 N N . ILE A 1 381 ? -19.424 12.408 68.212 1.00 60.28 381 ILE A N 1
ATOM 2913 C CA . ILE A 1 381 ? -19.748 13.811 68.483 1.00 60.28 381 ILE A CA 1
ATOM 2914 C C . ILE A 1 381 ? -19.582 14.591 67.169 1.00 60.28 381 ILE A C 1
ATOM 2916 O O . ILE A 1 381 ? -18.461 14.922 66.778 1.00 60.28 381 ILE A O 1
ATOM 2920 N N . GLY A 1 382 ? -20.688 14.860 66.476 1.00 67.00 382 GLY A N 1
ATOM 2921 C CA . GLY A 1 382 ? -20.728 15.657 65.245 1.00 67.00 382 GLY A CA 1
ATOM 2922 C C . GLY A 1 382 ? -21.257 14.911 64.020 1.00 67.00 382 GLY A C 1
ATOM 2923 O O . GLY A 1 382 ? -21.603 13.730 64.086 1.00 67.00 382 GLY A O 1
ATOM 2924 N N . ASP A 1 383 ? -21.306 15.645 62.915 1.00 74.00 383 ASP A N 1
ATOM 2925 C CA . ASP A 1 383 ? -21.816 15.224 61.611 1.00 74.00 383 ASP A CA 1
ATOM 2926 C C . ASP A 1 383 ? -21.137 13.933 61.098 1.00 74.00 383 ASP A C 1
ATOM 2928 O O . ASP A 1 383 ? -19.928 13.747 61.297 1.00 74.00 383 ASP A O 1
ATOM 2932 N N . PRO A 1 384 ? -21.865 13.018 60.424 1.00 78.19 384 PRO A N 1
ATOM 2933 C CA . PRO A 1 384 ? -21.257 11.817 59.867 1.00 78.19 384 PRO A CA 1
ATOM 2934 C C . PRO A 1 384 ? -20.348 12.183 58.690 1.00 78.19 384 PRO A C 1
ATOM 2936 O O . PRO A 1 384 ? -20.738 12.931 57.790 1.00 78.19 384 PRO A O 1
ATOM 2939 N N . GLN A 1 385 ? -19.124 11.644 58.692 1.00 83.56 385 GLN A N 1
ATOM 2940 C CA . GLN A 1 385 ? -18.183 11.883 57.604 1.00 83.56 385 GLN A CA 1
ATOM 2941 C C . GLN A 1 385 ? -18.416 10.862 56.486 1.00 83.56 385 GLN A C 1
ATOM 2943 O O . GLN A 1 385 ? -18.289 9.658 56.708 1.00 83.56 385 GLN A O 1
ATOM 2948 N N . ILE A 1 386 ? -18.713 11.339 55.284 1.00 83.75 386 ILE A N 1
ATOM 2949 C CA . ILE A 1 386 ? -18.846 10.531 54.071 1.00 83.75 386 ILE A CA 1
ATOM 2950 C C . ILE A 1 386 ? -17.497 10.523 53.353 1.00 83.75 386 ILE A C 1
ATOM 2952 O O . ILE A 1 386 ? -16.833 11.558 53.261 1.00 83.75 386 ILE A O 1
ATOM 2956 N N . ARG A 1 387 ? -17.074 9.350 52.873 1.00 81.94 387 ARG A N 1
ATOM 2957 C CA . ARG A 1 387 ? -15.849 9.164 52.089 1.00 81.94 387 ARG A CA 1
ATOM 2958 C C . ARG A 1 387 ? -16.102 8.266 50.885 1.00 81.94 387 ARG A C 1
ATOM 2960 O O . ARG A 1 387 ? -16.802 7.262 51.005 1.00 81.94 387 ARG A O 1
ATOM 2967 N N . PHE A 1 388 ? -15.475 8.620 49.772 1.00 76.12 388 PHE A N 1
ATOM 2968 C CA . PHE A 1 388 ? -15.496 7.885 48.512 1.00 76.12 388 PHE A CA 1
ATOM 2969 C C . PHE A 1 388 ? -14.143 7.246 48.292 1.00 76.12 388 PHE A C 1
ATOM 2971 O O . PHE A 1 388 ? -13.127 7.932 48.402 1.00 76.12 388 PHE A O 1
ATOM 2978 N N . PHE A 1 389 ? -14.138 5.969 47.938 1.00 72.06 389 PHE A N 1
ATOM 2979 C CA . PHE A 1 389 ? -12.931 5.233 47.593 1.00 72.06 389 PHE A CA 1
ATOM 2980 C C . PHE A 1 389 ? -13.051 4.688 46.180 1.00 72.06 389 PHE A C 1
ATOM 2982 O O . PHE A 1 389 ? -14.061 4.059 45.875 1.00 72.06 389 PHE A O 1
ATOM 2989 N N . ASP A 1 390 ? -12.032 4.888 45.348 1.00 71.69 390 ASP A N 1
ATOM 2990 C CA . ASP A 1 390 ? -11.943 4.187 44.063 1.00 71.69 390 ASP A CA 1
ATOM 2991 C C . ASP A 1 390 ? -11.648 2.683 44.243 1.00 71.69 390 ASP A C 1
ATOM 2993 O O . ASP A 1 390 ? -11.414 2.194 45.354 1.00 71.69 390 ASP A O 1
ATOM 2997 N N . LYS A 1 391 ? -11.585 1.941 43.126 1.00 64.19 391 LYS A N 1
ATOM 2998 C CA . LYS A 1 391 ? -11.213 0.512 43.098 1.00 64.19 391 LYS A CA 1
ATOM 2999 C C . LYS A 1 391 ? -9.854 0.197 43.755 1.00 64.19 391 LYS A C 1
ATOM 3001 O O . LYS A 1 391 ? -9.634 -0.952 44.129 1.00 64.19 391 LYS A O 1
ATOM 3006 N N . SER A 1 392 ? -8.941 1.166 43.889 1.00 67.69 392 SER A N 1
ATOM 3007 C CA . SER A 1 392 ? -7.635 0.991 44.547 1.00 67.69 392 SER A CA 1
ATOM 3008 C C . SER A 1 392 ? -7.667 1.262 46.058 1.00 67.69 392 SER A C 1
ATOM 3010 O O . SER A 1 392 ? -6.695 0.975 46.757 1.00 67.69 392 SER A O 1
ATOM 3012 N N . GLY A 1 393 ? -8.779 1.793 46.578 1.00 71.12 393 GLY A N 1
ATOM 3013 C CA . GLY A 1 393 ? -8.907 2.222 47.968 1.00 71.12 393 GLY A CA 1
ATOM 3014 C C . GLY A 1 393 ? -8.346 3.621 48.240 1.00 71.12 393 GLY A C 1
ATOM 3015 O O . GLY A 1 393 ? -8.140 3.967 49.406 1.00 71.12 393 GLY A O 1
ATOM 3016 N N . ALA A 1 394 ? -8.094 4.437 47.211 1.00 72.19 394 ALA A N 1
ATOM 3017 C CA . ALA A 1 394 ? -7.699 5.833 47.389 1.00 72.19 394 ALA A CA 1
ATOM 3018 C C . ALA A 1 394 ? -8.933 6.734 47.558 1.00 72.19 394 ALA A C 1
ATOM 3020 O O . ALA A 1 394 ? -9.964 6.529 46.916 1.00 72.19 394 ALA A O 1
ATOM 3021 N N . VAL A 1 395 ? -8.838 7.730 48.449 1.00 80.50 395 VAL A N 1
ATOM 3022 C CA . VAL A 1 395 ? -9.955 8.636 48.756 1.00 80.50 395 VAL A CA 1
ATOM 3023 C C . VAL A 1 395 ? -10.156 9.627 47.610 1.00 80.50 395 VAL A C 1
ATOM 3025 O O . VAL A 1 395 ? -9.339 10.526 47.428 1.00 80.50 395 VAL A O 1
ATOM 3028 N N . GLN A 1 396 ? -11.267 9.485 46.889 1.00 75.75 396 GLN A N 1
ATOM 3029 C CA . GLN A 1 396 ? -11.673 10.365 45.787 1.00 75.75 396 GLN A CA 1
ATOM 3030 C C . GLN A 1 396 ? -12.383 11.636 46.285 1.00 75.75 396 GLN A C 1
ATOM 3032 O O . GLN A 1 396 ? -12.266 12.699 45.685 1.00 75.75 396 GLN A O 1
ATOM 3037 N N . GLY A 1 397 ? -13.070 11.553 47.428 1.00 79.25 397 GLY A N 1
ATOM 3038 C CA . GLY A 1 397 ? -13.779 12.676 48.039 1.00 79.25 397 GLY A CA 1
ATOM 3039 C C . GLY A 1 397 ? -14.105 12.415 49.509 1.00 79.25 397 GLY A C 1
ATOM 3040 O O . GLY A 1 397 ? -14.259 11.264 49.925 1.00 79.25 397 GLY A O 1
ATOM 3041 N N . GLN A 1 398 ? -14.188 13.477 50.316 1.00 88.44 398 GLN A N 1
ATOM 3042 C CA . GLN A 1 398 ? -14.643 13.390 51.707 1.00 88.44 398 GLN A CA 1
ATOM 3043 C C . GLN A 1 398 ? -15.326 14.677 52.184 1.00 88.44 398 GLN A C 1
ATOM 3045 O O . GLN A 1 398 ? -14.822 15.775 51.956 1.00 88.44 398 GLN A O 1
ATOM 3050 N N . TRP A 1 399 ? -16.433 14.545 52.916 1.00 87.62 399 TRP A N 1
ATOM 3051 C CA . TRP A 1 399 ? -17.118 15.668 53.566 1.00 87.62 399 TRP A CA 1
ATOM 3052 C C . TRP A 1 399 ? -17.889 15.236 54.813 1.00 87.62 399 TRP A C 1
ATOM 3054 O O . TRP A 1 399 ? -17.990 14.053 55.122 1.00 87.62 399 TRP A O 1
ATOM 3064 N N . TYR A 1 400 ? -18.431 16.218 55.527 1.00 86.12 400 TYR A N 1
ATOM 3065 C CA . TYR A 1 400 ? -19.412 16.030 56.591 1.00 86.12 400 TYR A CA 1
ATOM 3066 C C . TYR A 1 400 ? -20.810 16.304 56.033 1.00 86.12 400 TYR A C 1
ATOM 3068 O O . TYR A 1 400 ? -20.996 17.338 55.387 1.00 86.12 400 TYR A O 1
ATOM 3076 N N . ALA A 1 401 ? -21.758 15.391 56.248 1.00 81.75 401 ALA A N 1
ATOM 3077 C CA . ALA A 1 401 ? -23.172 15.602 55.916 1.00 81.75 401 ALA A CA 1
ATOM 3078 C C . ALA A 1 401 ? -23.813 16.654 56.835 1.00 81.75 401 ALA A C 1
ATOM 3080 O O . ALA A 1 401 ? -23.311 16.888 57.928 1.00 81.75 401 ALA A O 1
ATOM 3081 N N . PHE A 1 402 ? -24.944 17.244 56.446 1.00 81.56 402 PHE A N 1
ATOM 3082 C CA . PHE A 1 402 ? -25.741 18.151 57.284 1.00 81.56 402 PHE A CA 1
ATOM 3083 C C . PHE A 1 402 ? -24.980 19.383 57.805 1.00 81.56 402 PHE A C 1
ATOM 3085 O O . PHE A 1 402 ? -25.287 19.889 58.886 1.00 81.56 402 PHE A O 1
ATOM 3092 N N . ARG A 1 403 ? -23.991 19.880 57.043 1.00 75.62 403 ARG A N 1
ATOM 3093 C CA . ARG A 1 403 ? -23.034 20.917 57.482 1.00 75.62 403 ARG A CA 1
ATOM 3094 C C . ARG A 1 403 ? -23.731 22.110 58.149 1.00 75.62 403 ARG A C 1
ATOM 3096 O O . ARG A 1 403 ? -24.318 22.957 57.480 1.00 75.62 403 ARG A O 1
ATOM 3103 N N . GLY A 1 404 ? -23.595 22.213 59.471 1.00 71.31 404 GLY A N 1
ATOM 3104 C CA . GLY A 1 404 ? -24.142 23.319 60.267 1.00 71.31 404 GLY A CA 1
ATOM 3105 C C . GLY A 1 404 ? -25.520 23.074 60.896 1.00 71.31 404 GLY A C 1
ATOM 3106 O O . GLY A 1 404 ? -25.995 23.945 61.624 1.00 71.31 404 GLY A O 1
ATOM 3107 N N . ASN A 1 405 ? -26.140 21.906 60.698 1.00 68.56 405 ASN A N 1
ATOM 3108 C CA . ASN A 1 405 ? -27.391 21.529 61.356 1.00 68.56 405 ASN A CA 1
ATOM 3109 C C . ASN A 1 405 ? -27.142 20.621 62.574 1.00 68.56 405 ASN A C 1
ATOM 3111 O O . ASN A 1 405 ? -27.308 19.403 62.535 1.00 68.56 405 ASN A O 1
ATOM 3115 N N . SER A 1 406 ? -26.803 21.242 63.705 1.00 61.50 406 SER A N 1
ATOM 3116 C CA . SER A 1 406 ? -26.513 20.557 64.976 1.00 61.50 406 SER A CA 1
ATOM 3117 C C . SER A 1 406 ? -27.703 19.825 65.623 1.00 61.50 406 SER A C 1
ATOM 3119 O O . SER A 1 406 ? -27.551 19.261 66.708 1.00 61.50 406 SER A O 1
ATOM 3121 N N . ALA A 1 407 ? -28.884 19.828 64.992 1.00 63.97 407 ALA A N 1
ATOM 3122 C CA . ALA A 1 407 ? -30.074 19.124 65.464 1.00 63.97 407 ALA A CA 1
ATOM 3123 C C . ALA A 1 407 ? -30.199 17.680 64.939 1.00 63.97 407 ALA A C 1
ATOM 3125 O O . ALA A 1 407 ? -31.068 16.950 65.422 1.00 63.97 407 ALA A O 1
ATOM 3126 N N . VAL A 1 408 ? -29.362 17.258 63.982 1.00 70.81 408 VAL A N 1
ATOM 3127 C CA . VAL A 1 408 ? -29.403 15.897 63.426 1.00 70.81 408 VAL A CA 1
ATOM 3128 C C . VAL A 1 408 ? -28.766 14.902 64.397 1.00 70.81 408 VAL A C 1
ATOM 3130 O O . VAL A 1 408 ? -27.579 14.985 64.712 1.00 70.81 408 VAL A O 1
ATOM 3133 N N . GLN A 1 409 ? -29.552 13.936 64.870 1.00 69.00 409 GLN A N 1
ATOM 3134 C CA . GLN A 1 409 ? -29.093 12.850 65.733 1.00 69.00 409 GLN A CA 1
ATOM 3135 C C . GLN A 1 409 ? -29.080 11.507 64.993 1.00 69.00 409 GLN A C 1
ATOM 3137 O O . GLN A 1 409 ? -29.776 11.293 64.000 1.00 69.00 409 GLN A O 1
ATOM 3142 N N . GLN A 1 410 ? -28.257 10.590 65.507 1.00 68.75 410 GLN A N 1
ATOM 3143 C CA . GLN A 1 410 ? -28.203 9.196 65.068 1.00 68.75 410 GLN A CA 1
ATOM 3144 C C . GLN A 1 410 ? -29.565 8.502 65.278 1.00 68.75 410 GLN A C 1
ATOM 3146 O O . GLN A 1 410 ? -30.207 8.761 66.299 1.00 68.75 410 GLN A O 1
ATOM 3151 N N . PRO A 1 411 ? -29.978 7.561 64.407 1.00 75.06 411 PRO A N 1
ATOM 3152 C CA . PRO A 1 411 ? -29.223 6.989 63.290 1.00 75.06 411 PRO A CA 1
ATOM 3153 C C . PRO A 1 411 ? -29.359 7.786 61.984 1.00 75.06 411 PRO A C 1
ATOM 3155 O O . PRO A 1 411 ? -30.396 8.395 61.722 1.00 75.06 411 PRO A O 1
ATOM 3158 N N . TYR A 1 412 ? -28.334 7.699 61.134 1.00 80.69 412 TYR A N 1
ATOM 3159 C CA . TYR A 1 412 ? -28.423 8.074 59.722 1.00 80.69 412 TYR A CA 1
ATOM 3160 C C . TYR A 1 412 ? -28.592 6.841 58.821 1.00 80.69 412 TYR A C 1
ATOM 3162 O O . TYR A 1 412 ? -28.204 5.730 59.193 1.00 80.69 412 TYR A O 1
ATOM 3170 N N . ALA A 1 413 ? -29.128 7.042 57.619 1.00 81.12 413 ALA A N 1
ATOM 3171 C CA . ALA A 1 413 ? -29.069 6.072 56.528 1.00 81.12 413 ALA A CA 1
ATOM 3172 C C . ALA A 1 413 ? -28.554 6.750 55.252 1.00 81.12 413 ALA A C 1
ATOM 3174 O O . ALA A 1 413 ? -28.630 7.970 55.106 1.00 81.12 413 ALA A O 1
ATOM 3175 N N . LEU A 1 414 ? -27.963 5.955 54.362 1.00 82.25 414 LEU A N 1
ATOM 3176 C CA . LEU A 1 414 ? -27.317 6.433 53.148 1.00 82.25 414 LEU A CA 1
ATOM 3177 C C . LEU A 1 414 ? -27.678 5.522 51.977 1.00 82.25 414 LEU A C 1
ATOM 3179 O O . LEU A 1 414 ? -27.613 4.299 52.101 1.00 82.25 414 LEU A O 1
ATOM 3183 N N . TRP A 1 415 ? -28.009 6.132 50.844 1.00 81.94 415 TRP A N 1
ATOM 3184 C CA . TRP A 1 415 ? -28.250 5.454 49.574 1.00 81.94 415 TRP A CA 1
ATOM 3185 C C . TRP A 1 415 ? -27.495 6.177 48.464 1.00 81.94 415 TRP A C 1
ATOM 3187 O O . TRP A 1 415 ? -27.315 7.390 48.523 1.00 81.94 415 TRP A O 1
ATOM 3197 N N . GLN A 1 416 ? -27.095 5.432 47.440 1.00 81.88 416 GLN A N 1
ATOM 3198 C CA . GLN A 1 416 ? -26.534 5.976 46.210 1.00 81.88 416 GLN A CA 1
ATOM 3199 C C . GLN A 1 416 ? -27.492 5.640 45.070 1.00 81.88 416 GLN A C 1
ATOM 3201 O O . GLN A 1 416 ? -27.910 4.489 44.944 1.00 81.88 416 GLN A O 1
ATOM 3206 N N . THR A 1 417 ? -27.890 6.638 44.287 1.00 82.06 417 THR A N 1
ATOM 3207 C CA . THR A 1 417 ? -28.887 6.477 43.220 1.00 82.06 417 THR A CA 1
ATOM 3208 C C . THR A 1 417 ? -28.825 7.643 42.238 1.00 82.06 417 THR A C 1
ATOM 3210 O O . THR A 1 417 ? -28.301 8.697 42.578 1.00 82.06 417 THR A O 1
ATOM 3213 N N . ASN A 1 418 ? -29.324 7.455 41.019 1.00 81.12 418 ASN A N 1
ATOM 3214 C CA . ASN A 1 418 ? -29.359 8.499 39.999 1.00 81.12 418 ASN A CA 1
ATOM 3215 C C . ASN A 1 418 ? -30.719 9.205 40.030 1.00 81.12 418 ASN A C 1
ATOM 3217 O O . ASN A 1 418 ? -31.710 8.633 39.583 1.00 81.12 418 ASN A O 1
ATOM 3221 N N . ILE A 1 419 ? -30.765 10.413 40.587 1.00 82.75 419 ILE A N 1
ATOM 3222 C CA . ILE A 1 419 ? -31.944 11.290 40.652 1.00 82.75 419 ILE A CA 1
ATOM 3223 C C . ILE A 1 419 ? -31.837 12.420 39.625 1.00 82.75 419 ILE A C 1
ATOM 3225 O O . ILE A 1 419 ? -32.852 12.835 39.075 1.00 82.75 419 ILE A O 1
ATOM 3229 N N . THR A 1 420 ? -30.629 12.929 39.358 1.00 80.00 420 THR A N 1
ATOM 3230 C CA . THR A 1 420 ? -30.431 14.058 38.425 1.00 80.00 420 THR A CA 1
ATOM 3231 C C . THR A 1 420 ? -30.501 13.660 36.953 1.00 80.00 420 THR A C 1
ATOM 3233 O O . THR A 1 420 ? -30.570 14.528 36.086 1.00 80.00 420 THR A O 1
ATOM 3236 N N . GLY A 1 421 ? -30.406 12.364 36.660 1.00 74.50 421 GLY A N 1
ATOM 3237 C CA . GLY A 1 421 ? -30.258 11.837 35.310 1.00 74.50 421 GLY A CA 1
ATOM 3238 C C . GLY A 1 421 ? -28.864 11.995 34.709 1.00 74.50 421 GLY A C 1
ATOM 3239 O O . GLY A 1 421 ? -28.654 11.631 33.553 1.00 74.50 421 GLY A O 1
ATOM 3240 N N . THR A 1 422 ? -27.887 12.485 35.477 1.00 77.00 422 THR A N 1
ATOM 3241 C CA . THR A 1 422 ? -26.487 12.521 35.040 1.00 77.00 422 THR A CA 1
ATOM 3242 C C . THR A 1 422 ? -25.859 11.122 35.062 1.00 77.00 422 THR A C 1
ATOM 3244 O O . THR A 1 422 ? -26.386 10.179 35.648 1.00 77.00 422 THR A O 1
ATOM 3247 N N . ALA A 1 423 ? -24.689 10.963 34.438 1.00 68.56 423 ALA A N 1
ATOM 3248 C CA . ALA A 1 423 ? -23.941 9.702 34.478 1.00 68.56 423 ALA A CA 1
ATOM 3249 C C . ALA A 1 423 ? -23.347 9.378 35.871 1.00 68.56 423 ALA A C 1
ATOM 3251 O O . ALA A 1 423 ? -22.821 8.286 36.082 1.00 68.56 423 ALA A O 1
ATOM 3252 N N . THR A 1 424 ? -23.406 10.314 36.822 1.00 75.31 424 THR A N 1
ATOM 3253 C CA . THR A 1 424 ? -22.858 10.183 38.177 1.00 75.31 424 THR A CA 1
ATOM 3254 C C . THR A 1 424 ? -23.989 10.131 39.200 1.00 75.31 424 THR A C 1
ATOM 3256 O O . THR A 1 424 ? -24.609 11.161 39.426 1.00 75.31 424 THR A O 1
ATOM 3259 N N . PRO A 1 425 ? -24.256 8.998 39.874 1.00 76.81 425 PRO A N 1
ATOM 3260 C CA . PRO A 1 425 ? -25.323 8.941 40.864 1.00 76.81 425 PRO A CA 1
ATOM 3261 C C . PRO A 1 425 ? -24.987 9.790 42.089 1.00 76.81 425 PRO A C 1
ATOM 3263 O O . PRO A 1 425 ? -23.839 9.826 42.555 1.00 76.81 425 PRO A O 1
ATOM 3266 N N . GLU A 1 426 ? -26.020 10.410 42.635 1.00 87.00 426 GLU A N 1
ATOM 3267 C CA . GLU A 1 426 ? -25.998 11.190 43.858 1.00 87.00 426 GLU A CA 1
ATOM 3268 C C . GLU A 1 426 ? -25.994 10.296 45.101 1.00 87.00 426 GLU A C 1
ATOM 3270 O O . GLU A 1 426 ? -26.317 9.103 45.066 1.00 87.00 426 GLU A O 1
ATOM 3275 N N . ILE A 1 427 ? -25.678 10.910 46.239 1.00 86.19 427 ILE A N 1
ATOM 3276 C CA . ILE A 1 427 ? -25.938 10.350 47.558 1.00 86.19 427 ILE A CA 1
ATOM 3277 C C . ILE A 1 427 ? -27.197 10.984 48.145 1.00 86.19 427 ILE A C 1
ATOM 3279 O O . ILE A 1 427 ? -27.272 12.202 48.298 1.00 86.19 427 ILE A O 1
ATOM 3283 N N . ILE A 1 428 ? -28.130 10.136 48.578 1.00 85.44 428 ILE A N 1
ATOM 3284 C CA . ILE A 1 428 ? -29.170 10.495 49.544 1.00 85.44 428 ILE A CA 1
ATOM 3285 C C . ILE A 1 428 ? -28.647 10.184 50.947 1.00 85.44 428 ILE A C 1
ATOM 3287 O O . ILE A 1 428 ? -28.251 9.051 51.231 1.00 85.44 428 ILE A O 1
ATOM 3291 N N . ILE A 1 429 ? -28.716 11.161 51.843 1.00 86.12 429 ILE A N 1
ATOM 3292 C CA . ILE A 1 429 ? -28.361 11.031 53.256 1.00 86.12 429 ILE A CA 1
ATOM 3293 C C . ILE A 1 429 ? -29.609 11.364 54.069 1.00 86.12 429 ILE A C 1
ATOM 3295 O O . ILE A 1 429 ? -30.152 12.457 53.928 1.00 86.12 429 ILE A O 1
ATOM 3299 N N . THR A 1 430 ? -30.064 10.463 54.940 1.00 86.81 430 THR A N 1
ATOM 3300 C CA . THR A 1 430 ? -31.085 10.803 55.941 1.00 86.81 430 THR A CA 1
ATOM 3301 C C . THR A 1 430 ? -30.512 10.860 57.336 1.00 86.81 430 THR A C 1
ATOM 3303 O O . THR A 1 430 ? -29.680 10.040 57.714 1.00 86.81 430 THR A O 1
ATOM 3306 N N . GLY A 1 431 ? -31.009 11.805 58.127 1.00 83.75 431 GLY A N 1
ATOM 3307 C CA . GLY A 1 431 ? -30.777 11.880 59.564 1.00 83.75 431 GLY A CA 1
ATOM 3308 C C . GLY A 1 431 ? -32.063 12.247 60.297 1.00 83.75 431 GLY A C 1
ATOM 3309 O O . GLY A 1 431 ? -32.973 12.837 59.711 1.00 83.75 431 GLY A O 1
ATOM 3310 N N . GLN A 1 432 ? -32.170 11.890 61.577 1.00 79.25 432 GLN A N 1
ATOM 3311 C CA . GLN A 1 432 ? -33.345 12.230 62.383 1.00 79.25 432 GLN A CA 1
ATOM 3312 C C . GLN A 1 432 ? -33.140 13.573 63.089 1.00 79.25 432 GLN A C 1
ATOM 3314 O O . GLN A 1 432 ? -32.199 13.733 63.865 1.00 79.25 432 GLN A O 1
ATOM 3319 N N . SER A 1 433 ? -34.037 14.532 62.854 1.00 78.50 433 SER A N 1
ATOM 3320 C CA . SER A 1 433 ? -34.226 15.676 63.749 1.00 78.50 433 SER A CA 1
ATOM 3321 C C . SER A 1 433 ? -35.129 15.270 64.923 1.00 78.50 433 SER A C 1
ATOM 3323 O O . SER A 1 433 ? -35.606 14.137 65.016 1.00 78.50 433 SER A O 1
ATOM 3325 N N . THR A 1 434 ? -35.400 16.196 65.843 1.00 74.62 434 THR A N 1
ATOM 3326 C CA . THR A 1 434 ? -36.298 15.950 66.983 1.00 74.62 434 THR A CA 1
ATOM 3327 C C . THR A 1 434 ? -37.759 15.706 66.588 1.00 74.62 434 THR A C 1
ATOM 3329 O O . THR A 1 434 ? -38.528 15.225 67.425 1.00 74.62 434 THR A O 1
ATOM 3332 N N . THR A 1 435 ? -38.164 16.033 65.355 1.00 76.62 435 THR A N 1
ATOM 3333 C CA . THR A 1 435 ? -39.558 15.900 64.895 1.00 76.62 435 THR A CA 1
ATOM 3334 C C . THR A 1 435 ? -39.735 15.337 63.487 1.00 76.62 435 THR A C 1
ATOM 3336 O O . THR A 1 435 ? -40.804 14.791 63.216 1.00 76.62 435 THR A O 1
ATOM 3339 N N . GLU A 1 436 ? -38.740 15.459 62.603 1.00 82.88 436 GLU A N 1
ATOM 3340 C CA . GLU A 1 436 ? -38.816 15.075 61.182 1.00 82.88 436 GLU A CA 1
ATOM 3341 C C . GLU A 1 436 ? -37.483 14.442 60.730 1.00 82.88 436 GLU A C 1
ATOM 3343 O O . GLU A 1 436 ? -36.454 14.621 61.380 1.00 82.88 436 GLU A O 1
ATOM 3348 N N . GLN A 1 437 ? -37.472 13.663 59.648 1.00 84.25 437 GLN A N 1
ATOM 3349 C CA . GLN A 1 437 ? -36.221 13.250 59.007 1.00 84.25 437 GLN A CA 1
ATOM 3350 C C . GLN A 1 437 ? -35.769 14.334 58.035 1.00 84.25 437 GLN A C 1
ATOM 3352 O O . GLN A 1 437 ? -36.578 14.860 57.277 1.00 84.25 437 GLN A O 1
ATOM 3357 N N . ILE A 1 438 ? -34.479 14.643 58.037 1.00 86.75 438 ILE A N 1
ATOM 3358 C CA . ILE A 1 438 ? -33.867 15.526 57.046 1.00 86.75 438 ILE A CA 1
ATOM 3359 C C . ILE A 1 438 ? -33.246 14.637 55.976 1.00 86.75 438 ILE A C 1
ATOM 3361 O O . ILE A 1 438 ? -32.456 13.752 56.304 1.00 86.75 438 ILE A O 1
ATOM 3365 N N . VAL A 1 439 ? -33.622 14.872 54.722 1.00 88.25 439 VAL A N 1
ATOM 3366 C CA . VAL A 1 439 ? -33.035 14.272 53.523 1.00 88.25 439 VAL A CA 1
ATOM 3367 C C . VAL A 1 439 ? -32.103 15.300 52.899 1.00 88.25 439 VAL A C 1
ATOM 3369 O O . VAL A 1 439 ? -32.558 16.378 52.528 1.00 88.25 439 VAL A O 1
ATOM 3372 N N . GLU A 1 440 ? -30.824 14.975 52.765 1.00 89.25 440 GLU A N 1
ATOM 3373 C CA . GLU A 1 440 ? -29.853 15.737 51.977 1.00 89.25 440 GLU A CA 1
ATOM 3374 C C . GLU A 1 440 ? -29.536 14.938 50.706 1.00 89.25 440 GLU A C 1
ATOM 3376 O O . GLU A 1 440 ? -29.179 13.760 50.787 1.00 89.25 440 GLU A O 1
ATOM 3381 N N . LEU A 1 441 ? -29.688 15.565 49.539 1.00 88.50 441 LEU A N 1
ATOM 3382 C CA . LEU A 1 441 ? -29.219 15.054 48.255 1.00 88.50 441 LEU A CA 1
ATOM 3383 C C . LEU A 1 441 ? -27.915 15.769 47.912 1.00 88.50 441 LEU A C 1
ATOM 3385 O O . LEU A 1 441 ? -27.910 16.991 47.771 1.00 88.50 441 LEU A O 1
ATOM 3389 N N . SER A 1 442 ? -26.829 15.016 47.764 1.00 88.25 442 SER A N 1
ATOM 3390 C CA . SER A 1 442 ? -25.484 15.556 47.547 1.00 88.25 442 SER A CA 1
ATOM 3391 C C . SER A 1 442 ? -24.773 14.855 46.388 1.00 88.25 442 SER A C 1
ATOM 3393 O O . SER A 1 442 ? -24.839 13.632 46.246 1.00 88.25 442 SER A O 1
ATOM 3395 N N . ALA A 1 443 ? -24.061 15.629 45.571 1.00 87.75 443 ALA A N 1
ATOM 3396 C CA . ALA A 1 443 ? -23.179 15.126 44.521 1.00 87.75 443 ALA A CA 1
ATOM 3397 C C . ALA A 1 443 ? -21.936 14.425 45.111 1.00 87.75 443 ALA A C 1
ATOM 3399 O O . ALA A 1 443 ? -21.648 14.531 46.305 1.00 87.75 443 ALA A O 1
ATOM 3400 N N . GLN A 1 444 ? -21.172 13.707 44.277 1.00 82.62 444 GLN A N 1
ATOM 3401 C CA . GLN A 1 444 ? -20.021 12.898 44.725 1.00 82.62 444 GLN A CA 1
ATOM 3402 C C . GLN A 1 444 ? -18.810 13.706 45.234 1.00 82.62 444 GLN A C 1
ATOM 3404 O O . GLN A 1 444 ? -17.881 13.129 45.794 1.00 82.62 444 GLN A O 1
ATOM 3409 N N . ASP A 1 445 ? -18.814 15.029 45.075 1.00 83.62 445 ASP A N 1
ATOM 3410 C CA . ASP A 1 445 ? -17.837 15.967 45.646 1.00 83.62 445 ASP A CA 1
ATOM 3411 C C . ASP A 1 445 ? -18.280 16.550 47.010 1.00 83.62 445 ASP A C 1
ATOM 3413 O O . ASP A 1 445 ? -17.510 17.238 47.687 1.00 83.62 445 ASP A O 1
ATOM 3417 N N . GLY A 1 446 ? -19.516 16.267 47.432 1.00 86.12 446 GLY A N 1
ATOM 3418 C CA . GLY A 1 446 ? -20.132 16.810 48.638 1.00 86.12 446 GLY A CA 1
ATOM 3419 C C . GLY A 1 446 ? -20.788 18.174 48.464 1.00 86.12 446 GLY A C 1
ATOM 3420 O O . GLY A 1 446 ? -21.028 18.849 49.472 1.00 86.12 446 GLY A O 1
ATOM 3421 N N . THR A 1 447 ? -21.063 18.582 4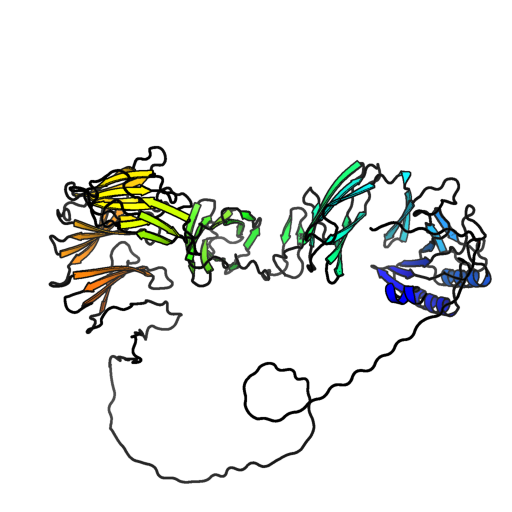7.223 1.00 88.88 447 THR A N 1
ATOM 3422 C CA . THR A 1 447 ? -21.961 19.693 46.898 1.00 88.88 447 THR A CA 1
ATOM 3423 C C . THR A 1 447 ? -23.406 19.269 47.161 1.00 88.88 447 THR A C 1
ATOM 3425 O O . THR A 1 447 ? -23.889 18.301 46.576 1.00 88.8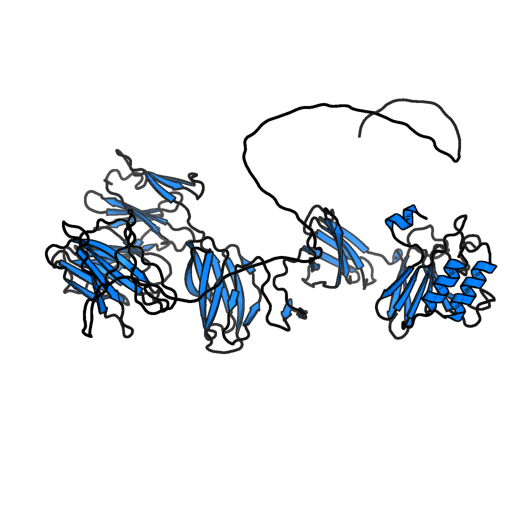8 447 THR A O 1
ATOM 3428 N N . ILE A 1 448 ? -24.100 19.997 48.040 1.00 90.06 448 ILE A N 1
ATOM 3429 C CA . ILE A 1 448 ? -25.524 19.777 48.325 1.00 90.06 448 ILE A CA 1
ATOM 3430 C C . ILE A 1 448 ? -26.337 20.267 47.122 1.00 90.06 448 ILE A C 1
ATOM 3432 O O . ILE A 1 448 ? -26.202 21.420 46.714 1.00 90.06 448 ILE A O 1
ATOM 3436 N N . LEU A 1 449 ? -27.167 19.385 46.570 1.00 88.06 449 LEU A N 1
ATOM 3437 C CA . LEU A 1 449 ? -28.037 19.642 45.422 1.00 88.06 449 LEU A CA 1
ATOM 3438 C C . LEU A 1 449 ? -29.448 20.050 45.858 1.00 88.06 449 LEU A C 1
ATOM 3440 O O . LEU A 1 449 ? -30.033 20.938 45.249 1.00 88.06 449 LEU A O 1
ATOM 3444 N N . ALA A 1 450 ? -29.981 19.412 46.906 1.00 89.06 450 ALA A N 1
ATOM 3445 C CA . ALA A 1 450 ? -31.280 19.732 47.497 1.00 89.06 450 ALA A CA 1
ATOM 3446 C C . ALA A 1 450 ? -31.392 19.185 48.934 1.00 89.06 450 ALA A C 1
ATOM 3448 O O . ALA A 1 450 ? -30.752 18.189 49.280 1.00 89.06 450 ALA A O 1
ATOM 3449 N N . THR A 1 451 ? -32.257 19.788 49.756 1.00 88.75 451 THR A N 1
ATOM 3450 C CA . THR A 1 451 ? -32.545 19.329 51.129 1.00 88.75 451 THR A CA 1
ATOM 3451 C C . THR A 1 451 ? -34.046 19.385 51.408 1.00 88.75 451 THR A C 1
ATOM 3453 O O . THR A 1 451 ? -34.685 20.390 51.109 1.00 88.75 451 THR A O 1
ATOM 3456 N N . ALA A 1 452 ? -34.613 18.343 52.023 1.00 88.00 452 ALA A N 1
ATOM 3457 C CA . ALA A 1 452 ? -36.027 18.283 52.406 1.00 88.00 452 ALA A CA 1
ATOM 3458 C C . ALA A 1 452 ? -36.224 17.798 53.850 1.00 88.00 452 ALA A C 1
ATOM 3460 O O . ALA A 1 452 ? -35.556 16.866 54.295 1.00 88.00 452 ALA A O 1
ATOM 3461 N N . GLU A 1 453 ? -37.197 18.372 54.560 1.00 88.81 453 GLU A N 1
ATOM 3462 C CA . GLU A 1 453 ? -37.708 17.831 55.827 1.00 88.81 453 GLU A CA 1
ATOM 3463 C C . GLU A 1 453 ? -38.944 16.961 55.553 1.00 88.81 453 GLU A C 1
ATOM 3465 O O . GLU A 1 453 ? -39.854 17.357 54.815 1.00 88.81 453 GLU A O 1
ATOM 3470 N N . ILE A 1 454 ? -38.952 15.732 56.082 1.00 87.38 454 ILE A N 1
ATOM 3471 C CA . ILE A 1 454 ? -39.961 14.716 55.774 1.00 87.38 454 ILE A CA 1
ATOM 3472 C C . ILE A 1 454 ? -40.434 13.969 57.040 1.00 87.38 454 ILE A C 1
ATOM 3474 O O . ILE A 1 454 ? -39.647 13.639 57.925 1.00 87.38 454 ILE A O 1
ATOM 3478 N N . PRO A 1 455 ? -41.727 13.624 57.159 1.00 84.62 455 PRO A N 1
ATOM 3479 C CA . PRO A 1 455 ? -42.315 13.054 58.374 1.00 84.62 455 PRO A CA 1
ATOM 3480 C C . PRO A 1 455 ? -42.072 11.546 58.586 1.00 84.62 455 PRO A C 1
ATOM 3482 O O . PRO A 1 455 ? -42.590 10.993 59.556 1.00 84.62 455 PRO A O 1
ATOM 3485 N N . SER A 1 456 ? -41.379 10.849 57.682 1.00 85.19 456 SER A N 1
ATOM 3486 C CA . SER A 1 456 ? -41.121 9.402 57.769 1.00 85.19 456 SER A CA 1
ATOM 3487 C C . SER A 1 456 ? -39.800 9.039 57.097 1.00 85.19 456 SER A C 1
ATOM 3489 O O . SER A 1 456 ? -39.225 9.859 56.396 1.00 85.19 456 SER A O 1
ATOM 3491 N N . GLN A 1 457 ? -39.348 7.793 57.247 1.00 83.31 457 GLN A N 1
ATOM 3492 C CA . GLN A 1 457 ? -38.230 7.287 56.452 1.00 83.31 457 GLN A CA 1
ATOM 3493 C C . GLN A 1 457 ? -38.575 7.336 54.950 1.00 83.31 457 GLN A C 1
ATOM 3495 O O . GLN A 1 457 ? -39.713 6.992 54.598 1.00 83.31 457 GLN A O 1
ATOM 3500 N N . PRO A 1 458 ? -37.651 7.785 54.080 1.00 87.12 458 PRO A N 1
ATOM 3501 C CA . PRO A 1 458 ? -37.831 7.717 52.646 1.00 87.12 458 PRO A CA 1
ATOM 3502 C C . PRO A 1 458 ? -37.303 6.394 52.093 1.00 87.12 458 PRO A C 1
ATOM 3504 O O . PRO A 1 458 ? -36.504 5.697 52.723 1.00 87.12 458 PRO A O 1
ATOM 3507 N N . ILE A 1 459 ? -37.702 6.104 50.864 1.00 85.06 459 ILE A N 1
ATOM 3508 C CA . ILE A 1 459 ? -37.061 5.127 49.988 1.00 85.06 459 ILE A CA 1
ATOM 3509 C C . ILE A 1 459 ? -36.815 5.777 48.623 1.00 85.06 459 ILE A C 1
ATOM 3511 O O . ILE A 1 459 ? -37.447 6.778 48.293 1.00 85.06 459 ILE A O 1
ATOM 3515 N N . SER A 1 460 ? -35.910 5.213 47.829 1.00 82.19 460 SER A N 1
ATOM 3516 C CA . SER A 1 460 ? -35.623 5.678 46.470 1.00 82.19 460 SER A CA 1
ATOM 3517 C C . SER A 1 460 ? -35.963 4.583 45.466 1.00 82.19 460 SER A C 1
ATOM 3519 O O . SER A 1 460 ? -35.607 3.425 45.691 1.00 82.19 460 SER A O 1
ATOM 3521 N N . ALA A 1 461 ? -36.678 4.941 44.401 1.00 81.50 461 ALA A N 1
ATOM 3522 C CA . ALA A 1 461 ? -36.975 4.070 43.267 1.00 81.50 461 ALA A CA 1
ATOM 3523 C C . ALA A 1 461 ? -37.338 4.913 42.042 1.00 81.50 461 ALA A C 1
ATOM 3525 O O . ALA A 1 461 ? -37.984 5.946 42.197 1.00 81.50 461 ALA A O 1
ATOM 3526 N N . ASP A 1 462 ? -36.967 4.453 40.849 1.00 80.69 462 ASP A N 1
ATOM 3527 C CA . ASP A 1 462 ? -37.597 4.879 39.594 1.00 80.69 462 ASP A CA 1
ATOM 3528 C C . ASP A 1 462 ? -39.044 4.364 39.599 1.00 80.69 462 ASP A C 1
ATOM 3530 O O . ASP A 1 462 ? -39.279 3.167 39.824 1.00 80.69 462 ASP A O 1
ATOM 3534 N N . ILE A 1 463 ? -40.007 5.282 39.474 1.00 80.38 463 ILE A N 1
ATOM 3535 C CA . ILE A 1 463 ? -41.438 4.961 39.544 1.00 80.38 463 ILE A CA 1
ATOM 3536 C C . ILE A 1 463 ? -42.277 5.375 38.340 1.00 80.38 463 ILE A C 1
ATOM 3538 O O . ILE A 1 463 ? -43.434 4.951 38.253 1.00 80.38 463 ILE A O 1
ATOM 3542 N N . ASP A 1 464 ? -41.720 6.186 37.448 1.00 76.12 464 ASP A N 1
ATOM 3543 C CA . ASP A 1 464 ? -42.350 6.643 36.211 1.00 76.12 464 ASP A CA 1
ATOM 3544 C C . ASP A 1 464 ? -41.696 6.031 34.958 1.00 76.12 464 ASP A C 1
ATOM 3546 O O . ASP A 1 464 ? -42.237 6.177 33.862 1.00 76.12 464 ASP A O 1
ATOM 3550 N N . GLY A 1 465 ? -40.610 5.265 35.122 1.00 73.56 465 GLY A N 1
ATOM 3551 C CA . GLY A 1 465 ? -39.935 4.520 34.063 1.00 73.56 465 GLY A CA 1
ATOM 3552 C C . GLY A 1 465 ? -39.001 5.381 33.217 1.00 73.56 465 GLY A C 1
ATOM 3553 O O . GLY A 1 465 ? -38.583 4.943 32.146 1.00 73.56 465 GLY A O 1
ATOM 3554 N N . ASN A 1 466 ? -38.683 6.603 33.658 1.00 71.88 466 ASN A N 1
ATOM 3555 C CA . ASN A 1 466 ? -37.825 7.523 32.909 1.00 71.88 466 ASN A CA 1
ATOM 3556 C C . ASN A 1 466 ? -36.316 7.210 33.048 1.00 71.88 466 ASN A C 1
ATOM 3558 O O . ASN A 1 466 ? -35.494 7.831 32.374 1.00 71.88 466 ASN A O 1
ATOM 3562 N N . GLY A 1 467 ? -35.944 6.237 33.890 1.00 72.94 467 GLY A N 1
ATOM 3563 C CA . GLY A 1 467 ? -34.561 5.852 34.162 1.00 72.94 467 GLY A CA 1
ATOM 3564 C C . GLY A 1 467 ? -33.916 6.588 35.343 1.00 72.94 467 GLY A C 1
ATOM 3565 O O . GLY A 1 467 ? -32.732 6.347 35.613 1.00 72.94 467 GLY A O 1
ATOM 3566 N N . TYR A 1 468 ? -34.658 7.449 36.045 1.00 79.06 468 TYR A N 1
ATOM 3567 C CA . TYR A 1 468 ? -34.225 8.263 37.181 1.00 79.06 468 TYR A CA 1
ATOM 3568 C C . TYR A 1 468 ? -35.044 7.926 38.431 1.00 79.06 468 TYR A C 1
ATOM 3570 O O . TYR A 1 468 ? -36.252 7.717 38.388 1.00 79.06 468 TYR A O 1
ATOM 3578 N N . SER A 1 469 ? -34.386 7.877 39.585 1.00 79.38 469 SER A N 1
ATOM 3579 C CA . SER A 1 469 ? -35.035 7.535 40.848 1.00 79.38 469 SER A CA 1
ATOM 3580 C C . SER A 1 469 ? -35.653 8.735 41.548 1.00 79.38 469 SER A C 1
ATOM 3582 O O . SER A 1 469 ? -35.110 9.835 41.563 1.00 79.38 469 SER A O 1
ATOM 3584 N N . ASN A 1 470 ? -36.766 8.491 42.227 1.00 84.44 470 ASN A N 1
ATOM 3585 C CA . ASN A 1 470 ? -37.561 9.496 42.917 1.00 84.44 470 ASN A CA 1
ATOM 3586 C C . ASN A 1 470 ? -37.571 9.179 44.421 1.00 84.44 470 ASN A C 1
ATOM 3588 O O . ASN A 1 470 ? -37.524 8.012 44.823 1.00 84.44 470 ASN A O 1
ATOM 3592 N N . ILE A 1 471 ? -37.616 10.204 45.279 1.00 86.19 471 ILE A N 1
ATOM 3593 C CA . ILE A 1 471 ? -37.581 10.008 46.740 1.00 86.19 471 ILE A CA 1
ATOM 3594 C C . ILE A 1 471 ? -39.010 9.905 47.269 1.00 86.19 471 ILE A C 1
ATOM 3596 O O . ILE A 1 471 ? -39.748 10.886 47.288 1.00 86.19 471 ILE A O 1
ATOM 3600 N N . LEU A 1 472 ? -39.406 8.717 47.717 1.00 87.62 472 LEU A N 1
ATOM 3601 C CA . LEU A 1 472 ? -40.767 8.396 48.142 1.00 87.62 472 LEU A CA 1
ATOM 3602 C C . LEU A 1 472 ? -40.876 8.331 49.661 1.00 87.62 472 LEU A C 1
ATOM 3604 O O . LEU A 1 472 ? -40.027 7.739 50.323 1.00 87.62 472 LEU A O 1
ATOM 3608 N N . TYR A 1 473 ? -41.971 8.842 50.218 1.00 88.50 473 TYR A N 1
ATOM 3609 C CA . TYR A 1 473 ? -42.285 8.691 51.640 1.00 88.50 473 TYR A CA 1
ATOM 3610 C C . TYR A 1 473 ? -43.794 8.626 51.900 1.00 88.50 473 TYR A C 1
ATOM 3612 O O . TYR A 1 473 ? -44.617 9.051 51.081 1.00 88.50 473 TYR A O 1
ATOM 3620 N N . TYR A 1 474 ? -44.180 8.098 53.067 1.00 86.50 474 TYR A N 1
ATOM 3621 C CA . TYR A 1 474 ? -45.580 8.031 53.486 1.00 86.50 474 TYR A CA 1
ATOM 3622 C C . TYR A 1 474 ? -45.899 9.087 54.546 1.00 86.50 474 TYR A C 1
ATOM 3624 O O . TYR A 1 474 ? -45.475 9.014 55.700 1.00 86.50 474 TYR A O 1
ATOM 3632 N N . HIS A 1 475 ? -46.738 10.058 54.191 1.00 86.12 475 HIS A N 1
ATOM 3633 C CA . HIS A 1 475 ? -47.119 11.108 55.124 1.00 86.12 475 HIS A CA 1
ATOM 3634 C C . HIS A 1 475 ? -48.312 10.671 55.990 1.00 86.12 475 HIS A C 1
ATOM 3636 O O . HIS A 1 475 ? -49.470 10.956 55.680 1.00 86.12 475 HIS A O 1
ATOM 3642 N N . ALA A 1 476 ? -48.034 10.055 57.143 1.00 80.06 476 ALA A N 1
ATOM 3643 C CA . ALA A 1 476 ? -49.052 9.484 58.039 1.00 80.06 476 ALA A CA 1
ATOM 3644 C C . ALA A 1 476 ? -50.216 10.431 58.409 1.00 80.06 476 ALA A C 1
ATOM 3646 O O . ALA A 1 476 ? -51.376 10.015 58.399 1.00 80.06 476 ALA A O 1
ATOM 3647 N N . LYS A 1 477 ? -49.948 11.723 58.666 1.00 81.00 477 LYS A N 1
ATOM 3648 C CA . LYS A 1 477 ? -50.998 12.729 58.942 1.00 81.00 477 LYS A CA 1
ATOM 3649 C C . LYS A 1 477 ? -51.920 12.974 57.732 1.00 81.00 477 LYS A C 1
ATOM 3651 O O . LYS A 1 477 ? -53.123 13.143 57.916 1.00 81.00 477 LYS A O 1
ATOM 3656 N N . GLN A 1 478 ? -51.380 12.983 56.509 1.00 83.44 478 GLN A N 1
ATOM 3657 C CA . GLN A 1 478 ? -52.133 13.252 55.273 1.00 83.44 478 GLN A CA 1
ATOM 3658 C C . GLN A 1 478 ? -52.697 11.991 54.599 1.00 83.44 478 GLN A C 1
ATOM 3660 O O . GLN A 1 478 ? -53.629 12.093 53.799 1.00 83.44 478 GLN A O 1
ATOM 3665 N N . ARG A 1 479 ? -52.192 10.802 54.956 1.00 82.94 479 ARG A N 1
ATOM 3666 C CA . ARG A 1 479 ? -52.606 9.497 54.409 1.00 82.94 479 ARG A CA 1
ATOM 3667 C C . ARG A 1 479 ? -52.438 9.436 52.881 1.00 82.94 479 ARG A C 1
ATOM 3669 O O . ARG A 1 479 ? -53.313 8.941 52.163 1.00 82.94 479 ARG A O 1
ATOM 3676 N N . ASN A 1 480 ? -51.322 9.977 52.396 1.00 83.31 480 ASN A N 1
ATOM 3677 C CA . ASN A 1 480 ? -50.862 9.928 51.011 1.00 83.31 480 ASN A CA 1
ATOM 3678 C C . ASN A 1 480 ? -49.402 9.451 50.954 1.00 83.31 480 ASN A C 1
ATOM 3680 O O . ASN A 1 480 ? -48.651 9.584 51.922 1.00 83.31 480 ASN A O 1
ATOM 3684 N N . VAL A 1 481 ? -49.038 8.871 49.814 1.00 84.56 481 VAL A N 1
ATOM 3685 C CA . VAL A 1 481 ? -47.637 8.746 49.406 1.00 84.56 481 VAL A CA 1
ATOM 3686 C C . VAL A 1 481 ? -47.280 10.027 48.681 1.00 84.56 481 VAL A C 1
ATOM 3688 O O . VAL A 1 481 ? -48.116 10.600 47.976 1.00 84.56 481 VAL A O 1
ATOM 3691 N N . ARG A 1 482 ? -46.053 10.473 48.883 1.00 86.00 482 ARG A N 1
ATOM 3692 C CA . ARG A 1 482 ? -45.472 11.616 48.204 1.00 86.00 482 ARG A CA 1
ATOM 3693 C C . ARG A 1 482 ? -44.165 11.181 47.563 1.00 86.00 482 ARG A C 1
ATOM 3695 O O . ARG A 1 482 ? -43.428 10.426 48.197 1.00 86.00 482 ARG A O 1
ATOM 3702 N N . SER A 1 483 ? -43.901 11.650 46.353 1.00 84.69 483 SER A N 1
ATOM 3703 C CA . SER A 1 483 ? -42.570 11.601 45.752 1.00 84.69 483 SER A CA 1
ATOM 3704 C C . SER A 1 483 ? -41.990 13.000 45.672 1.00 84.69 483 SER A C 1
ATOM 3706 O O . SER A 1 483 ? -42.713 13.988 45.535 1.00 84.69 483 SER A O 1
ATOM 3708 N N . PHE A 1 484 ? -40.672 13.048 45.710 1.00 83.62 484 PHE A N 1
ATOM 3709 C CA . PHE A 1 484 ? -39.894 14.182 45.274 1.00 83.62 484 PHE A CA 1
ATOM 3710 C C . PHE A 1 484 ? -39.135 13.821 44.000 1.00 83.62 484 PHE A C 1
ATOM 3712 O O . PHE A 1 484 ? -38.486 12.770 43.941 1.00 83.62 484 PHE A O 1
ATOM 3719 N N . PHE A 1 485 ? -39.197 14.720 43.026 1.00 81.00 485 PHE A N 1
ATOM 3720 C CA . PHE A 1 485 ? -38.359 14.728 41.833 1.00 81.00 485 PHE A CA 1
ATOM 3721 C C . PHE A 1 485 ? -37.362 15.886 41.956 1.00 81.00 485 PHE A C 1
ATOM 3723 O O . PHE A 1 485 ? -37.667 16.901 42.586 1.00 81.00 485 PHE A O 1
ATOM 3730 N N . TYR A 1 486 ? -36.163 15.732 41.396 1.00 79.94 486 TYR A N 1
ATOM 3731 C CA . TYR A 1 486 ? -35.200 16.827 41.307 1.00 79.94 486 TYR A CA 1
ATOM 3732 C C . TYR A 1 486 ? -35.424 17.565 39.987 1.00 79.94 486 TYR A C 1
ATOM 3734 O O . TYR A 1 486 ? -35.218 16.994 38.922 1.00 79.94 486 TYR A O 1
ATOM 3742 N N . ASP A 1 487 ? -35.858 18.823 40.061 1.00 75.88 487 ASP A N 1
ATOM 3743 C CA . ASP A 1 487 ? -36.291 19.604 38.888 1.00 75.88 487 ASP A CA 1
ATOM 3744 C C . ASP A 1 487 ? -35.120 20.223 38.095 1.00 75.88 487 ASP A C 1
ATOM 3746 O O . ASP A 1 487 ? -35.328 20.903 37.098 1.00 75.88 487 ASP A O 1
ATOM 3750 N N . GLY A 1 488 ? -33.872 20.040 38.550 1.00 71.94 488 GLY A N 1
ATOM 3751 C CA . GLY A 1 488 ? -32.664 20.594 37.921 1.00 71.94 488 GLY A CA 1
ATOM 3752 C C . GLY A 1 488 ? -32.477 22.102 38.124 1.00 71.94 488 GLY A C 1
ATOM 3753 O O . GLY A 1 488 ? -31.444 22.533 38.636 1.00 71.94 488 GLY A O 1
ATOM 3754 N N . ASP A 1 489 ? -33.493 22.888 37.777 1.00 67.25 489 ASP A N 1
ATOM 3755 C CA . ASP A 1 489 ? -33.424 24.344 37.620 1.00 67.25 489 ASP A CA 1
ATOM 3756 C C . ASP A 1 489 ? -33.557 25.134 38.936 1.00 67.25 489 ASP A C 1
ATOM 3758 O O . ASP A 1 489 ? -33.142 26.293 39.010 1.00 67.25 489 ASP A O 1
ATOM 3762 N N . ALA A 1 490 ? -34.132 24.531 39.984 1.00 58.84 490 ALA A N 1
ATOM 3763 C CA . ALA A 1 490 ? -34.516 25.236 41.215 1.00 58.84 490 ALA A CA 1
ATOM 3764 C C . ALA A 1 490 ? -33.694 24.887 42.474 1.00 58.84 490 ALA A C 1
ATOM 3766 O O . ALA A 1 490 ? -33.856 25.565 43.488 1.00 58.84 490 ALA A O 1
ATOM 3767 N N . GLN A 1 491 ? -32.858 23.835 42.447 1.00 65.94 491 GLN A N 1
ATOM 3768 C CA . GLN A 1 491 ? -32.299 23.183 43.658 1.00 65.94 491 GLN A CA 1
ATOM 3769 C C . GLN A 1 491 ? -33.367 22.787 44.705 1.00 65.94 491 GLN A C 1
ATOM 3771 O O . GLN A 1 491 ? -33.079 22.620 45.892 1.00 65.94 491 GLN A O 1
ATOM 3776 N N . ASP A 1 492 ? -34.613 22.632 44.259 1.00 67.69 492 ASP A N 1
ATOM 3777 C CA . ASP A 1 492 ? -35.770 22.288 45.078 1.00 67.69 492 ASP A CA 1
ATOM 3778 C C . ASP A 1 492 ? -36.377 20.972 44.582 1.00 67.69 492 ASP A C 1
ATOM 3780 O O . ASP A 1 492 ? -36.167 20.543 43.442 1.00 67.69 492 ASP A O 1
ATOM 3784 N N . PHE A 1 493 ? -37.130 20.324 45.458 1.00 74.19 493 PHE A N 1
ATOM 3785 C CA . PHE A 1 493 ? -37.804 19.077 45.163 1.00 74.19 493 PHE A CA 1
ATOM 3786 C C . PHE A 1 493 ? -39.265 19.325 44.772 1.00 74.19 493 PHE A C 1
ATOM 3788 O O . PHE A 1 493 ? -40.101 19.672 45.612 1.00 74.19 493 PHE A O 1
ATOM 3795 N N . THR A 1 494 ? -39.618 19.062 43.514 1.00 74.00 494 THR A N 1
ATOM 3796 C CA . THR A 1 494 ? -41.017 19.102 43.074 1.00 74.00 494 THR A CA 1
ATOM 3797 C C . THR A 1 494 ? -41.790 17.914 43.649 1.00 74.00 494 THR A C 1
ATOM 3799 O O . THR A 1 494 ? -41.318 16.776 43.673 1.00 74.00 494 THR A O 1
ATOM 3802 N N . LEU A 1 495 ? -42.982 18.196 44.184 1.00 78.81 495 LEU A N 1
ATOM 3803 C CA . LEU A 1 495 ? -43.732 17.282 45.046 1.00 78.81 495 LEU A CA 1
ATOM 3804 C C . LEU A 1 495 ? -45.003 16.762 44.366 1.00 78.81 495 LEU A C 1
ATOM 3806 O O . LEU A 1 495 ? -45.989 17.495 44.244 1.00 78.81 495 LEU A O 1
ATOM 3810 N N . GLU A 1 496 ? -45.037 15.472 44.036 1.00 80.75 496 GLU A N 1
ATOM 3811 C CA . GLU A 1 496 ? -46.280 14.797 43.649 1.00 80.75 496 GLU A CA 1
ATOM 3812 C C . GLU A 1 496 ? -46.930 14.052 44.822 1.00 80.75 496 GLU A C 1
ATOM 3814 O O . GLU A 1 496 ? -46.311 13.726 45.838 1.00 80.75 496 GLU A O 1
ATOM 3819 N N . HIS A 1 497 ? -48.237 13.805 44.702 1.00 80.56 497 HIS A N 1
ATOM 3820 C CA . HIS A 1 497 ? -49.057 13.222 45.761 1.00 80.56 497 HIS A CA 1
ATOM 3821 C C . HIS A 1 497 ? -49.997 12.142 45.218 1.00 80.56 497 HIS A C 1
ATOM 3823 O O . HIS A 1 497 ? -50.964 12.453 44.517 1.00 80.56 497 HIS A O 1
ATOM 3829 N N . TRP A 1 498 ? -49.853 10.902 45.691 1.00 79.25 498 TRP A N 1
ATOM 3830 C CA . TRP A 1 498 ? -50.850 9.855 45.455 1.00 79.25 498 TRP A CA 1
ATOM 3831 C C . TRP A 1 498 ? -51.654 9.539 46.710 1.00 79.25 498 TRP A C 1
ATOM 3833 O O . TRP A 1 498 ? -51.144 9.162 47.769 1.00 79.25 498 TRP A O 1
ATOM 3843 N N . LEU A 1 499 ? -52.972 9.678 46.588 1.00 76.44 499 LEU A N 1
ATOM 3844 C CA . LEU A 1 499 ? -53.902 9.386 47.670 1.00 76.44 499 LEU A CA 1
ATOM 3845 C C . LEU A 1 499 ? -53.991 7.875 47.906 1.00 76.44 499 LEU A C 1
ATOM 3847 O O . LEU A 1 499 ? -54.521 7.148 47.066 1.00 76.44 499 LEU A O 1
ATOM 3851 N N . VAL A 1 500 ? -53.600 7.419 49.101 1.00 77.56 500 VAL A N 1
ATOM 3852 C CA . VAL A 1 500 ? -53.871 6.040 49.527 1.00 77.56 500 VAL A CA 1
ATOM 3853 C C . VAL A 1 500 ? -55.396 5.832 49.576 1.00 77.56 500 VAL A C 1
ATOM 3855 O O . VAL A 1 500 ? -56.115 6.671 50.159 1.00 77.56 500 VAL A O 1
ATOM 3858 N N . PRO A 1 501 ? -55.938 4.751 48.973 1.00 78.56 501 PRO A N 1
ATOM 3859 C CA . PRO A 1 501 ? -57.379 4.537 48.930 1.00 78.56 501 PRO A CA 1
ATOM 3860 C C . PRO A 1 501 ? -57.978 4.455 50.339 1.00 78.56 501 PRO A C 1
ATOM 3862 O O . PRO A 1 501 ? -57.411 3.836 51.240 1.00 78.56 501 PRO A O 1
ATOM 3865 N N . LYS A 1 502 ? -59.159 5.064 50.530 1.00 76.56 502 LYS A N 1
ATOM 3866 C CA . LYS A 1 502 ? -59.822 5.225 51.843 1.00 76.56 502 LYS A CA 1
ATOM 3867 C C . LYS A 1 502 ? -59.761 4.002 52.792 1.00 76.56 502 LYS A C 1
ATOM 3869 O O . LYS A 1 502 ? -59.443 4.242 53.955 1.00 76.56 502 LYS A O 1
ATOM 3874 N N . PRO A 1 503 ? -60.014 2.740 52.371 1.00 73.75 503 PRO A N 1
ATOM 3875 C CA . PRO A 1 503 ? -60.009 1.584 53.283 1.00 73.75 503 PRO A CA 1
ATOM 3876 C C . PRO A 1 503 ? -58.624 1.133 53.798 1.00 73.75 503 PRO A C 1
ATOM 3878 O O . PRO A 1 503 ? -58.560 0.207 54.607 1.00 73.75 503 PRO A O 1
ATOM 3881 N N . TYR A 1 504 ? -57.529 1.764 53.361 1.00 72.06 504 TYR A N 1
ATOM 3882 C CA . TYR A 1 504 ? -56.155 1.437 53.781 1.00 72.06 504 TYR A CA 1
ATOM 3883 C C . TYR A 1 504 ? -55.426 2.615 54.436 1.00 72.06 504 TYR A C 1
ATOM 3885 O O . TYR A 1 504 ? -54.215 2.582 54.629 1.00 72.06 504 TYR A O 1
ATOM 3893 N N . ARG A 1 505 ? -56.157 3.684 54.770 1.00 76.75 505 ARG A N 1
ATOM 3894 C CA . ARG A 1 505 ? -55.598 4.876 55.410 1.00 76.75 505 ARG A CA 1
ATOM 3895 C C . ARG A 1 505 ? -55.321 4.620 56.891 1.00 76.75 505 ARG A C 1
ATOM 3897 O O . ARG A 1 505 ? -56.097 5.056 57.743 1.00 76.75 505 ARG A O 1
ATOM 3904 N N . SER A 1 506 ? -54.229 3.917 57.158 1.00 76.25 506 SER A N 1
ATOM 3905 C CA . SER A 1 506 ? -53.706 3.646 58.494 1.00 76.25 506 SER A CA 1
ATOM 3906 C C . SER A 1 506 ? -52.821 4.800 58.974 1.00 76.25 506 SER A C 1
ATOM 3908 O O . SER A 1 506 ? -52.092 5.412 58.192 1.00 76.25 506 SER A O 1
ATOM 3910 N N . ASP A 1 507 ? -52.895 5.113 60.263 1.00 77.31 507 ASP A N 1
ATOM 3911 C CA . ASP A 1 507 ? -51.954 5.991 60.965 1.00 77.31 507 ASP A CA 1
ATOM 3912 C C . ASP A 1 507 ? -50.593 5.311 61.200 1.00 77.31 507 ASP A C 1
ATOM 3914 O O . ASP A 1 507 ? -49.604 5.996 61.446 1.00 77.31 507 ASP A O 1
ATOM 3918 N N . ARG A 1 508 ? -50.543 3.980 61.056 1.00 81.00 508 ARG A N 1
ATOM 3919 C CA . ARG A 1 508 ? -49.342 3.137 61.122 1.00 81.00 508 ARG A CA 1
ATOM 3920 C C . ARG A 1 508 ? -49.128 2.350 59.824 1.00 81.00 508 ARG A C 1
ATOM 3922 O O . ARG A 1 508 ? -48.915 1.138 59.852 1.00 81.00 508 ARG A O 1
ATOM 3929 N N . LEU A 1 509 ? -49.267 3.034 58.688 1.00 81.69 509 LEU A N 1
ATOM 3930 C CA . LEU A 1 509 ? -48.790 2.508 57.411 1.00 81.69 509 LEU A CA 1
ATOM 3931 C C . LEU A 1 509 ? -47.305 2.863 57.272 1.00 81.69 509 LEU A C 1
ATOM 3933 O O . LEU A 1 509 ? -46.929 4.015 57.474 1.00 81.69 509 LEU A O 1
ATOM 3937 N N . GLU A 1 510 ? -46.488 1.886 56.913 1.00 82.88 510 GLU A N 1
ATOM 3938 C CA . GLU A 1 510 ? -45.057 2.030 56.667 1.00 82.88 510 GLU A CA 1
ATOM 3939 C C . GLU A 1 510 ? -44.779 1.621 55.219 1.00 82.88 510 GLU A C 1
ATOM 3941 O O . GLU A 1 510 ? -45.221 0.557 54.779 1.00 82.88 510 GLU A O 1
ATOM 3946 N N . LEU A 1 511 ? -44.113 2.487 54.454 1.00 84.25 511 LEU A N 1
ATOM 3947 C CA . LEU A 1 511 ? -43.681 2.196 53.088 1.00 84.25 511 LEU A CA 1
ATOM 3948 C C . LEU A 1 511 ? -42.353 1.437 53.173 1.00 84.25 511 LEU A C 1
ATOM 3950 O O . LEU A 1 511 ? -41.369 1.988 53.651 1.00 84.25 511 LEU A O 1
ATOM 3954 N N . LEU A 1 512 ? -42.347 0.171 52.756 1.00 80.44 512 LEU A N 1
ATOM 3955 C CA . LEU A 1 512 ? -41.201 -0.724 52.935 1.00 80.44 512 LEU A CA 1
ATOM 3956 C C . LEU A 1 512 ? -40.253 -0.724 51.736 1.00 80.44 512 LEU A C 1
ATOM 3958 O O . LEU A 1 512 ? -39.040 -0.796 51.903 1.00 80.44 512 LEU A O 1
ATOM 3962 N N . THR A 1 513 ? -40.807 -0.715 50.525 1.00 80.94 513 THR A N 1
ATOM 3963 C CA . THR A 1 513 ? -40.041 -0.748 49.276 1.00 80.94 513 THR A CA 1
ATOM 3964 C C . THR A 1 513 ? -40.915 -0.306 48.101 1.00 80.94 513 THR A C 1
ATOM 3966 O O . THR A 1 513 ? -42.148 -0.340 48.177 1.00 80.94 513 THR A O 1
ATOM 3969 N N . ALA A 1 514 ? -40.255 0.136 47.038 1.00 82.00 514 ALA A N 1
ATOM 3970 C CA . ALA A 1 514 ? -40.805 0.565 45.767 1.00 82.00 514 ALA A CA 1
ATOM 3971 C C . ALA A 1 514 ? -39.877 0.043 44.672 1.00 82.00 514 ALA A C 1
ATOM 3973 O O . ALA A 1 514 ? -38.658 0.041 44.857 1.00 82.00 514 ALA A O 1
ATOM 3974 N N . LYS A 1 515 ? -40.441 -0.410 43.556 1.00 76.94 515 LYS A N 1
ATOM 3975 C CA . LYS A 1 515 ? -39.671 -0.855 42.393 1.00 76.94 515 LYS A CA 1
ATOM 3976 C C . LYS A 1 515 ? -40.554 -0.793 41.154 1.00 76.94 515 LYS A C 1
ATOM 3978 O O . LYS A 1 515 ? -41.689 -1.256 41.226 1.00 76.94 515 LYS A O 1
ATOM 3983 N N . ASP A 1 516 ? -40.034 -0.311 40.032 1.00 75.44 516 ASP A N 1
ATOM 3984 C CA . ASP A 1 516 ? -40.512 -0.727 38.712 1.00 75.44 516 ASP A CA 1
ATOM 3985 C C . ASP A 1 516 ? -39.626 -1.900 38.238 1.00 75.44 516 ASP A C 1
ATOM 3987 O O . ASP A 1 516 ? -38.495 -1.688 37.800 1.00 75.44 516 ASP A O 1
ATOM 3991 N N . PRO A 1 517 ? -40.052 -3.165 38.422 1.00 61.62 517 PRO A N 1
ATOM 3992 C CA . PRO A 1 517 ? -39.230 -4.322 38.079 1.00 61.62 517 PRO A CA 1
ATOM 3993 C C . PRO A 1 517 ? -39.156 -4.597 36.572 1.00 61.62 517 PRO A C 1
ATOM 3995 O O . PRO A 1 517 ? -38.359 -5.446 36.171 1.00 61.62 517 PRO A O 1
ATOM 3998 N N . ASN A 1 518 ? -40.003 -3.963 35.761 1.00 65.62 518 ASN A N 1
ATOM 3999 C CA . ASN A 1 518 ? -40.188 -4.276 34.344 1.00 65.62 518 ASN A CA 1
ATOM 4000 C C . ASN A 1 518 ? -40.088 -3.052 33.420 1.00 65.62 518 ASN A C 1
ATOM 4002 O O . ASN A 1 518 ? -40.267 -3.216 32.216 1.00 65.62 518 ASN A O 1
ATOM 4006 N N . HIS A 1 519 ? -39.774 -1.878 33.973 1.00 63.19 519 HIS A N 1
ATOM 4007 C CA . HIS A 1 519 ? -39.592 -0.606 33.276 1.00 63.19 519 HIS A CA 1
ATOM 4008 C C . HIS A 1 519 ? -40.791 -0.229 32.378 1.00 63.19 519 HIS A C 1
ATOM 4010 O O . HIS A 1 519 ? -40.603 0.293 31.283 1.00 63.19 519 HIS A O 1
ATOM 4016 N N . ASP A 1 520 ? -42.033 -0.507 32.817 1.00 71.88 520 ASP A N 1
ATOM 4017 C CA . ASP A 1 520 ? -43.259 -0.102 32.091 1.00 71.88 520 ASP A CA 1
ATOM 4018 C C . ASP A 1 520 ? -43.874 1.220 32.589 1.00 71.88 520 ASP A C 1
ATOM 4020 O O . ASP A 1 520 ? -44.980 1.586 32.174 1.00 71.88 520 ASP A O 1
ATOM 4024 N N . GLY A 1 521 ? -43.169 1.931 33.473 1.00 69.38 521 GLY A N 1
ATOM 4025 C CA . GLY A 1 521 ? -43.600 3.188 34.079 1.00 69.38 521 GLY A CA 1
ATOM 4026 C C . GLY A 1 521 ? -44.672 2.996 35.150 1.00 69.38 521 GLY A C 1
ATOM 4027 O O . GLY A 1 521 ? -45.576 3.828 35.291 1.00 69.38 521 GLY A O 1
ATOM 4028 N N . ARG A 1 522 ? -44.647 1.857 35.860 1.00 75.62 522 ARG A N 1
ATOM 4029 C CA . ARG A 1 522 ? -45.668 1.490 36.861 1.00 75.62 522 ARG A CA 1
ATOM 4030 C C . ARG A 1 522 ? -45.071 0.808 38.081 1.00 75.62 522 ARG A C 1
ATOM 4032 O O . ARG A 1 522 ? -45.301 -0.377 38.328 1.00 75.62 522 ARG A O 1
ATOM 4039 N N . ALA A 1 523 ? -44.400 1.588 38.922 1.00 78.12 523 ALA A N 1
ATOM 4040 C CA . ALA A 1 523 ? -43.881 1.068 40.180 1.00 78.12 523 ALA A CA 1
ATOM 4041 C C . ALA A 1 523 ? -44.909 0.312 41.029 1.00 78.12 523 ALA A C 1
ATOM 4043 O O . ALA A 1 523 ? -46.032 0.770 41.271 1.00 78.12 523 ALA A O 1
ATOM 4044 N N . GLU A 1 524 ? -44.452 -0.800 41.594 1.00 84.19 524 GLU A N 1
ATOM 4045 C CA . GLU A 1 524 ? -45.098 -1.491 42.694 1.00 84.19 524 GLU A CA 1
ATOM 4046 C C . GLU A 1 524 ? -44.542 -0.978 44.029 1.00 84.19 524 GLU A C 1
ATOM 4048 O O . GLU A 1 524 ? -43.341 -1.026 44.293 1.00 84.19 524 GLU A O 1
ATOM 4053 N N . LEU A 1 525 ? -45.435 -0.498 44.894 1.00 86.75 525 LEU A N 1
ATOM 4054 C CA . LEU A 1 525 ? -45.160 -0.045 46.254 1.00 86.75 525 LEU A CA 1
ATOM 4055 C C . LEU A 1 525 ? -45.655 -1.092 47.259 1.00 86.75 525 LEU A C 1
ATOM 4057 O O . LEU A 1 525 ? -46.835 -1.462 47.248 1.00 86.75 525 LEU A O 1
ATOM 4061 N N . ALA A 1 526 ? -44.791 -1.525 48.174 1.00 84.25 526 ALA A N 1
ATOM 4062 C CA . ALA A 1 526 ? -45.149 -2.437 49.255 1.00 84.25 526 ALA A CA 1
ATOM 4063 C C . ALA A 1 526 ? -45.265 -1.693 50.593 1.00 84.25 526 ALA A C 1
ATOM 4065 O O . ALA A 1 526 ? -44.320 -1.053 51.054 1.00 84.25 526 ALA A O 1
ATOM 4066 N N . PHE A 1 527 ? -46.417 -1.833 51.250 1.00 86.75 527 PHE A N 1
ATOM 4067 C CA . PHE A 1 527 ? -46.697 -1.244 52.558 1.00 86.75 527 PHE A CA 1
ATOM 4068 C C . PHE A 1 527 ? -46.922 -2.305 53.626 1.00 86.75 527 PHE A C 1
ATOM 4070 O O . PHE A 1 527 ? -47.579 -3.319 53.368 1.00 86.75 527 PHE A O 1
ATOM 4077 N N . PHE A 1 528 ? -46.493 -2.008 54.850 1.00 85.06 528 PHE A N 1
ATOM 4078 C CA . PHE A 1 528 ? -46.941 -2.690 56.059 1.00 85.06 528 PHE A CA 1
ATOM 4079 C C . PHE A 1 528 ? -47.969 -1.833 56.803 1.00 85.06 528 PHE A C 1
ATOM 4081 O O . PHE A 1 528 ? -47.743 -0.660 57.074 1.00 85.06 528 PHE A O 1
ATOM 4088 N N . ASP A 1 529 ? -49.124 -2.412 57.121 1.00 86.56 529 ASP A N 1
ATOM 4089 C CA . ASP A 1 529 ? -50.195 -1.777 57.891 1.00 86.56 529 ASP A CA 1
ATOM 4090 C C . ASP A 1 529 ? -50.212 -2.385 59.295 1.00 86.56 529 ASP A C 1
ATOM 4092 O O . ASP A 1 529 ? -50.929 -3.356 59.558 1.00 86.56 529 ASP A O 1
ATOM 4096 N N . ALA A 1 530 ? -49.407 -1.817 60.196 1.00 79.69 530 ALA A N 1
ATOM 4097 C CA . ALA A 1 530 ? -49.193 -2.347 61.544 1.00 79.69 530 ALA A CA 1
ATOM 4098 C C . ALA A 1 530 ? -50.460 -2.315 62.423 1.00 79.69 530 ALA A C 1
ATOM 4100 O O . ALA A 1 530 ? -50.533 -3.003 63.438 1.00 79.69 530 ALA A O 1
ATOM 4101 N N . THR A 1 531 ? -51.481 -1.544 62.035 1.00 82.38 531 THR A N 1
ATOM 4102 C CA . THR A 1 531 ? -52.797 -1.523 62.701 1.00 82.38 531 THR A CA 1
ATOM 4103 C C . THR A 1 531 ? -53.635 -2.767 62.369 1.00 82.38 531 THR A C 1
ATOM 4105 O O . THR A 1 531 ? -54.525 -3.130 63.136 1.00 82.38 531 THR A O 1
ATOM 4108 N N . HIS A 1 532 ? -53.352 -3.442 61.250 1.00 84.56 532 HIS A N 1
ATOM 4109 C CA . HIS A 1 532 ? -54.109 -4.602 60.760 1.00 84.56 532 HIS A CA 1
ATOM 4110 C C . HIS A 1 532 ? -53.243 -5.848 60.499 1.00 84.56 532 HIS A C 1
ATOM 4112 O O . HIS A 1 532 ? -53.749 -6.818 59.932 1.00 84.56 532 HIS A O 1
ATOM 4118 N N . ASP A 1 533 ? -51.962 -5.806 60.876 1.00 82.12 533 ASP A N 1
ATOM 4119 C CA . ASP A 1 533 ? -50.982 -6.894 60.754 1.00 82.12 533 ASP A CA 1
ATOM 4120 C C . ASP A 1 533 ? -50.937 -7.507 59.337 1.00 82.12 533 ASP A C 1
ATOM 4122 O O . ASP A 1 533 ? -51.063 -8.717 59.121 1.00 82.12 533 ASP A O 1
ATOM 4126 N N . ARG A 1 534 ? -50.859 -6.633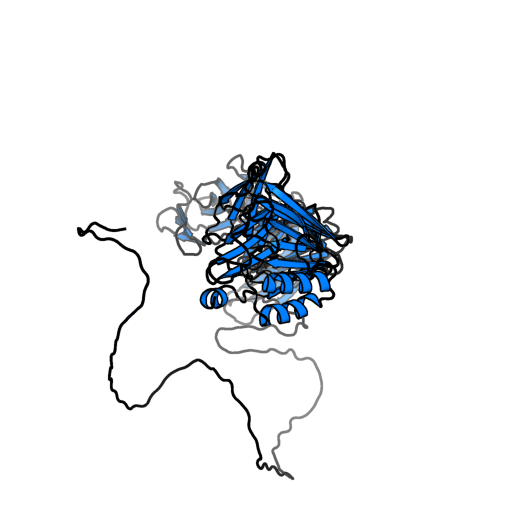 58.321 1.00 85.44 534 ARG A N 1
ATOM 4127 C CA . ARG A 1 534 ? -50.980 -7.016 56.905 1.00 85.44 534 ARG A CA 1
ATOM 4128 C C . ARG A 1 534 ? -50.049 -6.235 55.985 1.00 85.44 534 ARG A C 1
ATOM 4130 O O . ARG A 1 534 ? -49.808 -5.048 56.187 1.00 85.44 534 ARG A O 1
ATOM 4137 N N . PHE A 1 535 ? -49.636 -6.890 54.907 1.00 82.06 535 PHE A N 1
ATOM 4138 C CA . PHE A 1 535 ? -49.052 -6.246 53.739 1.00 82.06 535 PHE A CA 1
ATOM 4139 C C . PHE A 1 535 ? -50.118 -5.786 52.752 1.00 82.06 535 PHE A C 1
ATOM 4141 O O . PHE A 1 535 ? -51.146 -6.451 52.561 1.00 82.06 535 PHE A O 1
ATOM 4148 N N . ILE A 1 536 ? -49.812 -4.694 52.060 1.00 85.31 536 ILE A N 1
ATOM 4149 C CA . ILE A 1 536 ? -50.577 -4.184 50.928 1.00 85.31 536 ILE A CA 1
ATOM 4150 C C . ILE A 1 536 ? -49.585 -3.860 49.812 1.00 85.31 536 ILE A C 1
ATOM 4152 O O . ILE A 1 536 ? -48.676 -3.065 50.029 1.00 85.31 536 ILE A O 1
ATOM 4156 N N . VAL A 1 537 ? -49.764 -4.456 48.634 1.00 85.56 537 VAL A N 1
ATOM 4157 C CA . VAL A 1 537 ? -49.013 -4.077 47.425 1.00 85.56 537 VAL A CA 1
ATOM 4158 C C . VAL A 1 537 ? -49.916 -3.180 46.587 1.00 85.56 537 VAL A C 1
ATOM 4160 O O . VAL A 1 537 ? -51.108 -3.476 46.434 1.00 85.56 537 VAL A O 1
ATOM 4163 N N . MET A 1 538 ? -49.385 -2.061 46.101 1.00 86.81 538 MET A N 1
ATOM 4164 C CA . MET A 1 538 ? -50.104 -1.105 45.261 1.00 86.81 538 MET A CA 1
ATOM 4165 C C . MET A 1 538 ? -49.273 -0.761 44.029 1.00 86.81 538 MET A C 1
ATOM 4167 O O . MET A 1 538 ? -48.107 -0.433 44.180 1.00 86.81 538 MET A O 1
ATOM 4171 N N . ALA A 1 539 ? -49.872 -0.766 42.842 1.00 82.88 539 ALA A N 1
ATOM 4172 C CA . ALA A 1 539 ? -49.244 -0.219 41.644 1.00 82.88 539 ALA A CA 1
ATOM 4173 C C . ALA A 1 539 ? -49.553 1.280 41.513 1.00 82.88 539 ALA A C 1
ATOM 4175 O O . ALA A 1 539 ? -50.673 1.720 41.818 1.00 82.88 539 ALA A O 1
ATOM 4176 N N . VAL A 1 540 ? -48.581 2.049 41.027 1.00 80.69 540 VAL A N 1
ATOM 4177 C CA . VAL A 1 540 ? -48.774 3.421 40.550 1.00 80.69 540 VAL A CA 1
ATOM 4178 C C . VAL A 1 540 ? -49.461 3.361 39.182 1.00 80.69 540 VAL A C 1
ATOM 4180 O O . VAL A 1 540 ? -48.997 2.702 38.258 1.00 80.69 540 VAL A O 1
ATOM 4183 N N . GLN A 1 541 ? -50.613 4.021 39.052 1.00 79.94 541 GLN A N 1
ATOM 4184 C CA . GLN A 1 541 ? -51.337 4.161 37.788 1.00 79.94 541 GLN A CA 1
ATOM 4185 C C . GLN A 1 541 ? -51.858 5.586 37.643 1.00 79.94 541 GLN A C 1
ATOM 4187 O O . GLN A 1 541 ? -52.812 5.963 38.326 1.00 79.94 541 GLN A O 1
ATOM 4192 N N . THR A 1 542 ? -51.251 6.359 36.738 1.00 68.12 542 THR A N 1
ATOM 4193 C CA . THR A 1 542 ? -51.791 7.623 36.196 1.00 68.12 542 THR A CA 1
ATOM 4194 C C . THR A 1 542 ? -52.438 8.503 37.282 1.00 68.12 542 THR A C 1
ATOM 4196 O O . THR A 1 542 ? -53.635 8.804 37.264 1.00 68.12 542 THR A O 1
ATOM 4199 N N . ASN A 1 543 ? -51.627 8.864 38.280 1.00 67.31 543 ASN A N 1
ATOM 4200 C CA . ASN A 1 543 ? -51.964 9.695 39.444 1.00 67.31 543 ASN A CA 1
ATOM 4201 C C . ASN A 1 543 ? -52.817 9.024 40.546 1.00 67.31 543 ASN A C 1
ATOM 4203 O O . ASN A 1 543 ? -53.404 9.713 41.388 1.00 67.31 543 ASN A O 1
ATOM 4207 N N . ARG A 1 544 ? -52.876 7.685 40.612 1.00 76.31 544 ARG A N 1
ATOM 4208 C CA . ARG A 1 544 ? -53.525 6.930 41.705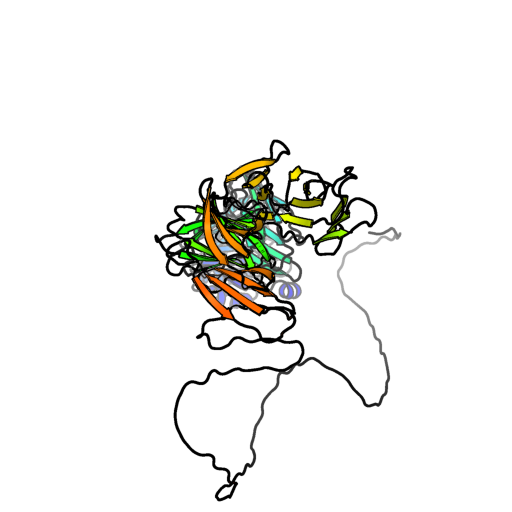 1.00 76.31 544 ARG A CA 1
ATOM 4209 C C . ARG A 1 544 ? -52.758 5.669 42.099 1.00 76.31 544 ARG A C 1
ATOM 4211 O O . ARG A 1 544 ? -52.133 5.024 41.268 1.00 76.31 544 ARG A O 1
ATOM 4218 N N . LEU A 1 545 ? -52.900 5.275 43.366 1.00 83.25 545 LEU A N 1
ATOM 4219 C CA . LEU A 1 545 ? -52.465 3.967 43.861 1.00 83.25 545 LEU A CA 1
ATOM 4220 C C . LEU A 1 545 ? -53.603 2.952 43.755 1.00 83.25 545 LEU A C 1
ATOM 4222 O O . LEU A 1 545 ? -54.682 3.151 44.325 1.00 83.25 545 LEU A O 1
ATOM 4226 N N . VAL A 1 546 ? -53.348 1.849 43.056 1.00 84.25 546 VAL A N 1
ATOM 4227 C CA . VAL A 1 546 ? -54.291 0.741 42.870 1.00 84.25 546 VAL A CA 1
ATOM 4228 C C . VAL A 1 546 ? -53.766 -0.481 43.611 1.00 84.25 546 VAL A C 1
ATOM 4230 O O . VAL A 1 546 ? -52.659 -0.930 43.355 1.00 84.25 546 VAL A O 1
ATOM 4233 N N . VAL A 1 547 ? -54.547 -1.031 44.545 1.00 85.56 547 VAL A N 1
ATOM 4234 C CA . VAL A 1 547 ? -54.114 -2.202 45.326 1.00 85.56 547 VAL A CA 1
ATOM 4235 C C . VAL A 1 547 ? -54.126 -3.460 44.460 1.00 85.56 547 VAL A C 1
ATOM 4237 O O . VAL A 1 547 ? -55.193 -3.882 44.018 1.00 85.56 547 VAL A O 1
ATOM 4240 N N . THR A 1 548 ? -52.952 -4.065 44.290 1.00 82.88 548 THR A N 1
ATOM 4241 C CA . THR A 1 548 ? -52.703 -5.295 43.519 1.00 82.88 548 THR A CA 1
ATOM 4242 C C . THR A 1 548 ? -52.626 -6.536 44.415 1.00 82.88 548 THR A C 1
ATOM 4244 O O . THR A 1 548 ? -52.952 -7.641 43.990 1.00 82.88 548 THR A O 1
ATOM 4247 N N . GLY A 1 549 ? -52.265 -6.374 45.695 1.00 81.88 549 GLY A N 1
ATOM 4248 C CA . GLY A 1 549 ? -52.122 -7.489 46.634 1.00 81.88 549 GLY A CA 1
ATOM 4249 C C . GLY A 1 549 ? -52.493 -7.147 48.076 1.00 81.88 549 GLY A C 1
ATOM 4250 O O . GLY A 1 549 ? -52.345 -6.012 48.531 1.00 81.88 549 GLY A O 1
ATOM 4251 N N . ARG A 1 550 ? -52.963 -8.154 48.823 1.00 83.19 550 ARG A N 1
ATOM 4252 C CA . ARG A 1 550 ? -53.198 -8.089 50.276 1.00 83.19 550 ARG A CA 1
ATOM 4253 C C . ARG A 1 550 ? -52.757 -9.393 50.932 1.00 83.19 550 ARG A C 1
ATOM 4255 O O . ARG A 1 550 ? -53.225 -10.454 50.523 1.00 83.19 550 ARG A O 1
ATOM 4262 N N . TYR A 1 551 ? -51.968 -9.315 52.000 1.00 81.38 551 TYR A N 1
ATOM 4263 C CA . TYR A 1 551 ? -51.499 -10.504 52.719 1.00 81.38 551 TYR A CA 1
ATOM 4264 C C . TYR A 1 551 ? -51.544 -10.285 54.230 1.00 81.38 551 TYR A C 1
ATOM 4266 O O . TYR A 1 551 ? -50.816 -9.450 54.755 1.00 81.38 551 TYR A O 1
ATOM 4274 N N . SER A 1 552 ? -52.386 -11.038 54.939 1.00 79.94 552 SER A N 1
ATOM 4275 C CA . SER A 1 552 ? -52.373 -11.073 56.408 1.00 79.94 552 SER A CA 1
ATOM 4276 C C . SER A 1 552 ? -51.149 -11.833 56.916 1.00 79.94 552 SER A C 1
ATOM 4278 O O . SER A 1 552 ? -50.831 -12.909 56.391 1.00 79.94 552 SER A O 1
ATOM 4280 N N . LEU A 1 553 ? -50.494 -11.311 57.953 1.00 71.69 553 LEU A N 1
ATOM 4281 C CA . LEU A 1 553 ? -49.454 -12.049 58.655 1.00 71.69 553 LEU A CA 1
ATOM 4282 C C . LEU A 1 553 ? -50.055 -13.232 59.438 1.00 71.69 553 LEU A C 1
ATOM 4284 O O . LEU A 1 553 ? -51.190 -13.171 59.921 1.00 71.69 553 LEU A O 1
ATOM 4288 N N . PRO A 1 554 ? -49.319 -14.347 59.571 1.00 70.75 554 PRO A N 1
ATOM 4289 C CA . PRO A 1 554 ? -49.561 -15.311 60.637 1.00 70.75 554 PRO A CA 1
ATOM 4290 C C . PRO A 1 554 ? -49.333 -14.660 62.001 1.00 70.75 554 PRO A C 1
ATOM 4292 O O . PRO A 1 554 ? -48.297 -14.024 62.201 1.00 70.75 554 PRO A O 1
ATOM 4295 N N . HIS A 1 555 ? -50.238 -14.910 62.952 1.00 58.09 555 HIS A N 1
ATOM 4296 C CA . HIS A 1 555 ? -50.009 -14.568 64.356 1.00 58.09 555 HIS A CA 1
ATOM 4297 C C . HIS A 1 555 ? -48.626 -15.061 64.828 1.00 58.09 555 HIS A C 1
ATOM 4299 O O . HIS A 1 555 ? -48.205 -16.171 64.490 1.00 58.09 555 HIS A O 1
ATOM 4305 N N . ASP A 1 556 ? -47.948 -14.219 65.610 1.00 60.78 556 ASP A N 1
ATOM 4306 C CA . ASP A 1 556 ? -46.610 -14.428 66.181 1.00 60.78 556 ASP A CA 1
ATOM 4307 C C . ASP A 1 556 ? -45.446 -14.535 65.167 1.00 60.78 556 ASP A C 1
ATOM 4309 O O . ASP A 1 556 ? -44.434 -15.189 65.446 1.00 60.78 556 ASP A O 1
ATOM 4313 N N . SER A 1 557 ? -45.548 -13.877 64.003 1.00 62.38 557 SER A N 1
ATOM 4314 C CA . SER A 1 557 ? -44.433 -13.755 63.047 1.00 62.38 557 SER A CA 1
ATOM 4315 C C . SER A 1 557 ? -44.021 -12.305 62.773 1.00 62.38 557 SER A C 1
ATOM 4317 O O . SER A 1 557 ? -44.857 -11.429 62.591 1.00 62.38 557 SER A O 1
ATOM 4319 N N . THR A 1 558 ? -42.711 -12.065 62.728 1.00 59.03 558 THR A N 1
ATOM 4320 C CA . THR A 1 558 ? -42.082 -10.791 62.356 1.00 59.03 558 THR A CA 1
ATOM 4321 C C . THR A 1 558 ? -41.421 -10.942 60.993 1.00 59.03 558 THR A C 1
ATOM 4323 O O . THR A 1 558 ? -40.743 -11.936 60.734 1.00 59.03 558 THR A O 1
ATOM 4326 N N . ILE A 1 559 ? -41.581 -9.964 60.110 1.00 58.84 559 ILE A N 1
ATOM 4327 C CA . ILE A 1 559 ? -40.921 -9.970 58.798 1.00 58.84 559 ILE A CA 1
ATOM 4328 C C . ILE A 1 559 ? -39.417 -9.770 59.009 1.00 58.84 559 ILE A C 1
ATOM 4330 O O . ILE A 1 559 ? -39.027 -8.909 59.792 1.00 58.84 559 ILE A O 1
ATOM 4334 N N . SER A 1 560 ? -38.576 -10.556 58.330 1.00 50.03 560 SER A N 1
ATOM 4335 C CA . SER A 1 560 ? -37.121 -10.333 58.347 1.00 50.03 560 SER A CA 1
ATOM 4336 C C . SER A 1 560 ? -36.608 -9.650 57.090 1.00 50.03 560 SER A C 1
ATOM 4338 O O . SER A 1 560 ? -35.710 -8.823 57.178 1.00 50.03 560 SER A O 1
ATOM 4340 N N . THR A 1 561 ? -37.161 -10.011 55.931 1.00 56.31 561 THR A N 1
ATOM 4341 C CA . THR A 1 561 ? -36.782 -9.479 54.618 1.00 56.31 561 THR A CA 1
ATOM 4342 C C . THR A 1 561 ? -37.937 -9.634 53.627 1.00 56.31 561 THR A C 1
ATOM 4344 O O . THR A 1 561 ? -38.723 -10.587 53.702 1.00 56.31 561 THR A O 1
ATOM 4347 N N . VAL A 1 562 ? -38.007 -8.701 52.679 1.00 59.06 562 VAL A N 1
ATOM 4348 C CA . VAL A 1 562 ? -38.808 -8.774 51.452 1.00 59.06 562 VAL A CA 1
ATOM 4349 C C . VAL A 1 562 ? -37.847 -8.486 50.306 1.00 59.06 562 VAL A C 1
ATOM 4351 O O . VAL A 1 562 ? -37.112 -7.506 50.381 1.00 59.06 562 VAL A O 1
ATOM 4354 N N . ASP A 1 563 ? -37.826 -9.345 49.293 1.00 54.94 563 ASP A N 1
ATOM 4355 C CA . ASP A 1 563 ? -36.907 -9.237 48.156 1.00 54.94 563 ASP A CA 1
ATOM 4356 C C . ASP A 1 563 ? -37.615 -9.636 46.847 1.00 54.94 563 ASP A C 1
ATOM 4358 O O . ASP A 1 563 ? -38.682 -10.258 46.875 1.00 54.94 563 ASP A O 1
ATOM 4362 N N . SER A 1 564 ? -37.047 -9.278 45.697 1.00 48.75 564 SER A N 1
ATOM 4363 C CA . SER A 1 564 ? -37.605 -9.533 44.362 1.00 48.75 564 SER A CA 1
ATOM 4364 C C . SER A 1 564 ? -36.552 -10.164 43.451 1.00 48.75 564 SER A C 1
ATOM 4366 O O . SER A 1 564 ? -35.457 -9.629 43.306 1.00 48.75 564 SER A O 1
ATOM 4368 N N . GLY A 1 565 ? -36.876 -11.294 42.818 1.00 44.81 565 GLY A N 1
ATOM 4369 C CA . GLY A 1 565 ? -35.925 -12.035 41.983 1.00 44.81 565 GLY A CA 1
ATOM 4370 C C . GLY A 1 565 ? -36.556 -12.656 40.738 1.00 44.81 565 GLY A C 1
ATOM 4371 O O . GLY A 1 565 ? -37.737 -13.012 40.732 1.00 44.81 565 GLY A O 1
ATOM 4372 N N . GLN A 1 566 ? -35.755 -12.810 39.681 1.00 40.94 566 GLN A N 1
ATOM 4373 C CA . GLN A 1 566 ? -36.114 -13.628 38.519 1.00 40.94 566 GLN A CA 1
ATOM 4374 C C . GLN A 1 566 ? -36.069 -15.123 38.872 1.00 40.94 566 GLN A C 1
ATOM 4376 O O . GLN A 1 566 ? -35.183 -15.574 39.598 1.00 40.94 566 GLN A O 1
ATOM 4381 N N . LEU A 1 567 ? -37.026 -15.895 38.347 1.00 38.41 567 LEU A N 1
ATOM 4382 C CA . LEU A 1 567 ? -37.143 -17.341 38.597 1.00 38.41 567 LEU A CA 1
ATOM 4383 C C . LEU A 1 567 ? -36.995 -18.226 37.348 1.00 38.41 567 LEU A C 1
ATOM 4385 O O . LEU A 1 567 ? -36.879 -19.441 37.503 1.00 38.41 567 LEU A O 1
ATOM 4389 N N . ASP A 1 568 ? -37.024 -17.661 36.139 1.00 40.03 568 ASP A N 1
ATOM 4390 C CA . ASP A 1 568 ? -36.929 -18.399 34.873 1.00 40.03 568 ASP A CA 1
ATOM 4391 C C . ASP A 1 568 ? -36.470 -17.473 33.729 1.00 40.03 568 ASP A C 1
ATOM 4393 O O . ASP A 1 568 ? -36.687 -16.263 33.756 1.00 40.03 568 ASP A O 1
ATOM 4397 N N . THR A 1 569 ? -35.945 -18.094 32.676 1.00 35.06 569 THR A N 1
ATOM 4398 C CA . THR A 1 569 ? -35.600 -17.566 31.343 1.00 35.06 569 THR A CA 1
ATOM 4399 C C . THR A 1 569 ? -36.752 -16.893 30.577 1.00 35.06 569 THR A C 1
ATOM 4401 O O . THR A 1 569 ? -36.562 -16.423 29.461 1.00 35.06 569 THR A O 1
ATOM 4404 N N . LYS A 1 570 ? -37.960 -16.843 31.153 1.00 38.84 570 LYS A N 1
ATOM 4405 C CA . LYS A 1 570 ? -39.168 -16.223 30.578 1.00 38.84 570 LYS A CA 1
ATOM 4406 C C . LYS A 1 570 ? -39.523 -14.865 31.196 1.00 38.84 570 LYS A C 1
ATOM 4408 O O . LYS A 1 570 ? -40.672 -14.442 31.105 1.00 38.84 570 LYS A O 1
ATOM 4413 N N . ASN A 1 571 ? -38.570 -14.210 31.861 1.00 47.69 571 ASN A N 1
ATOM 4414 C CA . ASN A 1 571 ? -38.709 -12.892 32.500 1.00 47.69 571 ASN A CA 1
ATOM 4415 C C . ASN A 1 571 ? -39.813 -12.758 33.576 1.00 47.69 571 ASN A C 1
ATOM 4417 O O . ASN A 1 571 ? -40.055 -11.661 34.076 1.00 47.69 571 ASN A O 1
ATOM 4421 N N . THR A 1 572 ? -40.442 -13.851 34.023 1.00 49.41 572 THR A N 1
ATOM 4422 C CA . THR A 1 572 ? -41.386 -13.834 35.151 1.00 49.41 572 THR A CA 1
ATOM 4423 C C . THR A 1 572 ? -40.656 -13.656 36.486 1.00 49.41 572 THR A C 1
ATOM 4425 O O . THR A 1 572 ? -40.129 -14.604 37.076 1.00 49.41 572 THR A O 1
ATOM 4428 N N . GLN A 1 573 ? -40.640 -12.417 36.980 1.00 57.50 573 GLN A N 1
ATOM 4429 C CA . GLN A 1 573 ? -40.157 -12.070 38.320 1.00 57.50 573 GLN A CA 1
ATOM 4430 C C . GLN A 1 573 ? -41.149 -12.490 39.414 1.00 57.50 573 GLN A C 1
ATOM 4432 O O . GLN A 1 573 ? -42.341 -12.667 39.160 1.00 57.50 573 GLN A O 1
ATOM 4437 N N . ALA A 1 574 ? -40.663 -12.643 40.646 1.00 60.75 574 ALA A N 1
ATOM 4438 C CA . ALA A 1 574 ? -41.497 -12.918 41.811 1.00 60.75 574 ALA A CA 1
ATOM 4439 C C . ALA A 1 574 ? -41.001 -12.196 43.066 1.00 60.75 574 ALA A C 1
ATOM 4441 O O . ALA A 1 574 ? -39.798 -12.030 43.276 1.00 60.75 574 ALA A O 1
ATOM 4442 N N . TRP A 1 575 ? -41.943 -11.855 43.945 1.00 60.56 575 TRP A N 1
ATOM 4443 C CA . TRP A 1 575 ? -41.646 -11.366 45.290 1.00 60.56 575 TRP A CA 1
ATOM 4444 C C . TRP A 1 575 ? -41.438 -12.539 46.250 1.00 60.56 575 TRP A C 1
ATOM 4446 O O . TRP A 1 575 ? -42.249 -13.469 46.290 1.00 60.56 575 TRP A O 1
ATOM 4456 N N . VAL A 1 576 ? -40.385 -12.471 47.061 1.00 66.69 576 VAL A N 1
ATOM 4457 C CA . VAL A 1 576 ? -40.046 -13.445 48.101 1.00 66.69 576 VAL A CA 1
ATOM 4458 C C . VAL A 1 576 ? -40.190 -12.779 49.469 1.00 66.69 576 VAL A C 1
ATOM 4460 O O . VAL A 1 576 ? -39.512 -11.799 49.771 1.00 66.69 576 VAL A O 1
ATOM 4463 N N . ILE A 1 577 ? -41.073 -13.315 50.315 1.00 71.12 577 ILE A N 1
ATOM 4464 C CA . ILE A 1 577 ? -41.336 -12.791 51.665 1.00 71.12 577 ILE A CA 1
ATOM 4465 C C . ILE A 1 577 ? -40.863 -13.809 52.700 1.00 71.12 577 ILE A C 1
ATOM 4467 O O . ILE A 1 577 ? -41.375 -14.934 52.748 1.00 71.12 577 ILE A O 1
ATOM 4471 N N . ALA A 1 578 ? -39.915 -13.411 53.552 1.00 68.94 578 ALA A N 1
ATOM 4472 C CA . ALA A 1 578 ? -39.388 -14.236 54.635 1.00 68.94 578 ALA A CA 1
ATOM 4473 C C . ALA A 1 578 ? -39.964 -13.817 55.999 1.00 68.94 578 ALA A C 1
ATOM 4475 O O . ALA A 1 578 ? -39.824 -12.677 56.449 1.00 68.94 578 ALA A O 1
ATOM 4476 N N . TYR A 1 579 ? -40.587 -14.778 56.683 1.00 71.25 579 TYR A N 1
ATOM 4477 C CA . TYR A 1 579 ? -41.203 -14.598 57.996 1.00 71.25 579 TYR A CA 1
ATOM 4478 C C . TYR A 1 579 ? -40.313 -15.222 59.069 1.00 71.25 579 TYR A C 1
ATOM 4480 O O . TYR A 1 579 ? -40.172 -16.448 59.117 1.00 71.25 579 TYR A O 1
ATOM 4488 N N . GLN A 1 580 ? -39.770 -14.425 59.980 1.00 65.50 580 GLN A N 1
ATOM 4489 C CA . GLN A 1 580 ? -39.133 -14.922 61.194 1.00 65.50 580 GLN A CA 1
ATOM 4490 C C . GLN A 1 580 ? -40.130 -15.073 62.347 1.00 65.50 580 GLN A C 1
ATOM 4492 O O . GLN A 1 580 ? -41.193 -14.460 62.396 1.00 65.50 580 GLN A O 1
ATOM 4497 N N . ASN A 1 581 ? -39.763 -15.915 63.302 1.00 68.88 581 ASN A N 1
ATOM 4498 C CA . ASN A 1 581 ? -40.268 -15.863 64.665 1.00 68.88 581 ASN A CA 1
ATOM 4499 C C . ASN A 1 581 ? -39.071 -15.968 65.627 1.00 68.88 581 ASN A C 1
ATOM 4501 O O . ASN A 1 581 ? -37.918 -16.038 65.197 1.00 68.88 581 ASN A O 1
ATOM 4505 N N . LYS A 1 582 ? -39.330 -16.055 66.936 1.00 66.19 582 LYS A N 1
ATOM 4506 C CA . LYS A 1 582 ? -38.301 -16.208 67.989 1.00 66.19 582 LYS A CA 1
ATOM 4507 C C . LYS A 1 582 ? -37.379 -17.446 67.867 1.00 66.19 582 LYS A C 1
ATOM 4509 O O . LYS A 1 582 ? -36.540 -17.664 68.737 1.00 66.19 582 LYS A O 1
ATOM 4514 N N . HIS A 1 583 ? -37.551 -18.280 66.839 1.00 63.38 583 HIS A N 1
ATOM 4515 C CA . HIS A 1 583 ? -36.759 -19.477 66.544 1.00 63.38 583 HIS A CA 1
ATOM 4516 C C . HIS A 1 583 ? -36.121 -19.470 65.135 1.00 63.38 583 HIS A C 1
ATOM 4518 O O . HIS A 1 583 ? -35.609 -20.504 64.707 1.00 63.38 583 HIS A O 1
ATOM 4524 N N . GLY A 1 584 ? -36.128 -18.336 64.421 1.00 69.38 584 GLY A N 1
ATOM 4525 C CA . GLY A 1 584 ? -35.544 -18.184 63.079 1.00 69.38 584 GLY A CA 1
ATOM 4526 C C . GLY A 1 584 ? -36.592 -18.072 61.966 1.00 69.38 584 GLY A C 1
ATOM 4527 O O . GLY A 1 584 ? -37.748 -17.737 62.226 1.00 69.38 584 GLY A O 1
ATOM 4528 N N . VAL A 1 585 ? -36.195 -18.320 60.709 1.00 66.19 585 VAL A N 1
ATOM 4529 C CA . VAL A 1 585 ? -37.107 -18.229 59.550 1.00 66.19 585 VAL A CA 1
ATOM 4530 C C . VAL A 1 585 ? -38.145 -19.349 59.623 1.00 66.19 585 VAL A C 1
ATOM 4532 O O . VAL A 1 585 ? -37.839 -20.528 59.467 1.00 66.19 585 VAL A O 1
ATOM 4535 N N . SER A 1 586 ? -39.391 -18.963 59.867 1.00 63.94 586 SER A N 1
ATOM 4536 C CA . SER A 1 586 ? -40.536 -19.849 60.080 1.00 63.94 586 SER A CA 1
ATOM 4537 C C . SER A 1 586 ? -41.261 -20.229 58.783 1.00 63.94 586 SER A C 1
ATOM 4539 O O . SER A 1 586 ? -41.829 -21.321 58.679 1.00 63.94 586 SER A O 1
ATOM 4541 N N . ARG A 1 587 ? -41.241 -19.333 57.789 1.00 72.56 587 ARG A N 1
ATOM 4542 C CA . ARG A 1 587 ? -41.920 -19.474 56.496 1.00 72.56 587 ARG A CA 1
ATOM 4543 C C . ARG A 1 587 ? -41.229 -18.613 55.444 1.00 72.56 587 ARG A C 1
ATOM 4545 O O . ARG A 1 587 ? -40.731 -17.536 55.760 1.00 72.56 587 ARG A O 1
ATOM 4552 N N . VAL A 1 588 ? -41.270 -19.075 54.199 1.00 70.62 588 VAL A N 1
ATOM 4553 C CA . VAL A 1 588 ? -40.999 -18.261 53.007 1.00 70.62 588 VAL A CA 1
ATOM 4554 C C . VAL A 1 588 ? -42.168 -18.434 52.043 1.00 70.62 588 VAL A C 1
ATOM 4556 O O . VAL A 1 588 ? -42.597 -19.569 51.809 1.00 70.62 588 VAL A O 1
ATOM 4559 N N . ASP A 1 589 ? -42.675 -17.324 51.509 1.00 71.06 589 ASP A N 1
ATOM 4560 C CA . ASP A 1 589 ? -43.684 -17.289 50.446 1.00 71.06 589 ASP A CA 1
ATOM 4561 C C . ASP A 1 589 ? -43.102 -16.684 49.168 1.00 71.06 589 ASP A C 1
ATOM 4563 O O . ASP A 1 589 ? -42.291 -15.764 49.232 1.00 71.06 589 ASP A O 1
ATOM 4567 N N . VAL A 1 590 ? -43.563 -17.186 48.018 1.00 70.31 590 VAL A N 1
ATOM 4568 C CA . VAL A 1 590 ? -43.212 -16.672 46.685 1.00 70.31 590 VAL A CA 1
ATOM 4569 C C . VAL A 1 590 ? -44.486 -16.266 45.944 1.00 70.31 590 VAL A C 1
ATOM 4571 O O . VAL A 1 590 ? -45.370 -17.106 45.722 1.00 70.31 590 VAL A O 1
ATOM 4574 N N . LEU A 1 591 ? -44.574 -14.992 45.567 1.00 63.75 591 LEU A N 1
ATOM 4575 C CA . LEU A 1 591 ? -45.714 -14.375 44.889 1.00 63.75 591 LEU A CA 1
ATOM 4576 C C . LEU A 1 591 ? -45.351 -14.099 43.427 1.00 63.75 591 LEU A C 1
ATOM 4578 O O . LEU A 1 591 ? -44.465 -13.290 43.158 1.00 63.75 591 LEU A O 1
ATOM 4582 N N . GLN A 1 592 ? -46.038 -14.757 42.495 1.00 64.31 592 GLN A N 1
ATOM 4583 C CA . GLN A 1 592 ? -45.828 -14.574 41.055 1.00 64.31 592 GLN A CA 1
ATOM 4584 C C . GLN A 1 592 ? -46.954 -13.731 40.435 1.00 64.31 592 GLN A C 1
ATOM 4586 O O . GLN A 1 592 ? -48.122 -13.985 40.758 1.00 64.31 592 GLN A O 1
ATOM 4591 N N . PRO A 1 593 ? -46.645 -12.770 39.541 1.00 54.38 593 PRO A N 1
ATOM 4592 C CA . PRO A 1 593 ? -47.636 -12.125 38.684 1.00 54.38 593 PRO A CA 1
ATOM 4593 C C . PRO A 1 593 ? -48.343 -13.152 37.792 1.00 54.38 593 PRO A C 1
ATOM 4595 O O . PRO A 1 593 ? -47.778 -14.184 37.432 1.00 54.38 593 PRO A O 1
ATOM 4598 N N . ASN A 1 594 ? -49.580 -12.859 37.399 1.00 54.97 594 ASN A N 1
ATOM 4599 C CA . ASN A 1 594 ? -50.334 -13.649 36.431 1.00 54.97 594 ASN A CA 1
ATOM 4600 C C . ASN A 1 594 ? -50.310 -12.997 35.037 1.00 54.97 594 ASN A C 1
ATOM 4602 O O . ASN A 1 594 ? -50.460 -11.784 34.905 1.00 54.97 594 ASN A O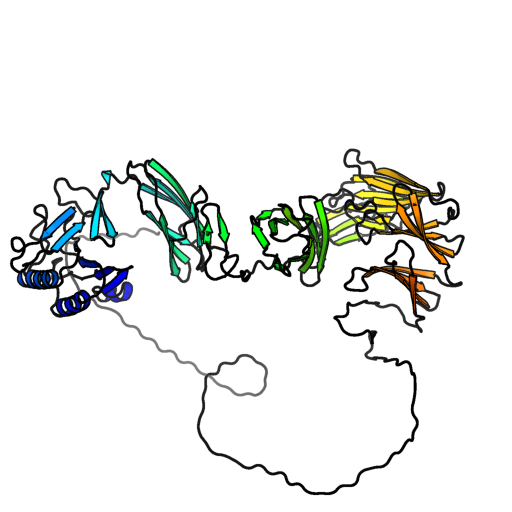 1
ATOM 4606 N N . ASN A 1 595 ? -50.273 -13.816 33.981 1.00 41.75 595 ASN A N 1
ATOM 4607 C CA . ASN A 1 595 ? -50.255 -13.372 32.573 1.00 41.75 595 ASN A CA 1
ATOM 4608 C C . ASN A 1 595 ? -51.526 -12.614 32.111 1.00 41.75 595 ASN A C 1
ATOM 4610 O O . ASN A 1 595 ? -51.678 -12.332 30.928 1.00 41.75 595 ASN A O 1
ATOM 4614 N N . THR A 1 596 ? -52.468 -12.324 33.014 1.00 41.69 596 THR A N 1
ATOM 4615 C CA . THR A 1 596 ? -53.722 -11.603 32.737 1.00 41.69 596 THR A CA 1
ATOM 4616 C C . THR A 1 596 ? -53.901 -10.355 33.613 1.00 41.69 596 THR A C 1
ATOM 4618 O O . THR A 1 596 ? -55.007 -9.827 33.692 1.00 41.69 596 THR A O 1
ATOM 4621 N N . GLY A 1 597 ? -52.841 -9.901 34.293 1.00 47.91 597 GLY A N 1
ATOM 4622 C CA . GLY A 1 597 ? -52.792 -8.617 34.996 1.00 47.91 597 GLY A CA 1
ATOM 4623 C C . GLY A 1 597 ? -53.047 -8.662 36.511 1.00 47.91 597 GLY A C 1
ATOM 4624 O O . GLY A 1 597 ? -54.067 -9.181 36.982 1.00 47.91 597 GLY A O 1
ATOM 4625 N N . LEU A 1 598 ? -52.117 -8.019 37.233 1.00 47.06 598 LEU A N 1
ATOM 4626 C CA . LEU A 1 598 ? -52.179 -7.471 38.602 1.00 47.06 598 LEU A CA 1
ATOM 4627 C C . LEU A 1 598 ? -52.656 -8.382 39.753 1.00 47.06 598 LEU A C 1
ATOM 4629 O O . LEU A 1 598 ? -52.785 -7.898 40.875 1.00 47.06 598 LEU A O 1
ATOM 4633 N N . ASN A 1 599 ? -52.904 -9.677 39.533 1.00 47.53 599 ASN A N 1
ATOM 4634 C CA . ASN A 1 599 ? -53.323 -10.613 40.579 1.00 47.53 599 ASN A CA 1
ATOM 4635 C C . ASN A 1 599 ? -52.230 -11.643 40.857 1.00 47.53 599 ASN A C 1
ATOM 4637 O O . ASN A 1 599 ? -52.100 -12.657 40.168 1.00 47.53 599 ASN A O 1
ATOM 4641 N N . PHE A 1 600 ? -51.489 -11.412 41.934 1.00 53.75 600 PHE A N 1
ATOM 4642 C CA . PHE A 1 600 ? -50.474 -12.339 42.413 1.00 53.75 600 PHE A CA 1
ATOM 4643 C C . PHE A 1 600 ? -51.061 -13.692 42.829 1.00 53.75 600 PHE A C 1
ATOM 4645 O O . PHE A 1 600 ? -51.970 -13.765 43.663 1.00 53.75 600 PHE A O 1
ATOM 4652 N N . GLN A 1 601 ? -50.479 -14.781 42.328 1.00 55.28 601 GLN A N 1
ATOM 4653 C CA . GLN A 1 601 ? -50.730 -16.117 42.864 1.00 55.28 601 GLN A CA 1
ATOM 4654 C C . GLN A 1 601 ? -49.660 -16.489 43.896 1.00 55.28 601 GLN A C 1
ATOM 4656 O O . GLN A 1 601 ? -48.458 -16.351 43.670 1.00 55.28 601 GLN A O 1
ATOM 4661 N N . ARG A 1 602 ? -50.103 -16.997 45.053 1.00 57.31 602 ARG A N 1
ATOM 4662 C CA . ARG A 1 602 ? -49.215 -17.553 46.084 1.00 57.31 602 ARG A CA 1
ATOM 4663 C C . ARG A 1 602 ? -48.784 -18.955 45.665 1.00 57.31 602 ARG A C 1
ATOM 4665 O O . ARG A 1 602 ? -49.508 -19.926 45.871 1.00 57.31 602 ARG A O 1
ATOM 4672 N N . THR A 1 603 ? -47.598 -19.041 45.080 1.00 53.28 603 THR A N 1
ATOM 4673 C CA . THR A 1 603 ? -47.162 -20.210 44.305 1.00 53.28 603 THR A CA 1
ATOM 4674 C C . THR A 1 603 ? -46.800 -21.424 45.164 1.00 53.28 603 THR A C 1
ATOM 4676 O O . THR A 1 603 ? -47.080 -22.555 44.774 1.00 53.28 603 THR A O 1
ATOM 4679 N N . ARG A 1 604 ? -46.169 -21.209 46.330 1.00 55.66 604 ARG A N 1
ATOM 4680 C CA . ARG A 1 604 ? -45.778 -22.233 47.325 1.00 55.66 604 ARG A CA 1
ATOM 4681 C C . ARG A 1 604 ? -45.415 -21.575 48.662 1.00 55.66 604 ARG A C 1
ATOM 4683 O O . ARG A 1 604 ? -45.069 -20.398 48.700 1.00 55.66 604 ARG A O 1
ATOM 4690 N N . SER A 1 605 ? -45.436 -22.369 49.734 1.00 48.16 605 SER A N 1
ATOM 4691 C CA . SER A 1 605 ? -44.870 -22.005 51.040 1.00 48.16 605 SER A CA 1
ATOM 4692 C C . SER A 1 605 ? -44.035 -23.152 51.592 1.00 48.16 605 SER A C 1
ATOM 4694 O O . SER A 1 605 ? -44.532 -24.276 51.685 1.00 48.16 605 SER A O 1
ATOM 4696 N N . LEU A 1 606 ? -42.804 -22.870 52.019 1.00 54.12 606 LEU A N 1
ATOM 4697 C CA . LEU A 1 606 ? -42.001 -23.814 52.802 1.00 54.12 606 LEU A CA 1
ATOM 4698 C C . LEU A 1 606 ? -42.085 -23.471 54.291 1.00 54.12 606 LEU A C 1
ATOM 4700 O O . LEU A 1 606 ? -41.956 -22.310 54.673 1.00 54.12 606 LEU A O 1
ATOM 4704 N N . ARG A 1 607 ? -42.245 -24.498 55.135 1.00 49.84 607 ARG A N 1
ATOM 4705 C CA . ARG A 1 607 ? -41.890 -24.434 56.560 1.00 49.84 607 ARG A CA 1
ATOM 4706 C C . ARG A 1 607 ? -40.473 -24.972 56.704 1.00 49.84 607 ARG A C 1
ATOM 4708 O O . ARG A 1 607 ? -40.233 -26.128 56.360 1.00 49.84 607 ARG A O 1
ATOM 4715 N N . LEU A 1 608 ? -39.557 -24.149 57.199 1.00 49.19 608 LEU A N 1
ATOM 4716 C CA . LEU A 1 608 ? -38.183 -24.561 57.473 1.00 49.19 608 LEU A CA 1
ATOM 4717 C C . LEU A 1 608 ? -38.092 -25.129 58.895 1.00 49.19 608 LEU A C 1
ATOM 4719 O O . LEU A 1 608 ? -38.699 -24.602 59.827 1.00 49.19 608 LEU A O 1
ATOM 4723 N N . ALA A 1 609 ? -37.342 -26.217 59.062 1.00 43.16 609 ALA A N 1
ATOM 4724 C CA . ALA A 1 609 ? -36.996 -26.747 60.376 1.00 43.16 609 ALA A CA 1
ATOM 4725 C C . ALA A 1 609 ? -35.631 -26.177 60.788 1.00 43.16 609 ALA A C 1
ATOM 4727 O O . ALA A 1 609 ? -34.662 -26.389 60.069 1.00 43.16 609 ALA A O 1
ATOM 4728 N N . GLN A 1 610 ? -35.600 -25.445 61.910 1.00 44.97 610 GLN A N 1
ATOM 4729 C CA . GLN A 1 610 ? -34.423 -24.891 62.608 1.00 44.97 610 GLN A CA 1
ATOM 4730 C C . GLN A 1 610 ? -33.125 -24.777 61.782 1.00 44.97 610 GLN A C 1
ATOM 4732 O O . GLN A 1 610 ? -32.270 -25.660 61.818 1.00 44.97 610 GLN A O 1
ATOM 4737 N N . ALA A 1 611 ? -32.945 -23.632 61.122 1.00 40.25 611 ALA A N 1
ATOM 4738 C CA . ALA A 1 611 ? -31.676 -23.224 60.527 1.00 40.25 611 ALA A CA 1
ATOM 4739 C C . ALA A 1 611 ? -31.384 -21.751 60.856 1.00 40.25 611 ALA A C 1
ATOM 4741 O O . ALA A 1 611 ? -32.271 -20.899 60.766 1.00 40.25 611 ALA A O 1
ATOM 4742 N N . THR A 1 612 ? -30.143 -21.452 61.238 1.00 39.34 612 THR A N 1
ATOM 4743 C CA . THR A 1 612 ? -29.620 -20.084 61.351 1.00 39.34 612 THR A CA 1
ATOM 4744 C C . THR A 1 612 ? -29.209 -19.555 59.977 1.00 39.34 612 THR A C 1
ATOM 4746 O O . THR A 1 612 ? -28.713 -20.303 59.136 1.00 39.34 612 THR A O 1
ATOM 4749 N N . ILE A 1 613 ? -29.423 -18.259 59.735 1.00 33.53 613 ILE A N 1
ATOM 4750 C CA . ILE A 1 613 ? -29.156 -17.636 58.433 1.00 33.53 613 ILE A CA 1
ATOM 4751 C C . ILE A 1 613 ? -27.649 -17.483 58.208 1.00 33.53 613 ILE A C 1
ATOM 4753 O O . ILE A 1 613 ? -26.963 -16.781 58.948 1.00 33.53 613 ILE A O 1
ATOM 4757 N N . SER A 1 614 ? -27.150 -18.079 57.129 1.00 32.09 614 SER A N 1
ATOM 4758 C CA . SER A 1 614 ? -25.895 -17.710 56.465 1.00 32.09 614 SER A CA 1
ATOM 4759 C C . SER A 1 614 ? -26.038 -18.058 54.984 1.00 32.09 614 SER A C 1
ATOM 4761 O O . SER A 1 614 ? -25.706 -19.164 54.577 1.00 32.09 614 SER A O 1
ATOM 4763 N N . GLN A 1 615 ? -26.581 -17.097 54.225 1.00 34.97 615 GLN A N 1
ATOM 4764 C CA . GLN A 1 615 ? -26.842 -17.126 52.777 1.00 34.97 615 GLN A CA 1
ATOM 4765 C C . GLN A 1 615 ? -27.897 -18.141 52.286 1.00 34.97 615 GLN A C 1
ATOM 4767 O O . GLN A 1 615 ? -27.728 -19.356 52.343 1.00 34.97 615 GLN A O 1
ATOM 4772 N N . VAL A 1 616 ? -28.982 -17.611 51.710 1.00 35.47 616 VAL A N 1
ATOM 4773 C CA . VAL A 1 616 ? -29.845 -18.332 50.764 1.00 35.47 616 VAL A CA 1
ATOM 4774 C C . VAL A 1 616 ? -29.503 -17.788 49.382 1.00 35.47 616 VAL A C 1
ATOM 4776 O O . VAL A 1 616 ? -29.843 -16.650 49.081 1.00 35.47 616 VAL A O 1
ATOM 4779 N N . LEU A 1 617 ? -28.807 -18.578 48.564 1.00 31.86 617 LEU A N 1
ATOM 4780 C CA . LEU A 1 617 ? -28.552 -18.257 47.158 1.00 31.86 617 LEU A CA 1
ATOM 4781 C C . LEU A 1 617 ? -29.572 -18.983 46.275 1.00 31.86 617 LEU A C 1
ATOM 4783 O O . LEU A 1 617 ? -29.779 -20.188 46.425 1.00 31.86 617 LEU A O 1
ATOM 4787 N N . VAL A 1 618 ? -30.172 -18.256 45.333 1.00 33.12 618 VAL A N 1
ATOM 4788 C CA . VAL A 1 618 ? -30.949 -18.829 44.227 1.00 33.12 618 VAL A CA 1
ATOM 4789 C C . VAL A 1 618 ? -30.051 -18.799 42.995 1.00 33.12 618 VAL A C 1
ATOM 4791 O O . VAL A 1 618 ? -29.676 -17.726 42.538 1.00 33.12 618 VAL A O 1
ATOM 4794 N N . ALA A 1 619 ? -29.672 -19.971 42.486 1.00 29.00 619 ALA A N 1
ATOM 4795 C CA . ALA A 1 619 ? -28.876 -20.100 41.268 1.00 29.00 619 ALA A CA 1
ATOM 4796 C C . ALA A 1 619 ? -29.775 -20.499 40.081 1.00 29.00 619 ALA A C 1
ATOM 4798 O O . ALA A 1 619 ? -30.663 -21.340 40.268 1.00 29.00 619 ALA A O 1
ATOM 4799 N N . PRO A 1 620 ? -29.557 -19.950 38.871 1.00 28.75 620 PRO A N 1
ATOM 4800 C CA . PRO A 1 620 ? -30.288 -20.361 37.676 1.00 28.75 620 PRO A CA 1
ATOM 4801 C C . PRO A 1 620 ? -29.918 -21.798 37.275 1.00 28.75 620 PRO A C 1
ATOM 4803 O O . PRO A 1 620 ? -28.767 -22.220 37.390 1.00 28.75 620 PRO A O 1
ATOM 4806 N N . VAL A 1 621 ? -30.904 -22.564 36.798 1.00 28.11 621 VAL A N 1
ATOM 4807 C CA . VAL A 1 621 ? -30.735 -23.970 36.395 1.00 28.11 621 VAL A CA 1
ATOM 4808 C C . VAL A 1 621 ? -30.884 -24.097 34.882 1.00 28.11 621 VAL A C 1
ATOM 4810 O O . VAL A 1 621 ? -31.945 -23.808 34.333 1.00 28.11 621 VAL A O 1
ATOM 4813 N N . ILE A 1 622 ? -29.831 -24.579 34.219 1.00 29.88 622 ILE A N 1
ATOM 4814 C CA . ILE A 1 622 ? -29.837 -24.897 32.784 1.00 29.88 622 ILE A CA 1
ATOM 4815 C C . ILE A 1 622 ? -30.755 -26.107 32.520 1.00 29.88 622 ILE A C 1
ATOM 4817 O O . ILE A 1 622 ? -30.870 -27.015 33.344 1.00 29.88 622 ILE A O 1
ATOM 4821 N N . ALA A 1 623 ? -31.439 -26.088 31.373 1.00 31.72 623 ALA A N 1
ATOM 4822 C CA . ALA A 1 623 ? -32.606 -26.905 31.039 1.00 31.72 623 ALA A CA 1
ATOM 4823 C C . ALA A 1 623 ? -32.544 -28.402 31.429 1.00 31.72 623 ALA A C 1
ATOM 4825 O O . ALA A 1 623 ? -31.766 -29.184 30.885 1.00 31.72 623 ALA A O 1
ATOM 4826 N N . GLY A 1 624 ? -33.482 -28.832 32.283 1.00 28.62 624 GLY A N 1
ATOM 4827 C CA . GLY A 1 624 ? -33.733 -30.252 32.558 1.00 28.62 624 GLY A CA 1
ATOM 4828 C C . GLY A 1 624 ? -34.560 -30.505 33.820 1.00 28.62 624 GLY A C 1
ATOM 4829 O O . GLY A 1 624 ? -34.001 -30.556 34.905 1.00 28.62 624 GLY A O 1
ATOM 4830 N N . LYS A 1 625 ? -35.886 -30.677 33.660 1.00 35.66 625 LYS A N 1
ATOM 4831 C CA . LYS A 1 625 ? -36.898 -31.130 34.654 1.00 35.66 625 LYS A CA 1
ATOM 4832 C C . LYS A 1 625 ? -36.524 -30.994 36.151 1.00 35.66 625 LYS A C 1
ATOM 4834 O O . LYS A 1 625 ? -35.803 -31.816 36.705 1.00 35.66 625 LYS A O 1
ATOM 4839 N N . LEU A 1 626 ? -37.149 -30.016 36.817 1.00 35.03 626 LEU A N 1
ATOM 4840 C CA . LEU A 1 626 ? -37.100 -29.752 38.266 1.00 35.03 626 LEU A CA 1
ATOM 4841 C C . LEU A 1 626 ? -37.256 -31.010 39.150 1.00 35.03 626 LEU A C 1
ATOM 4843 O O . LEU A 1 626 ? -38.376 -31.400 39.472 1.00 35.03 626 LEU A O 1
ATOM 4847 N N . ASP A 1 627 ? -36.136 -31.570 39.617 1.00 31.02 627 ASP A N 1
ATOM 4848 C CA . ASP A 1 627 ? -36.118 -32.702 40.564 1.00 31.02 627 ASP A CA 1
ATOM 4849 C C . ASP A 1 627 ? -35.192 -32.502 41.786 1.00 31.02 627 ASP A C 1
ATOM 4851 O O . ASP A 1 627 ? -35.162 -33.352 42.681 1.00 31.02 627 ASP A O 1
ATOM 4855 N N . ARG A 1 628 ? -34.415 -31.405 41.870 1.00 33.72 628 ARG A N 1
ATOM 4856 C CA . ARG A 1 628 ? -33.488 -31.154 42.997 1.00 33.72 628 ARG A CA 1
ATOM 4857 C C . ARG A 1 628 ? -33.377 -29.680 43.383 1.00 33.72 628 ARG A C 1
ATOM 4859 O O . ARG A 1 628 ? -33.098 -28.836 42.543 1.00 33.72 628 ARG A O 1
ATOM 4866 N N . LEU A 1 629 ? -33.497 -29.418 44.685 1.00 32.25 629 LEU A N 1
ATOM 4867 C CA . LEU A 1 629 ? -32.991 -28.216 45.350 1.00 32.25 629 LEU A CA 1
ATOM 4868 C C . LEU A 1 629 ? -31.808 -28.654 46.227 1.00 32.25 629 LEU A C 1
ATOM 4870 O O . LEU A 1 629 ? -31.915 -29.673 46.914 1.00 32.25 629 LEU A O 1
ATOM 4874 N N . VAL A 1 630 ? -30.690 -27.927 46.202 1.00 33.22 630 VAL A N 1
ATOM 4875 C CA . VAL A 1 630 ? -29.488 -28.255 46.988 1.00 33.22 630 VAL A CA 1
ATOM 4876 C C . VAL A 1 630 ? -29.275 -27.182 48.049 1.00 33.22 630 VAL A C 1
ATOM 4878 O O . VAL A 1 630 ? -29.303 -25.997 47.740 1.00 33.22 630 VAL A O 1
ATOM 4881 N N . PHE A 1 631 ? -29.035 -27.600 49.292 1.00 35.53 631 PHE A N 1
ATOM 4882 C CA . PHE A 1 631 ? -28.630 -26.710 50.379 1.00 35.53 631 PHE A CA 1
ATOM 4883 C C . PHE A 1 631 ? -27.155 -26.941 50.711 1.00 35.53 631 PHE A C 1
ATOM 4885 O O . PHE A 1 631 ? -26.730 -28.086 50.883 1.00 35.53 631 PHE A O 1
ATOM 4892 N N . SER A 1 632 ? -26.396 -25.854 50.840 1.00 30.27 632 SER A N 1
ATOM 4893 C CA . SER A 1 632 ? -25.046 -25.858 51.406 1.00 30.27 632 SER A CA 1
ATOM 4894 C C . SER A 1 632 ? -25.106 -25.447 52.878 1.00 30.27 632 SER A C 1
ATOM 4896 O O . SER A 1 632 ? -25.898 -24.586 53.252 1.00 30.27 632 SER A O 1
ATOM 4898 N N . THR A 1 633 ? -24.268 -26.053 53.718 1.00 34.62 633 THR A N 1
ATOM 4899 C CA . THR A 1 633 ? -23.976 -25.559 55.075 1.00 34.62 633 THR A CA 1
ATOM 4900 C C . THR A 1 633 ? -22.479 -25.739 55.354 1.00 34.62 633 THR A C 1
ATOM 4902 O O . THR A 1 633 ? -21.876 -26.632 54.752 1.00 34.62 633 THR A O 1
ATOM 4905 N N . PRO A 1 634 ? -21.859 -24.972 56.276 1.00 29.03 634 PRO A N 1
ATOM 4906 C CA . PRO A 1 634 ? -20.401 -24.977 56.481 1.00 29.03 634 PRO A CA 1
ATOM 4907 C C . PRO A 1 634 ? -19.769 -26.281 57.020 1.00 29.03 634 PRO A C 1
ATOM 4909 O O . PRO A 1 634 ? -18.613 -26.269 57.432 1.00 29.03 634 PRO A O 1
ATOM 4912 N N . ALA A 1 635 ? -20.499 -27.402 57.068 1.00 34.38 635 ALA A N 1
ATOM 4913 C CA . ALA A 1 635 ? -20.031 -28.665 57.639 1.00 34.38 635 ALA A CA 1
ATOM 4914 C C . ALA A 1 635 ? -20.525 -29.901 56.856 1.00 34.38 635 ALA A C 1
ATOM 4916 O O . ALA A 1 635 ? -21.398 -30.626 57.331 1.00 34.38 635 ALA A O 1
ATOM 4917 N N . ASN A 1 636 ? -19.946 -30.141 55.669 1.00 34.09 636 ASN A N 1
ATOM 4918 C CA . ASN A 1 636 ? -19.925 -31.391 54.876 1.00 34.09 636 ASN A CA 1
ATOM 4919 C C . ASN A 1 636 ? -20.972 -32.482 55.215 1.00 34.09 636 ASN A C 1
ATOM 4921 O O . ASN A 1 636 ? -20.623 -33.625 55.523 1.00 34.09 636 ASN A O 1
ATOM 4925 N N . LYS A 1 637 ? -22.267 -32.160 55.109 1.00 28.77 637 LYS A N 1
ATOM 4926 C CA . LYS A 1 637 ? -23.371 -33.131 55.170 1.00 28.77 637 LYS A CA 1
ATOM 4927 C C . LYS A 1 637 ? -24.450 -32.778 54.155 1.00 28.77 637 LYS A C 1
ATOM 4929 O O . LYS A 1 637 ? -25.204 -31.828 54.338 1.00 28.77 637 LYS A O 1
ATOM 4934 N N . VAL A 1 638 ? -24.545 -33.589 53.104 1.00 30.25 638 VAL A N 1
ATOM 4935 C CA . VAL A 1 638 ? -25.645 -33.531 52.136 1.00 30.25 638 VAL A CA 1
ATOM 4936 C C . VAL A 1 638 ? -26.823 -34.330 52.688 1.00 30.25 638 VAL A C 1
ATOM 4938 O O . VAL A 1 638 ? -26.704 -35.534 52.916 1.00 30.25 638 VAL A O 1
ATOM 4941 N N . PHE A 1 639 ? -27.971 -33.680 52.874 1.00 28.80 639 PHE A N 1
ATOM 4942 C CA . PHE A 1 639 ? -29.233 -34.349 53.189 1.00 28.80 639 PHE A CA 1
ATOM 4943 C C . PHE A 1 639 ? -30.115 -34.403 51.940 1.00 28.80 639 PHE A C 1
ATOM 4945 O O . PHE A 1 639 ? -30.493 -33.370 51.397 1.00 28.80 639 PHE A O 1
ATOM 4952 N N . ALA A 1 640 ? -30.475 -35.611 51.505 1.00 30.23 640 ALA A N 1
ATOM 4953 C CA . ALA A 1 640 ? -31.445 -35.823 50.436 1.00 30.23 640 ALA A CA 1
ATOM 4954 C C . ALA A 1 640 ? -32.781 -36.289 51.032 1.00 30.23 640 ALA A C 1
ATOM 4956 O O . ALA A 1 640 ? -32.854 -37.360 51.636 1.00 30.23 640 ALA A O 1
ATOM 4957 N N . TYR A 1 641 ? -33.844 -35.506 50.842 1.00 26.70 641 TYR A N 1
ATOM 4958 C CA . TYR A 1 641 ? -35.208 -35.905 51.191 1.00 26.70 641 TYR A CA 1
ATOM 4959 C C . TYR A 1 641 ? -35.940 -36.414 49.944 1.00 26.70 641 TYR A C 1
ATOM 4961 O O . TYR A 1 641 ? -36.050 -35.698 48.951 1.00 26.70 641 TYR A O 1
ATOM 4969 N N . ARG A 1 642 ? -36.463 -37.644 49.997 1.00 28.30 642 ARG A N 1
ATOM 4970 C CA . ARG A 1 642 ? -37.365 -38.206 48.979 1.00 28.30 642 ARG A CA 1
ATOM 4971 C C . ARG A 1 642 ? -38.788 -38.281 49.542 1.00 28.30 642 ARG A C 1
ATOM 4973 O O . ARG A 1 642 ? -38.976 -38.963 50.550 1.00 28.30 642 ARG A O 1
ATOM 4980 N N . PRO A 1 643 ? -39.799 -37.687 48.886 1.00 27.33 643 PRO A N 1
ATOM 4981 C CA . PRO A 1 643 ? -41.190 -38.038 49.137 1.00 27.33 643 PRO A CA 1
ATOM 4982 C C . PRO A 1 643 ? -41.467 -39.440 48.577 1.00 27.33 643 PRO A C 1
ATOM 4984 O O . PRO A 1 643 ? -41.114 -39.743 47.437 1.00 27.33 643 PRO A O 1
ATOM 4987 N N . ASN A 1 644 ? -42.114 -40.297 49.364 1.00 31.11 644 ASN A N 1
ATOM 4988 C CA . ASN A 1 644 ? -42.611 -41.590 48.892 1.00 31.11 644 ASN A CA 1
ATOM 4989 C C . ASN A 1 644 ? -43.930 -41.411 48.131 1.00 31.11 644 ASN A C 1
ATOM 4991 O O . ASN A 1 644 ? -44.830 -40.748 48.640 1.00 31.11 644 ASN A O 1
ATOM 4995 N N . ASN A 1 645 ? -44.092 -42.109 47.004 1.00 30.34 645 ASN A N 1
ATOM 4996 C CA . ASN A 1 645 ? -45.408 -42.521 46.511 1.00 30.34 645 ASN A CA 1
ATOM 4997 C C . ASN A 1 645 ? -45.309 -43.775 45.621 1.00 30.34 645 ASN A C 1
ATOM 4999 O O . ASN A 1 645 ? -44.933 -43.662 44.465 1.00 30.34 645 ASN A O 1
ATOM 5003 N N . GLN A 1 646 ? -45.696 -44.922 46.206 1.00 31.78 646 GLN A N 1
ATOM 5004 C CA . GLN A 1 646 ? -46.361 -46.105 45.606 1.00 31.78 646 GLN A CA 1
ATOM 5005 C C . GLN A 1 646 ? -45.709 -46.836 44.398 1.00 31.78 646 GLN A C 1
ATOM 5007 O O . GLN A 1 646 ? -45.190 -46.222 43.483 1.00 31.78 646 GLN A O 1
ATOM 5012 N N . ALA A 1 647 ? -45.743 -48.170 44.269 1.00 30.95 647 ALA A N 1
ATOM 5013 C CA . ALA A 1 647 ? -46.188 -49.269 45.142 1.00 30.95 647 ALA A CA 1
ATOM 5014 C C . ALA A 1 647 ? -45.507 -50.591 44.702 1.00 30.95 647 ALA A C 1
ATOM 5016 O O . ALA A 1 647 ? -45.047 -50.693 43.568 1.00 30.95 647 ALA A O 1
ATOM 5017 N N . GLY A 1 648 ? -45.490 -51.625 45.557 1.00 26.91 648 GLY A N 1
ATOM 5018 C CA . GLY A 1 648 ? -45.093 -52.989 45.159 1.00 26.91 648 GLY A CA 1
ATOM 5019 C C . GLY A 1 648 ? -44.413 -53.806 46.264 1.00 26.91 648 GLY A C 1
ATOM 5020 O O . GLY A 1 648 ? -43.359 -53.434 46.769 1.00 26.91 648 GLY A O 1
ATOM 5021 N N . PHE A 1 649 ? -45.005 -54.942 46.643 1.00 27.34 649 PHE A N 1
ATOM 5022 C CA . PHE A 1 649 ? -44.441 -55.873 47.629 1.00 27.34 649 PHE A CA 1
ATOM 5023 C C . PHE A 1 649 ? -43.299 -56.717 47.029 1.00 27.34 649 PHE A C 1
ATOM 5025 O O . PHE A 1 649 ? -43.506 -57.373 46.013 1.00 27.34 649 PHE A O 1
ATOM 5032 N N . SER A 1 650 ? -42.172 -56.885 47.737 1.00 26.23 650 SER A N 1
ATOM 5033 C CA . SER A 1 650 ? -41.921 -58.116 48.528 1.00 26.23 650 SER A CA 1
ATOM 5034 C C . SER A 1 650 ? -40.464 -58.312 49.015 1.00 26.23 650 SER A C 1
ATOM 5036 O O . SER A 1 650 ? -39.501 -58.061 48.308 1.00 26.23 650 SER A O 1
ATOM 5038 N N . ARG A 1 651 ? -40.367 -58.838 50.249 1.00 26.45 651 ARG A N 1
ATOM 5039 C CA . ARG A 1 651 ? -39.291 -59.648 50.875 1.00 26.45 651 ARG A CA 1
ATOM 5040 C C . ARG A 1 651 ? -37.820 -59.177 50.883 1.00 26.45 651 ARG A C 1
ATOM 5042 O O . ARG A 1 651 ? -37.084 -59.267 49.912 1.00 26.45 651 ARG A O 1
ATOM 5049 N N . LEU A 1 652 ? -37.354 -58.944 52.115 1.00 28.30 652 LEU A N 1
ATOM 5050 C CA . LEU A 1 652 ? -35.994 -59.244 52.582 1.00 28.30 652 LEU A CA 1
ATOM 5051 C C . LEU A 1 652 ? -35.540 -60.663 52.191 1.00 28.30 652 LEU A C 1
ATOM 5053 O O . LEU A 1 652 ? -36.224 -61.627 52.540 1.00 28.30 652 LEU A O 1
ATOM 5057 N N . GLN A 1 653 ? -34.314 -60.802 51.676 1.00 23.92 653 GLN A N 1
ATOM 5058 C CA . GLN A 1 653 ? -33.474 -61.952 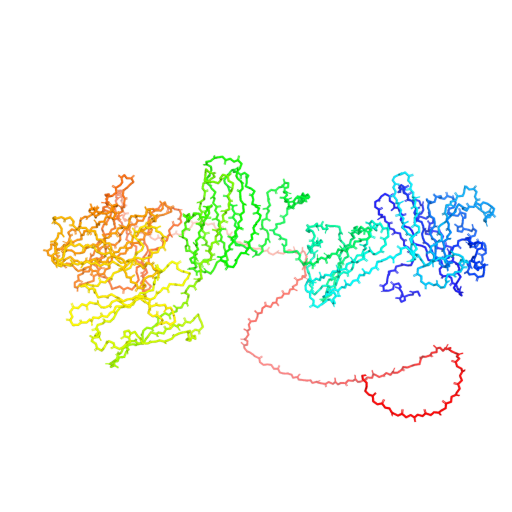52.023 1.00 23.92 653 GLN A CA 1
ATOM 5059 C C . GLN A 1 653 ? -31.973 -61.620 51.971 1.00 23.92 653 GLN A C 1
ATOM 5061 O O . GLN A 1 653 ? -31.485 -60.940 51.075 1.00 23.92 653 GLN A O 1
ATOM 5066 N N . LYS A 1 654 ? -31.252 -62.121 52.975 1.00 26.58 654 LYS A N 1
ATOM 5067 C CA . LYS A 1 654 ? -29.790 -62.133 53.115 1.00 26.58 654 LYS A CA 1
ATOM 5068 C C . LYS A 1 654 ? -29.327 -63.562 52.835 1.00 26.58 654 LYS A C 1
ATOM 5070 O O . LYS A 1 654 ? -29.942 -64.454 53.410 1.00 26.58 654 LYS A O 1
ATOM 5075 N N . ILE A 1 655 ? -28.263 -63.777 52.052 1.00 23.47 655 ILE A N 1
ATOM 5076 C CA . ILE A 1 655 ? -27.328 -64.925 52.154 1.00 23.47 655 ILE A CA 1
ATOM 5077 C C . ILE A 1 655 ? -26.112 -64.717 51.228 1.00 23.47 655 ILE A C 1
ATOM 5079 O O . ILE A 1 655 ? -26.127 -63.879 50.331 1.00 23.47 655 ILE A O 1
ATOM 5083 N N . SER A 1 656 ? -25.028 -65.419 51.552 1.00 25.39 656 SER A N 1
ATOM 5084 C CA . SER A 1 656 ? -23.656 -65.277 51.061 1.00 25.39 656 SER A CA 1
ATOM 5085 C C . SER A 1 656 ? -23.290 -66.131 49.835 1.00 25.39 656 SER A C 1
ATOM 5087 O O . SER A 1 656 ? -23.938 -67.127 49.536 1.00 25.39 656 SER A O 1
ATOM 5089 N N . THR A 1 657 ? -22.164 -65.755 49.218 1.00 28.50 657 THR A N 1
ATOM 5090 C CA . THR A 1 657 ? -21.195 -66.548 48.423 1.00 28.50 657 THR A CA 1
ATOM 5091 C C . THR A 1 657 ? -21.374 -68.072 48.300 1.00 28.50 657 THR A C 1
ATOM 5093 O O . THR A 1 657 ? -21.455 -68.759 49.317 1.00 28.50 657 THR A O 1
ATOM 5096 N N . THR A 1 658 ? -21.157 -68.613 47.089 1.00 24.67 658 THR A N 1
ATOM 5097 C CA . THR A 1 658 ? -20.225 -69.740 46.806 1.00 24.67 658 THR A CA 1
ATOM 5098 C C . THR A 1 658 ? -19.753 -69.675 45.334 1.00 24.67 658 THR A C 1
ATOM 5100 O O . THR A 1 658 ? -20.425 -69.083 44.496 1.00 24.67 658 THR A O 1
ATOM 5103 N N . LEU A 1 659 ? -18.558 -70.214 45.060 1.00 27.66 659 LEU A N 1
ATOM 5104 C CA . LEU A 1 659 ? -17.793 -70.190 43.798 1.00 27.66 659 LEU A CA 1
ATOM 5105 C C . LEU A 1 659 ? -18.128 -71.325 42.806 1.00 27.66 659 LEU A C 1
ATOM 5107 O O . LEU A 1 659 ? -18.604 -72.382 43.209 1.00 27.66 659 LEU A O 1
ATOM 5111 N N . GLY A 1 660 ? -17.699 -71.138 41.547 1.00 24.31 660 GLY A N 1
ATOM 5112 C CA . GLY A 1 660 ? -17.462 -72.188 40.537 1.00 24.31 660 GLY A CA 1
ATOM 5113 C C . GLY A 1 660 ? -18.060 -71.848 39.161 1.00 24.31 660 GLY A C 1
ATOM 5114 O O . GLY A 1 660 ? -19.211 -71.439 39.101 1.00 24.31 660 GLY A O 1
ATOM 5115 N N . SER A 1 661 ? -17.370 -71.983 38.022 1.00 26.42 661 SER A N 1
ATOM 5116 C CA . SER A 1 661 ? -15.965 -72.350 37.747 1.00 26.42 661 SER A CA 1
ATOM 5117 C C . SER A 1 661 ? -15.583 -71.973 36.294 1.00 26.42 661 SER A C 1
ATOM 5119 O O . SER A 1 661 ? -16.472 -71.722 35.486 1.00 26.42 661 SER A O 1
ATOM 5121 N N . ASN A 1 662 ? -14.281 -72.034 35.961 1.00 27.86 662 ASN A N 1
ATOM 5122 C CA . ASN A 1 662 ? -13.647 -71.894 34.625 1.00 27.86 662 ASN A CA 1
ATOM 5123 C C . ASN A 1 662 ? -13.153 -70.484 34.226 1.00 27.86 662 ASN A C 1
ATOM 5125 O O . ASN A 1 662 ? -13.824 -69.732 33.528 1.00 27.86 662 ASN A O 1
ATOM 5129 N N . GLY A 1 663 ? -11.901 -70.191 34.606 1.00 25.30 663 GLY A N 1
ATOM 5130 C CA . GLY A 1 663 ? -10.974 -69.396 33.779 1.00 25.30 663 GLY A CA 1
ATOM 5131 C C . GLY A 1 663 ? -10.203 -70.305 32.789 1.00 25.30 663 GLY A C 1
ATOM 5132 O O . GLY A 1 663 ? -10.635 -71.446 32.610 1.00 25.30 663 GLY A O 1
ATOM 5133 N N . PRO A 1 664 ? -9.067 -69.877 32.185 1.00 30.22 664 PRO A N 1
ATOM 5134 C CA . PRO A 1 664 ? -8.047 -69.042 32.829 1.00 30.22 664 PRO A CA 1
ATOM 5135 C C . PRO A 1 664 ? -7.576 -67.789 32.056 1.00 30.22 664 PRO A C 1
ATOM 5137 O O . PRO A 1 664 ? -7.894 -67.556 30.895 1.00 30.22 664 PRO A O 1
ATOM 5140 N N . ILE A 1 665 ? -6.769 -67.004 32.772 1.00 26.03 665 ILE A N 1
ATOM 5141 C CA . ILE A 1 665 ? -6.028 -65.798 32.367 1.00 26.03 665 ILE A CA 1
ATOM 5142 C C . ILE A 1 665 ? -4.618 -66.202 31.881 1.00 26.03 665 ILE A C 1
ATOM 5144 O O . ILE A 1 665 ? -4.068 -67.166 32.411 1.00 26.03 665 ILE A O 1
ATOM 5148 N N . GLY A 1 666 ? -3.976 -65.437 30.981 1.00 23.06 666 GLY A N 1
ATOM 5149 C CA . GLY A 1 666 ? -2.519 -65.552 30.764 1.00 23.06 666 GLY A CA 1
ATOM 5150 C C . GLY A 1 666 ? -1.930 -64.765 29.580 1.00 23.06 666 GLY A C 1
ATOM 5151 O O . GLY A 1 666 ? -2.177 -65.104 28.430 1.00 23.06 666 GLY A O 1
ATOM 5152 N N . LEU A 1 667 ? -1.105 -63.750 29.869 1.00 23.56 667 LEU A N 1
ATOM 5153 C CA . LEU A 1 667 ? -0.228 -63.031 28.917 1.00 23.56 667 LEU A CA 1
ATOM 5154 C C . LEU A 1 667 ? 0.946 -63.905 28.420 1.00 23.56 667 LEU A C 1
ATOM 5156 O O . LEU A 1 667 ? 1.343 -64.796 29.169 1.00 23.56 667 LEU A O 1
ATOM 5160 N N . THR A 1 668 ? 1.598 -63.556 27.285 1.00 22.34 668 THR A N 1
ATOM 5161 C CA . THR A 1 668 ? 3.090 -63.481 27.154 1.00 22.34 668 THR A CA 1
ATOM 5162 C C . THR A 1 668 ? 3.631 -62.958 25.790 1.00 22.34 668 THR A C 1
ATOM 5164 O O . THR A 1 668 ? 3.415 -63.572 24.756 1.00 22.34 668 THR A O 1
ATOM 5167 N N . TRP A 1 669 ? 4.375 -61.838 25.861 1.00 21.72 669 TRP A N 1
ATOM 5168 C CA . TRP A 1 669 ? 5.628 -61.397 25.180 1.00 21.72 669 TRP A CA 1
ATOM 5169 C C . TRP A 1 669 ? 5.907 -61.420 23.641 1.00 21.72 669 TRP A C 1
ATOM 5171 O O . TRP A 1 669 ? 6.074 -62.465 23.030 1.00 21.72 669 TRP A O 1
ATOM 5181 N N . LEU A 1 670 ? 6.191 -60.196 23.139 1.00 23.64 670 LEU A N 1
ATOM 5182 C CA . LEU A 1 670 ? 7.237 -59.690 22.198 1.00 23.64 670 LEU A CA 1
ATOM 5183 C C . LEU A 1 670 ? 7.535 -60.299 20.804 1.00 23.64 670 LEU A C 1
ATOM 5185 O O . LEU A 1 670 ? 7.980 -61.431 20.683 1.00 23.64 670 LEU A O 1
ATOM 5189 N N . THR A 1 671 ? 7.580 -59.423 19.782 1.00 26.38 671 THR A N 1
ATOM 5190 C CA . THR A 1 671 ? 8.797 -58.812 19.148 1.00 26.38 671 THR A CA 1
ATOM 5191 C C . THR A 1 671 ? 8.351 -57.557 18.352 1.00 26.38 671 THR A C 1
ATOM 5193 O O . THR A 1 671 ? 7.249 -57.566 17.825 1.00 26.38 671 THR A O 1
ATOM 5196 N N . GLY A 1 672 ? 8.984 -56.373 18.447 1.00 24.30 672 GLY A N 1
ATOM 5197 C CA . GLY A 1 672 ? 10.127 -55.895 17.629 1.00 24.30 672 GLY A CA 1
ATOM 5198 C C . GLY A 1 672 ? 9.647 -55.271 16.290 1.00 24.30 672 GLY A C 1
ATOM 5199 O O . GLY A 1 672 ? 8.917 -55.943 15.583 1.00 24.30 672 GLY A O 1
ATOM 5200 N N . SER A 1 673 ? 9.972 -54.038 15.857 1.00 26.91 673 SER A N 1
ATOM 5201 C CA . SER A 1 673 ? 11.085 -53.134 16.213 1.00 26.91 673 SER A CA 1
ATOM 5202 C C . SER A 1 673 ? 10.825 -51.623 15.971 1.00 26.91 673 SER A C 1
ATOM 5204 O O . SER A 1 673 ? 10.322 -51.255 14.917 1.00 26.91 673 SER A O 1
ATOM 5206 N N . GLN A 1 674 ? 11.361 -50.798 16.884 1.00 25.53 674 GLN A N 1
ATOM 5207 C CA . GLN A 1 674 ? 11.826 -49.394 16.760 1.00 25.53 674 GLN A CA 1
ATOM 5208 C C . GLN A 1 674 ? 10.861 -48.231 16.427 1.00 25.53 674 GLN A C 1
ATOM 5210 O O . GLN A 1 674 ? 10.131 -48.221 15.444 1.00 25.53 674 GLN A O 1
ATOM 5215 N N . THR A 1 675 ? 10.989 -47.179 17.247 1.00 26.69 675 THR A N 1
ATOM 5216 C CA . THR A 1 675 ? 10.248 -45.908 17.213 1.00 26.69 675 THR A CA 1
ATOM 5217 C C . THR A 1 675 ? 11.056 -44.795 17.899 1.00 26.69 675 THR A C 1
ATOM 5219 O O . THR A 1 675 ? 11.495 -45.020 19.024 1.00 26.69 675 THR A O 1
ATOM 5222 N N . TYR A 1 676 ? 11.085 -43.595 17.291 1.00 33.94 676 TYR A N 1
ATOM 5223 C CA . TYR A 1 676 ? 11.145 -42.267 17.958 1.00 33.94 676 TYR A CA 1
ATOM 5224 C C . TYR A 1 676 ? 12.439 -41.903 18.757 1.00 33.94 676 TYR A C 1
ATOM 5226 O O . TYR A 1 676 ? 13.294 -42.775 18.903 1.00 33.94 676 TYR A O 1
ATOM 5234 N N . PRO A 1 677 ? 12.671 -40.631 19.206 1.00 34.12 677 PRO A N 1
ATOM 5235 C CA . PRO A 1 677 ? 11.686 -39.555 19.428 1.00 34.12 677 PRO A CA 1
ATOM 5236 C C . PRO A 1 677 ? 12.040 -38.100 19.042 1.00 34.12 677 PRO A C 1
ATOM 5238 O O . PRO A 1 677 ? 13.171 -37.745 18.720 1.00 34.12 677 PRO A O 1
ATOM 5241 N N . ARG A 1 678 ? 11.023 -37.234 19.174 1.00 23.03 678 ARG A N 1
ATOM 5242 C CA . ARG A 1 678 ? 11.175 -35.846 19.638 1.00 23.03 678 ARG A CA 1
ATOM 5243 C C . ARG A 1 678 ? 10.564 -35.754 21.041 1.00 23.03 678 ARG A C 1
ATOM 5245 O O . ARG A 1 678 ? 9.406 -36.120 21.213 1.00 23.03 678 ARG A O 1
ATOM 5252 N N . GLU A 1 679 ? 11.324 -35.246 22.002 1.00 22.86 679 GLU A N 1
ATOM 5253 C CA . GLU A 1 679 ? 10.844 -34.768 23.305 1.00 22.86 679 GLU A CA 1
ATOM 5254 C C . GLU A 1 679 ? 11.152 -33.269 23.415 1.00 22.86 679 GLU A C 1
ATOM 5256 O O . GLU A 1 679 ? 12.174 -32.830 22.886 1.00 22.86 679 GLU A O 1
ATOM 5261 N N . LEU A 1 680 ? 10.347 -32.517 24.175 1.00 22.12 680 LEU A N 1
ATOM 5262 C CA . LEU A 1 680 ? 10.884 -31.708 25.277 1.00 22.12 680 LEU A CA 1
ATOM 5263 C C . LEU A 1 680 ? 9.796 -31.434 26.334 1.00 22.12 680 LEU A C 1
ATOM 5265 O O . LEU A 1 680 ? 8.620 -31.290 26.007 1.00 22.12 680 LEU A O 1
ATOM 5269 N N . VAL A 1 681 ? 10.212 -31.390 27.602 1.00 23.03 681 VAL A N 1
ATOM 5270 C CA . VAL A 1 681 ? 9.390 -31.319 28.824 1.00 23.03 681 VAL A CA 1
ATOM 5271 C C . VAL A 1 681 ? 9.980 -30.270 29.771 1.00 23.03 681 VAL A C 1
ATOM 5273 O O . VAL A 1 681 ? 11.198 -30.240 29.914 1.00 23.03 681 VAL A O 1
ATOM 5276 N N . ILE A 1 682 ? 9.146 -29.500 30.485 1.00 20.05 682 ILE A N 1
ATOM 5277 C CA . ILE A 1 682 ? 9.469 -28.776 31.744 1.00 20.05 682 ILE A CA 1
ATOM 5278 C C . ILE A 1 682 ? 8.141 -28.712 32.562 1.00 20.05 682 ILE A C 1
ATOM 5280 O O . ILE A 1 682 ? 7.088 -28.652 31.931 1.00 20.05 682 ILE A O 1
ATOM 5284 N N . ALA A 1 683 ? 8.023 -28.775 33.903 1.00 21.98 683 ALA A N 1
ATOM 5285 C CA . ALA A 1 683 ? 8.949 -28.620 35.043 1.00 21.98 683 ALA A CA 1
ATOM 5286 C C . ALA A 1 683 ? 8.492 -29.497 36.262 1.00 21.98 683 ALA A C 1
ATOM 5288 O O . ALA A 1 683 ? 7.303 -29.774 36.376 1.00 21.98 683 ALA A O 1
ATOM 5289 N N . GLU A 1 684 ? 9.376 -30.130 37.061 1.00 22.09 684 GLU A N 1
ATOM 5290 C CA . GLU A 1 684 ? 9.964 -29.677 38.363 1.00 22.09 684 GLU A CA 1
ATOM 5291 C C . GLU A 1 684 ? 9.062 -29.819 39.635 1.00 22.09 684 GLU A C 1
ATOM 5293 O O . GLU A 1 684 ? 7.851 -29.699 39.530 1.00 22.09 684 GLU A O 1
ATOM 5298 N N . THR A 1 685 ? 9.514 -30.089 40.887 1.00 25.88 685 THR A N 1
ATOM 5299 C CA . THR A 1 685 ? 10.838 -30.038 41.589 1.00 25.88 685 THR A CA 1
ATOM 5300 C C . THR A 1 685 ? 10.973 -31.042 42.796 1.00 25.88 685 THR A C 1
ATOM 5302 O O . THR A 1 685 ? 9.981 -31.583 43.275 1.00 25.88 685 THR A O 1
ATOM 5305 N N . ASN A 1 686 ? 12.202 -31.153 43.368 1.00 23.70 686 ASN A N 1
ATOM 5306 C CA . ASN A 1 686 ? 12.562 -31.225 44.824 1.00 23.70 686 ASN A CA 1
ATOM 5307 C C . ASN A 1 686 ? 12.879 -32.546 45.618 1.00 23.70 686 ASN A C 1
ATOM 5309 O O . ASN A 1 686 ? 12.132 -32.906 46.519 1.00 23.70 686 ASN A O 1
ATOM 5313 N N . GLN A 1 687 ? 14.122 -33.070 45.442 1.00 25.52 687 GLN A N 1
ATOM 5314 C CA . GLN A 1 687 ? 15.136 -33.503 46.476 1.00 25.52 687 GLN A CA 1
ATOM 5315 C C . GLN A 1 687 ? 14.826 -34.668 47.486 1.00 25.52 687 GLN A C 1
ATOM 5317 O O . GLN A 1 687 ? 13.659 -35.004 47.656 1.00 25.52 687 GLN A O 1
ATOM 5322 N N . PRO A 1 688 ? 15.810 -35.296 48.215 1.00 27.48 688 PRO A N 1
ATOM 5323 C CA . PRO A 1 688 ? 17.275 -35.055 48.302 1.00 27.48 688 PRO A CA 1
ATOM 5324 C C . PRO A 1 688 ? 18.245 -36.282 48.183 1.00 27.48 688 PRO A C 1
ATOM 5326 O O . PRO A 1 688 ? 17.894 -37.409 48.524 1.00 27.48 688 PRO A O 1
ATOM 5329 N N . GLY A 1 689 ? 19.531 -36.044 47.848 1.00 26.44 689 GLY A N 1
ATOM 5330 C CA . GLY A 1 689 ? 20.644 -37.019 48.011 1.00 26.44 689 GLY A CA 1
ATOM 5331 C C . GLY A 1 689 ? 21.992 -36.606 47.366 1.00 26.44 689 GLY A C 1
ATOM 5332 O O . GLY A 1 689 ? 22.021 -36.246 46.197 1.00 26.44 689 GLY A O 1
ATOM 5333 N N . GLN A 1 690 ? 23.113 -36.628 48.109 1.00 26.50 690 GLN A N 1
ATOM 5334 C CA . GLN A 1 690 ? 24.418 -36.019 47.733 1.00 26.50 690 GLN A CA 1
ATOM 5335 C C . GLN A 1 690 ? 25.382 -36.918 46.915 1.00 26.50 690 GLN A C 1
ATOM 5337 O O . GLN A 1 690 ? 25.520 -38.089 47.255 1.00 26.50 690 GLN A O 1
ATOM 5342 N N . LEU A 1 691 ? 26.192 -36.341 45.998 1.00 21.64 691 LEU A N 1
ATOM 5343 C CA . LEU A 1 691 ? 27.633 -36.016 46.215 1.00 21.64 691 LEU A CA 1
ATOM 5344 C C . LEU A 1 691 ? 28.242 -35.151 45.067 1.00 21.64 691 LEU A C 1
ATOM 5346 O O . LEU A 1 691 ? 27.669 -35.048 43.990 1.00 21.64 691 LEU A O 1
ATOM 5350 N N . GLN A 1 692 ? 29.389 -34.503 45.322 1.00 25.02 692 GLN A N 1
ATOM 5351 C CA . GLN A 1 692 ? 30.110 -33.526 44.470 1.00 25.02 692 GLN A CA 1
ATOM 5352 C C . GLN A 1 692 ? 31.275 -34.194 43.651 1.00 25.02 692 GLN A C 1
ATOM 5354 O O . GLN A 1 692 ? 31.396 -35.412 43.716 1.00 25.02 692 GLN A O 1
ATOM 5359 N N . ILE A 1 693 ? 32.168 -33.549 42.862 1.00 23.52 693 ILE A N 1
ATOM 5360 C CA . ILE A 1 693 ? 32.781 -32.198 42.950 1.00 23.52 693 ILE A CA 1
ATOM 5361 C C . ILE A 1 693 ? 33.379 -31.656 41.610 1.00 23.52 693 ILE A C 1
ATOM 5363 O O . ILE A 1 693 ? 33.372 -32.331 40.588 1.00 23.52 693 ILE A O 1
ATOM 5367 N N . TRP A 1 694 ? 33.845 -30.399 41.666 1.00 23.02 694 TRP A N 1
ATOM 5368 C CA . TRP A 1 694 ? 34.478 -29.470 40.695 1.00 23.02 694 TRP A CA 1
ATOM 5369 C C . TRP A 1 694 ? 35.728 -30.034 39.933 1.00 23.02 694 TRP A C 1
ATOM 5371 O O . TRP A 1 694 ? 36.247 -31.067 40.334 1.00 23.02 694 TRP A O 1
ATOM 5381 N N . GLN A 1 695 ? 36.313 -29.435 38.867 1.00 22.02 695 GLN A N 1
ATOM 5382 C CA . GLN A 1 695 ? 36.827 -28.047 38.792 1.00 22.02 695 GLN A CA 1
ATOM 5383 C C . GLN A 1 695 ? 37.314 -27.545 37.393 1.00 22.02 695 GLN A C 1
ATOM 5385 O O . GLN A 1 695 ? 37.925 -28.274 36.622 1.00 22.02 695 GLN A O 1
ATOM 5390 N N . LEU A 1 696 ? 37.076 -26.243 37.159 1.00 24.64 696 LEU A N 1
ATOM 5391 C CA . LEU A 1 696 ? 37.743 -25.208 36.326 1.00 24.64 696 LEU A CA 1
ATOM 5392 C C . LEU A 1 696 ? 39.021 -25.523 35.492 1.00 24.64 696 LEU A C 1
ATOM 5394 O O . LEU A 1 696 ? 40.034 -25.935 36.050 1.00 24.64 696 LEU A O 1
ATOM 5398 N N . ALA A 1 697 ? 39.060 -25.060 34.227 1.00 23.03 697 ALA A N 1
ATOM 5399 C CA . ALA A 1 697 ? 40.274 -24.538 33.560 1.00 23.03 697 ALA A CA 1
ATOM 5400 C C . ALA A 1 697 ? 39.941 -23.604 32.369 1.00 23.03 697 ALA A C 1
ATOM 5402 O O . ALA A 1 697 ? 38.967 -23.828 31.656 1.00 23.03 697 ALA A O 1
ATOM 5403 N N . ALA A 1 698 ? 40.763 -22.573 32.135 1.00 25.61 698 ALA A N 1
ATOM 5404 C CA . ALA A 1 698 ? 40.633 -21.615 31.026 1.00 25.61 698 ALA A CA 1
ATOM 5405 C C . ALA A 1 698 ? 41.746 -21.800 29.975 1.00 25.61 698 ALA A C 1
ATOM 5407 O O . ALA A 1 698 ? 42.855 -22.190 30.338 1.00 25.61 698 ALA A O 1
ATOM 5408 N N . ALA A 1 699 ? 41.506 -21.435 28.705 1.00 25.16 699 ALA A N 1
ATOM 5409 C CA . ALA A 1 699 ? 42.582 -21.257 27.719 1.00 25.16 699 ALA A CA 1
ATOM 5410 C C . ALA A 1 699 ? 42.252 -20.250 26.596 1.00 25.16 699 ALA A C 1
ATOM 5412 O O . ALA A 1 699 ? 41.286 -20.370 25.854 1.00 25.16 699 ALA A O 1
ATOM 5413 N N . THR A 1 700 ? 43.138 -19.268 26.484 1.00 24.83 700 THR A N 1
ATOM 5414 C CA . THR A 1 700 ? 43.264 -18.177 25.510 1.00 24.83 700 THR A CA 1
ATOM 5415 C C . THR A 1 700 ? 43.789 -18.588 24.123 1.00 24.83 700 THR A C 1
ATOM 5417 O O . THR A 1 700 ? 44.588 -19.518 24.030 1.00 24.83 700 THR A O 1
ATOM 5420 N N . LYS A 1 701 ? 43.469 -17.780 23.085 1.00 24.61 701 LYS A N 1
ATOM 5421 C CA . LYS A 1 701 ? 44.354 -17.166 22.034 1.00 24.61 701 LYS A CA 1
ATOM 5422 C C . LYS A 1 701 ? 43.472 -16.628 20.878 1.00 24.61 701 LYS A C 1
ATOM 5424 O O . LYS A 1 701 ? 42.555 -17.326 20.483 1.00 24.61 701 LYS A O 1
ATOM 5429 N N . ARG A 1 702 ? 43.538 -15.379 20.373 1.00 23.88 702 ARG A N 1
ATOM 5430 C CA . ARG A 1 702 ? 44.627 -14.535 19.796 1.00 23.88 702 ARG A CA 1
ATOM 5431 C C . ARG A 1 702 ? 45.332 -15.138 18.559 1.00 23.88 702 ARG A C 1
ATOM 5433 O O . ARG A 1 702 ? 46.173 -16.005 18.761 1.00 23.88 702 ARG A O 1
ATOM 5440 N N . PHE A 1 703 ? 45.139 -14.569 17.352 1.00 22.30 703 PHE A N 1
ATOM 5441 C CA . PHE A 1 703 ? 46.089 -13.620 16.703 1.00 22.30 703 PHE A CA 1
ATOM 5442 C C . PHE A 1 703 ? 45.615 -13.062 15.321 1.00 22.30 703 PHE A C 1
ATOM 5444 O O . PHE A 1 703 ? 45.339 -13.807 14.396 1.00 22.30 703 PHE A O 1
ATOM 5451 N N . GLN A 1 704 ? 45.560 -11.727 15.223 1.00 23.09 704 GLN A N 1
ATOM 5452 C CA . GLN A 1 704 ? 45.973 -10.809 14.130 1.00 23.09 704 GLN A CA 1
ATOM 5453 C C . GLN A 1 704 ? 46.258 -11.255 12.656 1.00 23.09 704 GLN A C 1
ATOM 5455 O O . GLN A 1 704 ? 47.237 -11.947 12.411 1.00 23.09 704 GLN A O 1
ATOM 5460 N N . LYS A 1 705 ? 45.607 -10.520 11.719 1.00 23.33 705 LYS A N 1
ATOM 5461 C CA . LYS A 1 705 ? 46.172 -9.473 10.796 1.00 23.33 705 LYS A CA 1
ATOM 5462 C C . LYS A 1 705 ? 46.846 -9.860 9.446 1.00 23.33 705 LYS A C 1
ATOM 5464 O O . LYS A 1 705 ? 47.526 -10.867 9.338 1.00 23.33 705 LYS A O 1
ATOM 5469 N N . ILE A 1 706 ? 46.797 -8.868 8.528 1.00 23.84 706 ILE A N 1
ATOM 5470 C CA . ILE A 1 706 ? 47.526 -8.647 7.243 1.00 23.84 706 ILE A CA 1
ATOM 5471 C C . ILE A 1 706 ? 46.789 -9.258 6.025 1.00 23.84 706 ILE A C 1
ATOM 5473 O O . ILE A 1 706 ? 46.590 -10.462 6.025 1.00 23.84 706 ILE A O 1
ATOM 5477 N N . ALA A 1 707 ? 46.263 -8.569 4.993 1.00 24.56 707 ALA A N 1
ATOM 5478 C CA . ALA A 1 707 ? 46.394 -7.239 4.338 1.00 24.56 707 ALA A CA 1
ATOM 5479 C C . ALA A 1 707 ? 47.066 -7.303 2.947 1.00 24.56 707 ALA A C 1
ATOM 5481 O O . ALA A 1 707 ? 48.086 -7.968 2.811 1.00 24.56 707 ALA A O 1
ATOM 5482 N N . ASN A 1 708 ? 46.491 -6.592 1.961 1.00 25.38 708 ASN A N 1
ATOM 5483 C CA . ASN A 1 708 ? 47.084 -6.016 0.730 1.00 25.38 708 ASN A CA 1
ATOM 5484 C C . ASN A 1 708 ? 45.952 -5.410 -0.146 1.00 25.38 708 ASN A C 1
ATOM 5486 O O . ASN A 1 708 ? 44.816 -5.846 -0.000 1.00 25.38 708 ASN A O 1
ATOM 5490 N N . TRP A 1 709 ? 46.161 -4.521 -1.128 1.00 26.64 709 TRP A N 1
ATOM 5491 C CA . TRP A 1 709 ? 47.009 -3.313 -1.255 1.00 26.64 709 TRP A CA 1
ATOM 5492 C C . TRP A 1 709 ? 46.644 -2.622 -2.590 1.00 26.64 709 TRP A C 1
ATOM 5494 O O . TRP A 1 709 ? 46.468 -3.347 -3.556 1.00 26.64 709 TRP A O 1
ATOM 5504 N N . TYR A 1 710 ? 46.531 -1.286 -2.639 1.00 26.94 710 TYR A N 1
ATOM 5505 C CA . TYR A 1 710 ? 46.669 -0.352 -3.791 1.00 26.94 710 TYR A CA 1
ATOM 5506 C C . TYR A 1 710 ? 46.038 1.004 -3.363 1.00 26.94 710 TYR A C 1
ATOM 5508 O O . TYR A 1 710 ? 44.982 1.005 -2.744 1.00 26.94 710 TYR A O 1
ATOM 5516 N N . GLY A 1 711 ? 46.606 2.190 -3.616 1.00 25.61 711 GLY A N 1
ATOM 5517 C CA . GLY A 1 711 ? 47.916 2.443 -4.220 1.00 25.61 711 GLY A CA 1
ATOM 5518 C C . GLY A 1 711 ? 48.155 3.854 -4.785 1.00 25.61 711 GLY A C 1
ATOM 5519 O O . GLY A 1 711 ? 48.669 3.929 -5.886 1.00 25.61 711 GLY A O 1
ATOM 5520 N N . TYR A 1 712 ? 47.825 4.940 -4.073 1.00 28.34 712 TYR A N 1
ATOM 5521 C CA . TYR A 1 712 ? 48.288 6.330 -4.307 1.00 28.34 712 TYR A CA 1
ATOM 5522 C C . TYR A 1 712 ? 48.078 7.114 -2.986 1.00 28.34 712 TYR A C 1
ATOM 5524 O O . TYR A 1 712 ? 47.100 6.858 -2.294 1.00 28.34 712 TYR A O 1
ATOM 5532 N N . GLY A 1 713 ? 48.915 8.050 -2.529 1.00 27.64 713 GLY A N 1
ATOM 5533 C CA . GLY A 1 713 ? 50.199 8.498 -3.061 1.00 27.64 713 GLY A CA 1
ATOM 5534 C C . GLY A 1 713 ? 50.449 9.988 -2.802 1.00 27.64 713 GLY A C 1
ATOM 5535 O O . GLY A 1 713 ? 50.314 10.748 -3.744 1.00 27.64 713 GLY A O 1
ATOM 5536 N N . GLU A 1 714 ? 50.787 10.390 -1.564 1.00 31.09 714 GLU A N 1
ATOM 5537 C CA . GLU A 1 714 ? 51.797 11.424 -1.219 1.00 31.09 714 GLU A CA 1
ATOM 5538 C C . GLU A 1 714 ? 51.830 11.741 0.294 1.00 31.09 714 GLU A C 1
ATOM 5540 O O . GLU A 1 714 ? 50.913 11.412 1.044 1.00 31.09 714 GLU A O 1
ATOM 5545 N N . ASN A 1 715 ? 52.948 12.308 0.764 1.00 32.53 715 ASN A N 1
ATOM 5546 C CA . ASN A 1 715 ? 53.244 12.531 2.184 1.00 32.53 715 ASN A CA 1
ATOM 5547 C C . ASN A 1 715 ? 52.964 13.981 2.602 1.00 32.53 715 ASN A C 1
ATOM 5549 O O . ASN A 1 715 ? 53.397 14.881 1.895 1.00 32.53 715 ASN A O 1
ATOM 5553 N N . PHE A 1 716 ? 52.475 14.209 3.827 1.00 27.41 716 PHE A N 1
ATOM 5554 C CA . PHE A 1 716 ? 53.204 15.049 4.794 1.00 27.41 716 PHE A CA 1
ATOM 5555 C C . PHE A 1 716 ? 52.747 14.798 6.241 1.00 27.41 716 PHE A C 1
ATOM 5557 O O . PHE A 1 716 ? 51.614 14.414 6.515 1.00 27.41 716 PHE A O 1
ATOM 5564 N N . SER A 1 717 ? 53.678 14.975 7.176 1.00 29.86 717 SER A N 1
ATOM 5565 C CA . SER A 1 717 ? 53.531 14.688 8.606 1.00 29.86 717 SER A CA 1
ATOM 5566 C C . SER A 1 717 ? 52.980 15.868 9.412 1.00 29.86 717 SER A C 1
ATOM 5568 O O . SER A 1 717 ? 53.489 16.979 9.280 1.00 29.86 717 SER A O 1
ATOM 5570 N N . GLY A 1 718 ? 52.084 15.604 10.365 1.00 27.64 718 GLY A N 1
ATOM 5571 C CA . GLY A 1 718 ? 51.723 16.561 11.416 1.00 27.64 718 GLY A CA 1
ATOM 5572 C C . GLY A 1 718 ? 50.532 16.072 12.232 1.00 27.64 718 GLY A C 1
ATOM 5573 O O . GLY A 1 718 ? 49.415 16.064 11.733 1.00 27.64 718 GLY A O 1
ATOM 5574 N N . GLY A 1 719 ? 50.761 15.623 13.467 1.00 27.91 719 GLY A N 1
ATOM 5575 C CA . GLY A 1 719 ? 49.684 15.142 14.334 1.00 27.91 719 GLY A CA 1
ATOM 5576 C C . GLY A 1 719 ? 49.248 16.184 15.359 1.00 27.91 719 GLY A C 1
ATOM 5577 O O . GLY A 1 719 ? 50.104 16.844 15.943 1.00 27.91 719 GLY A O 1
ATOM 5578 N N . THR A 1 720 ? 47.949 16.222 15.665 1.00 28.72 720 THR A N 1
ATOM 5579 C CA . THR A 1 720 ? 47.448 16.599 16.997 1.00 28.72 720 THR A CA 1
ATOM 5580 C C . THR A 1 720 ? 46.061 16.011 17.258 1.00 28.72 720 THR A C 1
ATOM 5582 O O . THR A 1 720 ? 45.238 15.882 16.359 1.00 28.72 720 THR A O 1
ATOM 5585 N N . THR A 1 721 ? 45.813 15.672 18.519 1.00 36.28 721 THR A N 1
ATOM 5586 C CA . THR A 1 721 ? 44.507 15.358 19.124 1.00 36.28 721 THR A CA 1
ATOM 5587 C C . THR A 1 721 ? 43.507 16.516 19.043 1.00 36.28 721 THR A C 1
ATOM 5589 O O . THR A 1 721 ? 43.915 17.614 19.412 1.00 36.28 721 THR A O 1
ATOM 5592 N N . VAL A 1 722 ? 42.215 16.250 18.773 1.00 27.80 722 VAL A N 1
ATOM 5593 C CA . VAL A 1 722 ? 41.040 16.924 19.392 1.00 27.80 722 VAL A CA 1
ATOM 5594 C C . VAL A 1 722 ? 39.796 15.997 19.368 1.00 27.80 722 VAL A C 1
ATOM 5596 O O . VAL A 1 722 ? 39.547 15.340 18.367 1.00 27.80 722 VAL A O 1
ATOM 5599 N N . ALA A 1 723 ? 39.091 15.981 20.509 1.00 27.80 723 ALA A N 1
ATOM 5600 C CA . ALA A 1 723 ? 37.680 15.692 20.855 1.00 27.80 723 ALA A CA 1
ATOM 5601 C C . ALA A 1 723 ? 36.713 14.824 20.002 1.00 27.80 723 ALA A C 1
ATOM 5603 O O . ALA A 1 723 ? 36.536 15.010 18.805 1.00 27.80 723 ALA A O 1
ATOM 5604 N N . GLU A 1 724 ? 35.992 13.971 20.745 1.00 30.08 724 GLU A N 1
ATOM 5605 C CA . GLU A 1 724 ? 34.521 13.799 20.803 1.00 30.08 724 GLU A CA 1
ATOM 5606 C C . GLU A 1 724 ? 33.641 14.367 19.664 1.00 30.08 724 GLU A C 1
ATOM 5608 O O . GLU A 1 724 ? 33.408 15.575 19.593 1.00 30.08 724 GLU A O 1
ATOM 5613 N N . GLN A 1 725 ? 32.980 13.463 18.930 1.00 28.89 725 GLN A N 1
ATOM 5614 C CA . GLN A 1 725 ? 31.526 13.248 19.045 1.00 28.89 725 GLN A CA 1
ATOM 5615 C C . GLN A 1 725 ? 31.171 11.785 18.743 1.00 28.89 725 GLN A C 1
ATOM 5617 O O . GLN A 1 725 ? 31.933 11.154 17.976 1.00 28.89 725 GLN A O 1
#

Foldseek 3Di:
DVVCCVPPNDQWDWDDDPLEIETGQELQDPPQEGADDPVSLVVVLVSLPDPGLAYEYEYEADLFDPPLFDPVRYHPDNVRSLSVLLSCLVSAGQEYEYARQQFWDKDWDACVRHVSRHRTHIYIYAHQQDPDHSRPPGARWGKDWDQDSVGIDIDTDGPVQFQWDWDKAPQPLPAQKIKIKIFQQGQDWAAWDKDKGKHQDPAPAKWKAKPVRDTFPDKDWDDDPGIIMIIGIHIGHHRDIIMMMMHRDQPQWDAPDWDQDPVRDTDGPDDTDGPGPQQFKDKDFPDWDKDWADFDQDPFFTKIKIATPDAFGKIKMKGAPADQQWWKFKDKQNHGPDIFGQHPRRMDMDIDGNNSRPTIMITITGQPPQQWDWDWDDDPQDFIKIFTAHPVRDTPEIDGPPVPPNQFDDDKDKDWFFQPPDSFTWIWIWTDGPAWIKTFTAGPRGHTLAIDTHRADWDWEQQQLPRHIWIWFQDLVQQWIKTWHRPVPPSYTDIATAHDPPVLNASPKGFDDWYPLPSPRKIWTWIQRPVQQKIWIWIDDDRYTHTLDIGHDDPQWDWDDKDKDDDDPPSWIWIWTFIAHPQGTQKIWIWTDDPVDRHTDGPDMDGDDRDDDDDDDDDDDDDDDPDDDWDDDPDPDTDDDDDDDDDDDDDDDDDDDDDDDDDDDDDDDDDDDDDDDDDDDDDDDDDDDDDDDDDDDDDDDDDDDDDDDDDDDDDDDDDDDDDDD

Secondary structure (DSSP, 8-state):
-HHHHHHH--SSEEEEETTEEEEEE--B-GGG-B---HHHHHHHHHHTT--SSEEEEEESS-SS--TTS-TTSS-S-HHHHHHHHHHHHHH--SEEEE-SSSSEEEEE--TTTSTT-SS--EEEEE--SSS---STT---EEEEEEEETTEEEEEEEEGGG--EEEEEESTTTSSS-EEEEEEE-SSS-EEEEEEEEEES---S-EEEE-TT--B---EEEEE-SS-EEEEEEEEE-TTEEEEEEEEE-----B-S-EEE-TTS-EEESS--B---S-TT-EEE-SSPPEEEEEEEEETTEEEEEEEESSSSPEEEEEE-SPPTT-EEEEEETTEEEEEEE--TTS-EEEEEETTT-SSEEEEEEE------EEEEE--SSSSPEEEEE-TTS-EEEEEETTTT-TT-EEEEEEEEE-SS-SSSPEEEEEEE-SSSEEEEEE-TTS-EEEEEEESS--EEE--SSSS--EEEEEETTTTEEEEEEE-SSSSSEEEEEEEPPGGG--TTEEEEEEE-SS-SS--EEEEEETTTTEEEEEEEETTEEEEEEEEEPPTT-EEEEEEEEE-STT--EEEEEEEEETTEEEEEEEEE--TTSS--EEEEEEPPPS---S--------SS---------SS------------------------------------------------------------------------------------------